Protein 2WWC (pdb70)

Secondary structure (DSSP, 8-state):
---EEETTEEE-TTSSBP-SEEEEETTTTEEEEE-TTSPBP-SEEETTEEE-GGGPBP-SEEEEETTTTEEEEE-TTSPBP-SEEEEETTEEEEE-GGGPBP-SEEETTEEE-TTSPBP-SEEEEETTTTEEEEE-TTSSBP-SEEEEETTEEEEE-GGGPBP-SEEETTEEE-TTSPBPSSEEEETTEEEEE-TTS-EEEEEE---EEEEETTEEEEE-TTS-EES-TT-EEEEEE-GGG---S-HHHHHHHHT--EEEEEEEETTEE-TTHHHHHHHHHHHT--EEEEEE----SHHHHHHHHHHHHHHHHHTT---SS-EEEE----B-TTSS-B----HHHHHHHHHHHHHHHHHTT---EEEEEEHHHHTTTT-SHHHHTTEEEEE--SS------TT--S--EEEEEEEEE-TT-SSEEEEEEE-

Foldseek 3Di:
DAWDDDDQWIQHRVRHIDEQDWDQDPVVRFIWGQYRVRGTDELQDDVQWHAHHVGGIDEQAWDQRPVVRAIWGQYHVRGTDEQDWDQHPNFIWHAYHVGGTDEQQDDVQWGAHRVRGTDEQDWDQDVVVRAIWGQHRVRGTQEQAWDQHPNFIWGAYHVGGTDEQQDDVQWGQHHVRTTDQAWDCPPQWIWGAHNVGGTDDIGHHDAAWDQPPNATFHAFLVRHTDDDSPKFKEFEDFCVLPAQPDVVQQCVQVVHQEYEYEQEEQPDGTPCVLVVQVVCVVVVRAYHYEYEYPDAALVSLLSSLVSVVVSCVVNVHDHPAAYEYEYEQDADPVRPDTHDQAQVRVLRSQVSNQVNNVVVPGNRYAYEYEQVCCVHSPVDLSRLLRHAEYEDLDRDRPDDRPNHDDKGKYFNDQAPDTPRTPGTITMIIID

Organism: Streptococcus pneumoniae (strain ATCC BAA-255 / R6) (NCBI:txid171101)

Sequence (431 aa):
AAAYWDGDYYVKDDGSKAQSEWIFDNYYKAWFYINSDGRYSQNEWHGNYYLKSGGYMAQNEWIYDSNYKSWFYLKSDGAYAHQEWQLIGNKWYYFKKWGYMAKSQWQGSYFLNGQGAMIQNEWLYDPAYSAYFYLKSDGTYANQEWQKVGGKWYYFKKWGYMARNEWQGNYYLTGSGAMATDEVIMDGARYIFAASGELKEKKDLNVGWVHRDGKRYFFNNREEQVGTEHAKKIIDISEHNGRINDWKKVIDENEVDGVIVRLGYSGKEDKELAHNIKELNRLGIPYGVYLYTYAENETDAENDAKQTIELIKKYNMNLSYPIYYDVQNWEYVNKSKRAPSDTDTWVKIINKYMDTMKQAGYQNVYVYSYRSLLQTRLKHPDILKHVNWVAAYTNALEWENPYYSGEKGWQYTSSEYMKGIQGRVDVSVWY

InterPro domains:
  IPR002053 Glycoside hydrolase, family 25 [PF01183] (305-491)
  IPR002053 Glycoside hydrolase, family 25 [PS51904] (301-501)
  IPR017853 Glycoside hydrolase superfamily [SSF51445] (303-501)
  IPR018337 Cell wall/choline-binding repeat [PF01473] (130-149)
  IPR018337 Cell wall/choline-binding repeat [PF01473] (154-171)
  IPR018337 Cell wall/choline-binding repeat [PF19085] (231-267)
  IPR018337 Cell wall/choline-binding repeat [PS51170] (152-171)
  IPR018337 Cell wall/choline-binding repeat [PS51170] (213-232)

B-factor: mean 24.59, std 8.96, range [9.37, 65.71]

Radius of gyration: 32.02 Å; Cα contacts (8 Å, |Δi|>4): 922; chains: 1; bounding box: 58×103×50 Å

Structure (mmCIF, N/CA/C/O backbone):
data_2WWC
#
_entry.id   2WWC
#
_cell.length_a   59.540
_cell.length_b   68.800
_cell.length_c   75.640
_cell.angle_alpha   90.00
_cell.angle_beta   105.45
_cell.angle_gamma   90.00
#
_symmetry.space_group_name_H-M   'P 1 21 1'
#
loop_
_entity.id
_entity.type
_entity.pdbx_description
1 polymer 1,4-BETA-N-ACETYLMURAMIDASE
2 non-polymer GLYCEROL
3 non-polymer 'CHOLINE ION'
4 water water
#
loop_
_atom_site.group_PDB
_atom_site.id
_atom_site.type_symbol
_atom_site.label_atom_id
_atom_site.label_alt_id
_atom_site.label_comp_id
_atom_site.label_asym_id
_atom_site.label_entity_id
_atom_site.label_seq_id
_atom_site.pdbx_PDB_ins_code
_atom_site.Cartn_x
_atom_site.Cartn_y
_atom_site.Cartn_z
_atom_site.occupancy
_atom_site.B_iso_or_equiv
_atom_site.auth_seq_id
_atom_site.auth_comp_id
_atom_site.auth_asym_id
_atom_site.auth_atom_id
_atom_site.pdbx_PDB_model_num
ATOM 1 N N . ALA A 1 38 ? 38.169 -58.020 -6.697 1.00 38.81 38 ALA A N 1
ATOM 2 C CA . ALA A 1 38 ? 38.731 -59.391 -6.523 1.00 38.51 38 ALA A CA 1
ATOM 3 C C . ALA A 1 38 ? 38.206 -60.137 -5.271 1.00 38.41 38 ALA A C 1
ATOM 4 O O . ALA A 1 38 ? 37.992 -61.360 -5.321 1.00 39.25 38 ALA A O 1
ATOM 6 N N . ALA A 1 39 ? 38.002 -59.422 -4.159 1.00 36.87 39 ALA A N 1
ATOM 7 C CA . ALA A 1 39 ? 37.660 -60.078 -2.887 1.00 35.33 39 ALA A CA 1
ATOM 8 C C . ALA A 1 39 ? 36.344 -59.574 -2.234 1.00 33.60 39 ALA A C 1
ATOM 9 O O . ALA A 1 39 ? 35.259 -60.076 -2.524 1.00 33.62 39 ALA A O 1
ATOM 11 N N . ALA A 1 40 ? 36.455 -58.594 -1.345 1.00 31.67 40 ALA A N 1
ATOM 12 C CA . ALA A 1 40 ? 35.292 -58.034 -0.673 1.00 28.90 40 ALA A CA 1
ATOM 13 C C . ALA A 1 40 ? 34.439 -57.221 -1.648 1.00 27.62 40 ALA A C 1
ATOM 14 O O . ALA A 1 40 ? 34.952 -56.680 -2.636 1.00 27.34 40 ALA A O 1
ATOM 16 N N . TYR A 1 41 ? 33.139 -57.129 -1.374 1.00 24.73 41 TYR A N 1
ATOM 17 C CA . TYR A 1 41 ? 32.248 -56.432 -2.279 1.00 23.59 41 TYR A CA 1
ATOM 18 C C . TYR A 1 41 ? 30.947 -56.046 -1.605 1.00 22.84 41 TYR A C 1
ATOM 19 O O . TYR A 1 41 ? 30.498 -56.711 -0.676 1.00 23.10 41 TYR A O 1
ATOM 28 N N . TRP A 1 42 ? 30.344 -54.975 -2.106 1.00 22.17 42 TRP A N 1
ATOM 29 C CA . TRP A 1 42 ? 28.997 -54.558 -1.693 1.00 22.17 42 TRP A CA 1
ATOM 30 C C . TRP A 1 42 ? 27.900 -55.415 -2.314 1.00 22.86 42 TRP A C 1
ATOM 31 O O . TRP A 1 42 ? 27.901 -55.697 -3.538 1.00 22.71 42 TRP A O 1
ATOM 42 N N . ASP A 1 43 ? 26.961 -55.819 -1.474 1.00 22.80 43 ASP A N 1
ATOM 43 C CA . ASP A 1 43 ? 25.783 -56.540 -1.937 1.00 24.43 43 ASP A CA 1
ATOM 44 C C . ASP A 1 43 ? 24.528 -55.821 -1.472 1.00 23.58 43 ASP A C 1
ATOM 45 O O . ASP A 1 43 ? 23.968 -56.159 -0.422 1.00 24.20 43 ASP A O 1
ATOM 50 N N . GLY A 1 44 ? 24.091 -54.819 -2.238 1.00 23.90 44 GLY A N 1
ATOM 51 C CA . GLY A 1 44 ? 23.023 -53.925 -1.749 1.00 22.73 44 GLY A CA 1
ATOM 52 C C . GLY A 1 44 ? 23.483 -53.207 -0.482 1.00 22.99 44 GLY A C 1
ATOM 53 O O . GLY A 1 44 ? 24.539 -52.555 -0.474 1.00 23.54 44 GLY A O 1
ATOM 54 N N . ASP A 1 45 ? 22.718 -53.361 0.596 1.00 22.33 45 ASP A N 1
ATOM 55 C CA . ASP A 1 45 ? 23.005 -52.708 1.876 1.00 21.96 45 ASP A CA 1
ATOM 56 C C . ASP A 1 45 ? 24.127 -53.410 2.649 1.00 20.73 45 ASP A C 1
ATOM 57 O O . ASP A 1 45 ? 24.627 -52.870 3.641 1.00 20.61 45 ASP A O 1
ATOM 62 N N . TYR A 1 46 ? 24.498 -54.616 2.211 1.00 19.37 46 TYR A N 1
ATOM 63 C CA . TYR A 1 46 ? 25.457 -55.472 2.921 1.00 19.43 46 TYR A CA 1
ATOM 64 C C . TYR A 1 46 ? 26.846 -55.399 2.319 1.00 19.77 46 TYR A C 1
ATOM 65 O O . TYR A 1 46 ? 27.016 -55.026 1.150 1.00 19.60 46 TYR A O 1
ATOM 74 N N . TYR A 1 47 ? 27.840 -55.757 3.122 1.00 19.40 47 TYR A N 1
ATOM 75 C CA . TYR A 1 47 ? 29.223 -55.734 2.672 1.00 20.68 47 TYR A CA 1
ATOM 76 C C . TYR A 1 47 ? 29.848 -57.109 2.930 1.00 21.22 47 TYR A C 1
ATOM 77 O O . TYR A 1 47 ? 29.847 -57.600 4.066 1.00 20.75 47 TYR A O 1
ATOM 86 N N . VAL A 1 48 ? 30.366 -57.735 1.874 1.00 22.26 48 VAL A N 1
ATOM 87 C CA . VAL A 1 48 ? 30.973 -59.049 2.003 1.00 24.16 48 VAL A CA 1
ATOM 88 C C . VAL A 1 48 ? 32.476 -58.849 2.105 1.00 24.95 48 VAL A C 1
ATOM 89 O O . VAL A 1 48 ? 33.091 -58.266 1.212 1.00 23.84 48 VAL A O 1
ATOM 93 N N . LYS A 1 49 ? 33.061 -59.319 3.203 1.00 26.74 49 LYS A N 1
ATOM 94 C CA . LYS A 1 49 ? 34.467 -59.031 3.503 1.00 29.13 49 LYS A CA 1
ATOM 95 C C . LYS A 1 49 ? 35.411 -59.976 2.747 1.00 31.00 49 LYS A C 1
ATOM 96 O O . LYS A 1 49 ? 34.948 -60.863 2.008 1.00 31.51 49 LYS A O 1
ATOM 102 N N . ASP A 1 50 ? 36.720 -59.775 2.927 1.00 33.03 50 ASP A N 1
ATOM 103 C CA . ASP A 1 50 ? 37.758 -60.659 2.350 1.00 35.13 50 ASP A CA 1
ATOM 104 C C . ASP A 1 50 ? 37.553 -62.148 2.643 1.00 35.62 50 ASP A C 1
ATOM 105 O O . ASP A 1 50 ? 37.764 -62.989 1.769 1.00 36.26 50 ASP A O 1
ATOM 110 N N . ASP A 1 51 ? 37.149 -62.474 3.868 1.00 35.55 51 ASP A N 1
ATOM 111 C CA . ASP A 1 51 ? 36.958 -63.870 4.273 1.00 35.65 51 ASP A CA 1
ATOM 112 C C . ASP A 1 51 ? 35.661 -64.498 3.740 1.00 35.13 51 ASP A C 1
ATOM 113 O O . ASP A 1 51 ? 35.375 -65.659 4.035 1.00 35.24 51 ASP A O 1
ATOM 118 N N . GLY A 1 52 ? 34.877 -63.738 2.968 1.00 34.18 52 GLY A N 1
ATOM 119 C CA . GLY A 1 52 ? 33.615 -64.240 2.416 1.00 32.73 52 GLY A CA 1
ATOM 120 C C . GLY A 1 52 ? 32.385 -64.052 3.296 1.00 31.95 52 GLY A C 1
ATOM 121 O O . GLY A 1 52 ? 31.255 -64.325 2.871 1.00 32.07 52 GLY A O 1
ATOM 122 N N . SER A 1 53 ? 32.598 -63.606 4.533 1.00 30.80 53 SER A N 1
ATOM 123 C CA . SER A 1 53 ? 31.493 -63.367 5.463 1.00 29.72 53 SER A CA 1
ATOM 124 C C . SER A 1 53 ? 30.983 -61.924 5.379 1.00 28.64 53 SER A C 1
ATOM 125 O O . SER A 1 53 ? 31.733 -61.003 5.053 1.00 28.54 53 SER A O 1
ATOM 128 N N . LYS A 1 54 ? 29.704 -61.740 5.703 1.00 27.60 54 LYS A N 1
ATOM 129 C CA . LYS A 1 54 ? 29.122 -60.406 5.756 1.00 26.05 54 LYS A CA 1
ATOM 130 C C . LYS A 1 54 ? 29.629 -59.634 6.962 1.00 24.79 54 LYS A C 1
ATOM 131 O O . LYS A 1 54 ? 29.675 -60.152 8.094 1.00 24.22 54 LYS A O 1
ATOM 137 N N . ALA A 1 55 ? 29.993 -58.376 6.725 1.00 22.27 55 ALA A N 1
ATOM 138 C CA . ALA A 1 55 ? 30.376 -57.472 7.809 1.00 21.20 55 ALA A CA 1
ATOM 139 C C . ALA A 1 55 ? 29.210 -57.279 8.767 1.00 20.60 55 ALA A C 1
ATOM 140 O O . ALA A 1 55 ? 28.055 -57.429 8.387 1.00 19.27 55 ALA A O 1
ATOM 142 N N . GLN A 1 56 ? 29.516 -56.974 10.023 1.00 20.34 56 GLN A N 1
ATOM 143 C CA . GLN A 1 56 ? 28.481 -56.765 11.030 1.00 20.59 56 GLN A CA 1
ATOM 144 C C . GLN A 1 56 ? 29.061 -55.954 12.189 1.00 19.63 56 GLN A C 1
ATOM 145 O O . GLN A 1 56 ? 30.132 -56.301 12.709 1.00 17.28 56 GLN A O 1
ATOM 151 N N . SER A 1 57 ? 28.350 -54.902 12.604 1.00 17.65 57 SER A N 1
ATOM 152 C CA . SER A 1 57 ? 28.763 -54.066 13.742 1.00 18.44 57 SER A CA 1
ATOM 153 C C . SER A 1 57 ? 30.248 -53.723 13.672 1.00 18.72 57 SER A C 1
ATOM 154 O O . SER A 1 57 ? 31.023 -54.032 14.597 1.00 18.81 57 SER A O 1
ATOM 157 N N . GLU A 1 58 ? 30.645 -53.053 12.585 1.00 18.61 58 GLU A N 1
ATOM 158 C CA . GLU A 1 58 ? 32.054 -52.730 12.385 1.00 18.03 58 GLU A CA 1
ATOM 159 C C . GLU A 1 58 ? 32.257 -51.696 11.301 1.00 18.43 58 GLU A C 1
ATOM 160 O O . GLU A 1 58 ? 31.429 -51.558 10.390 1.00 16.91 58 GLU A O 1
ATOM 166 N N . TRP A 1 59 ? 33.406 -51.023 11.379 1.00 18.45 59 TRP A N 1
ATOM 167 C CA . TRP A 1 59 ? 33.815 -50.072 10.364 1.00 18.83 59 TRP A CA 1
ATOM 168 C C . TRP A 1 59 ? 34.593 -50.814 9.300 1.00 20.36 59 TRP A C 1
ATOM 169 O O . TRP A 1 59 ? 35.428 -51.697 9.601 1.00 20.67 59 TRP A O 1
ATOM 180 N N . ILE A 1 60 ? 34.334 -50.448 8.054 1.00 19.86 60 ILE A N 1
ATOM 181 C CA . ILE A 1 60 ? 35.099 -51.004 6.955 1.00 21.45 60 ILE A CA 1
ATOM 182 C C . ILE A 1 60 ? 35.616 -49.854 6.105 1.00 22.07 60 ILE A C 1
ATOM 183 O O . ILE A 1 60 ? 34.920 -48.855 5.931 1.00 22.05 60 ILE A O 1
ATOM 188 N N . PHE A 1 61 ? 36.818 -49.999 5.555 1.00 22.40 61 PHE A N 1
ATOM 189 C CA . PHE A 1 61 ? 37.342 -48.989 4.652 1.00 23.52 61 PHE A CA 1
ATOM 190 C C . PHE A 1 61 ? 37.327 -49.576 3.261 1.00 24.45 61 PHE A C 1
ATOM 191 O O . PHE A 1 61 ? 37.916 -50.632 3.034 1.00 24.89 61 PHE A O 1
ATOM 199 N N . ASP A 1 62 ? 36.631 -48.914 2.342 1.00 24.99 62 ASP A N 1
ATOM 200 C CA . ASP A 1 62 ? 36.530 -49.389 0.973 1.00 26.21 62 ASP A CA 1
ATOM 201 C C . ASP A 1 62 ? 37.589 -48.676 0.115 1.00 27.34 62 ASP A C 1
ATOM 202 O O . ASP A 1 62 ? 37.534 -47.470 -0.050 1.00 25.91 62 ASP A O 1
ATOM 207 N N . ASN A 1 63 ? 38.540 -49.434 -0.422 1.00 29.18 63 ASN A N 1
ATOM 208 C CA . ASN A 1 63 ? 39.627 -48.826 -1.220 1.00 31.20 63 ASN A CA 1
ATOM 209 C C . ASN A 1 63 ? 39.166 -48.215 -2.538 1.00 31.27 63 ASN A C 1
ATOM 210 O O . ASN A 1 63 ? 39.801 -47.281 -3.040 1.00 31.56 63 ASN A O 1
ATOM 215 N N . TYR A 1 64 ? 38.082 -48.751 -3.106 1.00 31.06 64 TYR A N 1
ATOM 216 C CA . TYR A 1 64 ? 37.554 -48.231 -4.371 1.00 30.80 64 TYR A CA 1
ATOM 217 C C . TYR A 1 64 ? 37.043 -46.816 -4.153 1.00 30.35 64 TYR A C 1
ATOM 218 O O . TYR A 1 64 ? 37.412 -45.905 -4.882 1.00 29.78 64 TYR A O 1
ATOM 227 N N . TYR A 1 65 ? 36.215 -46.634 -3.122 1.00 29.27 65 TYR A N 1
ATOM 228 C CA . TYR A 1 65 ? 35.707 -45.318 -2.774 1.00 28.87 65 TYR A CA 1
ATOM 229 C C . TYR A 1 65 ? 36.683 -44.460 -1.972 1.00 27.78 65 TYR A C 1
ATOM 230 O O . TYR A 1 65 ? 36.495 -43.248 -1.875 1.00 27.71 65 TYR A O 1
ATOM 239 N N . LYS A 1 66 ? 37.700 -45.086 -1.384 1.00 26.82 66 LYS A N 1
ATOM 240 C CA . LYS A 1 66 ? 38.599 -44.414 -0.437 1.00 26.34 66 LYS A CA 1
ATOM 241 C C . LYS A 1 66 ? 37.833 -43.763 0.731 1.00 25.20 66 LYS A C 1
ATOM 242 O O . LYS A 1 66 ? 38.104 -42.622 1.129 1.00 24.59 66 LYS A O 1
ATOM 248 N N . ALA A 1 67 ? 36.865 -44.502 1.268 1.00 23.37 67 ALA A N 1
ATOM 249 C CA . ALA A 1 67 ? 36.018 -43.972 2.332 1.00 21.77 67 ALA A CA 1
ATOM 250 C C . ALA A 1 67 ? 35.707 -45.043 3.348 1.00 20.94 67 ALA A C 1
ATOM 251 O O . ALA A 1 67 ? 35.757 -46.247 3.056 1.00 20.05 67 ALA A O 1
ATOM 253 N N . TRP A 1 68 ? 35.379 -44.574 4.543 1.00 19.99 68 TRP A N 1
ATOM 254 C CA . TRP A 1 68 ? 34.954 -45.439 5.629 1.00 18.65 68 TRP A CA 1
ATOM 255 C C . TRP A 1 68 ? 33.434 -45.583 5.615 1.00 18.50 68 TRP A C 1
ATOM 256 O O . TRP A 1 68 ? 32.712 -44.646 5.251 1.00 18.35 68 TRP A O 1
ATOM 267 N N . PHE A 1 69 ? 32.967 -46.744 6.055 1.00 17.13 69 PHE A N 1
ATOM 268 C CA . PHE A 1 69 ? 31.532 -47.075 6.151 1.00 16.90 69 PHE A CA 1
ATOM 269 C C . PHE A 1 69 ? 31.320 -47.799 7.458 1.00 16.90 69 PHE A C 1
ATOM 270 O O . PHE A 1 69 ? 32.207 -48.543 7.906 1.00 17.91 69 PHE A O 1
ATOM 278 N N . TYR A 1 70 ? 30.178 -47.557 8.099 1.00 15.78 70 TYR A N 1
ATOM 279 C CA . TYR A 1 70 ? 29.825 -48.289 9.313 1.00 16.41 70 TYR A CA 1
ATOM 280 C C . TYR A 1 70 ? 28.733 -49.304 8.961 1.00 16.66 70 TYR A C 1
ATOM 281 O O . TYR A 1 70 ? 27.670 -48.947 8.434 1.00 16.20 70 TYR A O 1
ATOM 290 N N . ILE A 1 71 ? 29.016 -50.565 9.262 1.00 16.39 71 ILE A N 1
ATOM 291 C CA . ILE A 1 71 ? 28.064 -51.648 9.043 1.00 16.62 71 ILE A CA 1
ATOM 292 C C . ILE A 1 71 ? 27.395 -51.988 10.377 1.00 17.15 71 ILE A C 1
ATOM 293 O O . ILE A 1 71 ? 28.068 -52.292 11.377 1.00 16.98 71 ILE A O 1
ATOM 298 N N . ASN A 1 72 ? 26.067 -51.916 10.402 1.00 17.39 72 ASN A N 1
ATOM 299 C CA . ASN A 1 72 ? 25.317 -52.150 11.641 1.00 19.04 72 ASN A CA 1
ATOM 300 C C . ASN A 1 72 ? 25.143 -53.607 12.032 1.00 18.91 72 ASN A C 1
ATOM 301 O O . ASN A 1 72 ? 25.609 -54.519 11.322 1.00 18.49 72 ASN A O 1
ATOM 306 N N . SER A 1 73 ? 24.481 -53.829 13.172 1.00 19.73 73 SER A N 1
ATOM 307 C CA . SER A 1 73 ? 24.330 -55.187 13.688 1.00 20.28 73 SER A CA 1
ATOM 308 C C . SER A 1 73 ? 23.480 -56.031 12.761 1.00 20.66 73 SER A C 1
ATOM 309 O O . SER A 1 73 ? 23.540 -57.253 12.819 1.00 20.65 73 SER A O 1
ATOM 312 N N . ASP A 1 74 ? 22.672 -55.372 11.925 1.00 20.88 74 ASP A N 1
ATOM 313 C CA . ASP A 1 74 ? 21.839 -56.062 10.942 1.00 21.08 74 ASP A CA 1
ATOM 314 C C . ASP A 1 74 ? 22.580 -56.283 9.626 1.00 19.99 74 ASP A C 1
ATOM 315 O O . ASP A 1 74 ? 21.999 -56.780 8.673 1.00 19.65 74 ASP A O 1
ATOM 320 N N . GLY A 1 75 ? 23.852 -55.891 9.574 1.00 19.38 75 GLY A N 1
ATOM 321 C CA . GLY A 1 75 ? 24.675 -56.093 8.388 1.00 18.21 75 GLY A CA 1
ATOM 322 C C . GLY A 1 75 ? 24.526 -55.017 7.317 1.00 18.46 75 GLY A C 1
ATOM 323 O O . GLY A 1 75 ? 25.144 -55.106 6.258 1.00 18.14 75 GLY A O 1
ATOM 324 N N . ARG A 1 76 ? 23.713 -54.007 7.594 1.00 18.23 76 ARG A N 1
ATOM 325 C CA . ARG A 1 76 ? 23.461 -52.939 6.626 1.00 18.93 76 ARG A CA 1
ATOM 326 C C . ARG A 1 76 ? 24.245 -51.668 6.933 1.00 18.09 76 ARG A C 1
ATOM 327 O O . ARG A 1 76 ? 24.427 -51.316 8.109 1.00 17.69 76 ARG A O 1
ATOM 335 N N . TYR A 1 77 ? 24.701 -50.967 5.885 1.00 16.90 77 TYR A N 1
ATOM 336 C CA . TYR A 1 77 ? 25.494 -49.761 6.118 1.00 16.39 77 TYR A CA 1
ATOM 337 C C . TYR A 1 77 ? 24.638 -48.613 6.647 1.00 16.26 77 TYR A C 1
ATOM 338 O O . TYR A 1 77 ? 23.478 -48.443 6.227 1.00 16.38 77 TYR A O 1
ATOM 347 N N . SER A 1 78 ? 25.218 -47.830 7.545 1.00 15.73 78 SER A N 1
ATOM 348 C CA . SER A 1 78 ? 24.565 -46.626 8.057 1.00 16.11 78 SER A CA 1
ATOM 349 C C . SER A 1 78 ? 24.612 -45.544 6.980 1.00 16.28 78 SER A C 1
ATOM 350 O O . SER A 1 78 ? 25.609 -45.417 6.252 1.00 15.21 78 SER A O 1
ATOM 353 N N . GLN A 1 79 ? 23.557 -44.735 6.892 1.00 16.53 79 GLN A N 1
ATOM 354 C CA . GLN A 1 79 ? 23.643 -43.572 6.006 1.00 16.76 79 GLN A CA 1
ATOM 355 C C . GLN A 1 79 ? 22.672 -42.490 6.459 1.00 17.43 79 GLN A C 1
ATOM 356 O O . GLN A 1 79 ? 21.640 -42.810 7.043 1.00 16.99 79 GLN A O 1
ATOM 362 N N . ASN A 1 80 ? 23.010 -41.234 6.191 1.00 17.49 80 ASN A N 1
ATOM 363 C CA . ASN A 1 80 ? 22.184 -40.106 6.680 1.00 18.71 80 ASN A CA 1
ATOM 364 C C . ASN A 1 80 ? 21.890 -40.221 8.174 1.00 18.48 80 ASN A C 1
ATOM 365 O O . ASN A 1 80 ? 20.746 -40.045 8.608 1.00 18.63 80 ASN A O 1
ATOM 370 N N . GLU A 1 81 ? 22.931 -40.522 8.942 1.00 17.27 81 GLU A N 1
ATOM 371 C CA . GLU A 1 81 ? 22.808 -40.711 10.375 1.00 17.91 81 GLU A CA 1
ATOM 372 C C . GLU A 1 81 ? 24.182 -40.762 11.032 1.00 17.26 81 GLU A C 1
ATOM 373 O O . GLU A 1 81 ? 25.220 -40.895 10.356 1.00 17.03 81 GLU A O 1
ATOM 379 N N . TRP A 1 82 ? 24.164 -40.658 12.366 1.00 16.56 82 TRP A N 1
ATOM 380 C CA . TRP A 1 82 ? 25.364 -40.648 13.179 1.00 17.09 82 TRP A CA 1
ATOM 381 C C . TRP A 1 82 ? 25.646 -42.057 13.692 1.00 17.58 82 TRP A C 1
ATOM 382 O O . TRP A 1 82 ? 24.723 -42.883 13.878 1.00 17.86 82 TRP A O 1
ATOM 393 N 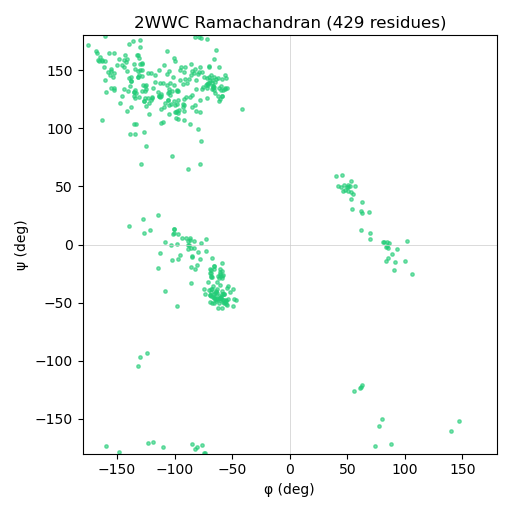N . HIS A 1 83 ? 26.932 -42.326 13.880 1.00 17.79 83 HIS A N 1
ATOM 394 C CA . HIS A 1 83 ? 27.367 -43.466 14.680 1.00 18.64 83 HIS A CA 1
ATOM 395 C C . HIS A 1 83 ? 28.452 -42.973 15.603 1.00 19.33 83 HIS A C 1
ATOM 396 O O . HIS A 1 83 ? 29.593 -42.795 15.172 1.00 19.97 83 HIS A O 1
ATOM 403 N N . GLY A 1 84 ? 28.099 -42.779 16.875 1.00 19.67 84 GLY A N 1
ATOM 404 C CA . GLY A 1 84 ? 29.060 -42.292 17.881 1.00 20.64 84 GLY A CA 1
ATOM 405 C C . GLY A 1 84 ? 29.527 -40.908 17.452 1.00 20.66 84 GLY A C 1
ATOM 406 O O . GLY A 1 84 ? 28.709 -40.021 17.223 1.00 20.57 84 GLY A O 1
ATOM 407 N N . ASN A 1 85 ? 30.837 -40.750 17.288 1.00 20.29 85 ASN A N 1
ATOM 408 C CA . ASN A 1 85 ? 31.401 -39.439 16.936 1.00 20.38 85 ASN A CA 1
ATOM 409 C C . ASN A 1 85 ? 31.431 -39.157 15.430 1.00 19.53 85 ASN A C 1
ATOM 410 O O . ASN A 1 85 ? 31.963 -38.114 15.014 1.00 19.08 85 ASN A O 1
ATOM 415 N N . TYR A 1 86 ? 30.859 -40.055 14.629 1.00 17.87 86 TYR A N 1
ATOM 416 C CA . TYR A 1 86 ? 31.007 -40.000 13.161 1.00 17.82 86 TYR A CA 1
ATOM 417 C C . TYR A 1 86 ? 29.658 -39.860 12.450 1.00 17.16 86 TYR A C 1
ATOM 418 O O . TYR A 1 86 ? 28.651 -40.352 12.934 1.00 17.58 86 TYR A O 1
ATOM 427 N N . TYR A 1 87 ? 29.652 -39.162 11.313 1.00 16.37 87 TYR A N 1
ATOM 428 C CA . TYR A 1 87 ? 28.427 -38.982 10.554 1.00 15.23 87 TYR A CA 1
ATOM 429 C C . TYR A 1 87 ? 28.579 -39.714 9.221 1.00 15.32 87 TYR A C 1
ATOM 430 O O . TYR A 1 87 ? 29.584 -39.529 8.512 1.00 14.68 87 TYR A O 1
ATOM 439 N N . LEU A 1 88 ? 27.572 -40.511 8.872 1.00 14.37 88 LEU A N 1
ATOM 440 C CA . LEU A 1 88 ? 27.575 -41.225 7.605 1.00 14.94 88 LEU A CA 1
ATOM 441 C C . LEU A 1 88 ? 26.637 -40.501 6.652 1.00 15.06 88 LEU A C 1
ATOM 442 O O . LEU A 1 88 ? 25.431 -40.369 6.934 1.00 14.77 88 LEU A O 1
ATOM 447 N N . LYS A 1 89 ? 27.200 -40.064 5.528 1.00 15.95 89 LYS A N 1
ATOM 448 C CA . LYS A 1 89 ? 26.466 -39.274 4.526 1.00 16.51 89 LYS A CA 1
ATOM 449 C C . LYS A 1 89 ? 25.542 -40.162 3.676 1.00 17.33 89 LYS A C 1
ATOM 450 O O . LYS A 1 89 ? 25.487 -41.383 3.844 1.00 17.16 89 LYS A O 1
ATOM 456 N N . SER A 1 90 ? 24.802 -39.547 2.766 1.00 17.20 90 SER A N 1
ATOM 457 C CA . SER A 1 90 ? 23.970 -40.289 1.849 1.00 18.29 90 SER A CA 1
ATOM 458 C C . SER A 1 90 ? 24.863 -41.285 1.089 1.00 17.98 90 SER A C 1
ATOM 459 O O . SER A 1 90 ? 25.972 -40.926 0.658 1.00 18.81 90 SER A O 1
ATOM 462 N N . GLY A 1 91 ? 24.415 -42.530 0.978 1.00 18.17 91 GLY A N 1
ATOM 463 C CA . GLY A 1 91 ? 25.216 -43.587 0.308 1.00 17.47 91 GLY A CA 1
ATOM 464 C C . GLY A 1 91 ? 26.257 -44.229 1.236 1.00 17.14 91 GLY A C 1
ATOM 465 O O . GLY A 1 91 ? 26.984 -45.149 0.833 1.00 17.24 91 GLY A O 1
ATOM 466 N N . GLY A 1 92 ? 26.327 -43.739 2.475 1.00 15.22 92 GLY A N 1
ATOM 467 C CA . GLY A 1 92 ? 27.130 -44.394 3.518 1.00 15.84 92 GLY A CA 1
ATOM 468 C C . GLY A 1 92 ? 28.502 -43.798 3.800 1.00 15.52 92 GLY A C 1
ATOM 469 O O . GLY A 1 92 ? 29.108 -44.122 4.824 1.00 15.60 92 GLY A O 1
ATOM 470 N N . TYR A 1 93 ? 28.999 -42.929 2.912 1.00 14.93 93 TYR A N 1
ATOM 471 C CA . TYR A 1 93 ? 30.357 -42.378 3.050 1.00 15.65 93 TYR A CA 1
ATOM 472 C C . TYR A 1 93 ? 30.540 -41.582 4.350 1.00 16.55 93 TYR A C 1
ATOM 473 O O . TYR A 1 93 ? 29.772 -40.646 4.643 1.00 16.11 93 TYR A O 1
ATOM 482 N N . MET A 1 94 ? 31.547 -41.960 5.142 1.00 16.22 94 MET A N 1
ATOM 483 C CA . MET A 1 94 ? 31.834 -41.211 6.361 1.00 17.50 94 MET A CA 1
ATOM 484 C C . MET A 1 94 ? 32.286 -39.799 6.002 1.00 16.59 94 MET A C 1
ATOM 485 O O . MET A 1 94 ? 33.194 -39.606 5.198 1.00 16.46 94 MET A O 1
ATOM 490 N N . ALA A 1 95 ? 31.664 -38.819 6.644 1.00 16.17 95 ALA A N 1
ATOM 491 C CA . ALA A 1 95 ? 32.049 -37.421 6.448 1.00 16.75 95 ALA A CA 1
ATOM 492 C C . ALA A 1 95 ? 33.434 -37.185 7.060 1.00 17.00 95 ALA A C 1
ATOM 493 O O . ALA A 1 95 ? 33.764 -37.759 8.100 1.00 15.58 95 ALA A O 1
ATOM 495 N N . GLN A 1 96 ? 34.264 -36.371 6.398 1.00 17.34 96 GLN A N 1
ATOM 496 C CA . GLN A 1 96 ? 35.618 -36.094 6.864 1.00 19.45 96 GLN A CA 1
ATOM 497 C C . GLN A 1 96 ? 36.017 -34.718 6.350 1.00 18.24 96 GLN A C 1
ATOM 498 O O . GLN A 1 96 ? 35.789 -34.421 5.174 1.00 17.56 96 GLN A O 1
ATOM 504 N N . ASN A 1 97 ? 36.612 -33.904 7.225 1.00 18.25 97 ASN A N 1
ATOM 505 C CA . ASN A 1 97 ? 37.058 -32.559 6.845 1.00 18.50 97 ASN A CA 1
ATOM 506 C C . ASN A 1 97 ? 35.936 -31.785 6.151 1.00 17.99 97 ASN A C 1
ATOM 507 O O . ASN A 1 97 ? 36.146 -31.176 5.080 1.00 17.52 97 ASN A O 1
ATOM 512 N N . GLU A 1 98 ? 34.750 -31.771 6.749 1.00 17.08 98 GLU A N 1
ATOM 513 C CA . GLU A 1 98 ? 33.650 -31.078 6.102 1.00 17.23 98 GLU A CA 1
ATOM 514 C C . GLU A 1 98 ? 32.514 -30.726 7.039 1.00 16.58 98 GLU A C 1
ATOM 515 O O . GLU A 1 98 ? 32.345 -31.342 8.099 1.00 16.85 98 GLU A O 1
ATOM 521 N N . TRP A 1 99 ? 31.742 -29.736 6.615 1.00 16.30 99 TRP A N 1
ATOM 522 C CA . TRP A 1 99 ? 30.532 -29.357 7.321 1.00 16.51 99 TRP A CA 1
ATOM 523 C C . TRP A 1 99 ? 29.390 -30.302 6.984 1.00 16.69 99 TRP A C 1
ATOM 524 O O . TRP A 1 99 ? 29.268 -30.767 5.844 1.00 16.40 99 TRP A O 1
ATOM 535 N N . ILE A 1 100 ? 28.526 -30.534 7.972 1.00 16.49 100 ILE A N 1
ATOM 536 C CA . ILE A 1 100 ? 27.272 -31.242 7.770 1.00 18.07 100 ILE A CA 1
ATOM 537 C C . ILE A 1 100 ? 26.207 -30.451 8.503 1.00 17.76 100 ILE A C 1
ATOM 538 O O . ILE A 1 100 ? 26.420 -30.059 9.652 1.00 17.84 100 ILE A O 1
ATOM 543 N N . TYR A 1 101 ? 25.090 -30.185 7.833 1.00 17.00 101 TYR A N 1
ATOM 544 C CA . TYR A 1 101 ? 23.935 -29.614 8.512 1.00 17.74 101 TYR A CA 1
ATOM 545 C C . TYR A 1 101 ? 22.971 -30.754 8.800 1.00 18.64 101 TYR A C 1
ATOM 546 O O . TYR A 1 101 ? 22.517 -31.430 7.880 1.00 18.46 101 TYR A O 1
ATOM 555 N N . ASP A 1 102 ? 22.671 -30.967 10.077 1.00 19.29 102 ASP A N 1
ATOM 556 C CA . ASP A 1 102 ? 21.737 -32.030 10.481 1.00 20.69 102 ASP A CA 1
ATOM 557 C C . ASP A 1 102 ? 20.406 -31.413 10.870 1.00 21.44 102 ASP A C 1
ATOM 558 O O . ASP A 1 102 ? 20.287 -30.700 11.873 1.00 22.08 102 ASP A O 1
ATOM 563 N N . SER A 1 103 ? 19.401 -31.702 10.054 1.00 22.63 103 SER A N 1
ATOM 564 C CA . SER A 1 103 ? 18.073 -31.133 10.216 1.00 23.99 103 SER A CA 1
ATOM 565 C C . SER A 1 103 ? 17.318 -31.648 11.455 1.00 24.36 103 SER A C 1
ATOM 566 O O . SER A 1 103 ? 16.368 -31.009 11.910 1.00 25.23 103 SER A O 1
ATOM 570 N N . ASN A 1 104 ? 17.717 -32.799 11.981 1.00 24.33 104 ASN A N 1
ATOM 571 C CA . ASN A 1 104 ? 17.109 -33.308 13.218 1.00 24.45 104 ASN A CA 1
ATOM 572 C C . ASN A 1 104 ? 17.583 -32.502 14.415 1.00 24.30 104 ASN A C 1
ATOM 573 O O . ASN A 1 104 ? 16.786 -32.145 15.282 1.00 25.05 104 ASN A O 1
ATOM 578 N N . TYR A 1 105 ? 18.883 -32.203 14.450 1.00 23.02 105 TYR A N 1
ATOM 579 C CA . TYR A 1 105 ? 19.451 -31.386 15.523 1.00 22.38 105 TYR A CA 1
ATOM 580 C C . TYR A 1 105 ? 19.315 -29.889 15.250 1.00 22.47 105 TYR A C 1
ATOM 581 O O . TYR A 1 105 ? 19.556 -29.059 16.143 1.00 22.67 105 TYR A O 1
ATOM 590 N N . LYS A 1 106 ? 18.920 -29.552 14.019 1.00 22.10 106 LYS A N 1
ATOM 591 C CA . LYS A 1 106 ? 18.847 -28.151 13.559 1.00 21.32 106 LYS A CA 1
ATOM 592 C C . LYS A 1 106 ? 20.154 -27.423 13.858 1.00 20.08 106 LYS A C 1
ATOM 593 O O . LYS A 1 106 ? 20.179 -26.344 14.454 1.00 19.21 106 LYS A O 1
ATOM 599 N N . SER A 1 107 ? 21.255 -28.039 13.446 1.00 18.35 107 SER A N 1
ATOM 600 C CA . SER A 1 107 ? 22.581 -27.493 13.732 1.00 17.39 107 SER A CA 1
ATOM 601 C C . SER A 1 107 ? 23.603 -27.920 12.682 1.00 16.93 107 SER A C 1
ATOM 602 O O . SER A 1 107 ? 23.533 -29.039 12.140 1.00 17.14 107 SER A O 1
ATOM 605 N N . TRP A 1 108 ? 24.565 -27.031 12.435 1.00 16.38 108 TRP A N 1
ATOM 606 C CA . TRP A 1 108 ? 25.784 -27.405 11.733 1.00 16.32 108 TRP A CA 1
ATOM 607 C C . TRP A 1 108 ? 26.705 -28.182 12.666 1.00 15.71 108 TRP A C 1
ATOM 608 O O . TRP A 1 108 ? 26.743 -27.936 13.880 1.00 16.21 108 TRP A O 1
ATOM 619 N N . PHE A 1 109 ? 27.463 -29.104 12.075 1.00 15.64 109 PHE A N 1
ATOM 620 C CA . PHE A 1 109 ? 28.519 -29.851 12.784 1.00 15.96 109 PHE A CA 1
ATOM 621 C C . PHE A 1 109 ? 29.723 -29.856 11.859 1.00 16.27 109 PHE A C 1
ATOM 622 O O . PHE A 1 109 ? 29.546 -29.743 10.657 1.00 16.82 109 PHE A O 1
ATOM 630 N N . TYR A 1 110 ? 30.928 -30.005 12.400 1.00 15.29 110 TYR A N 1
ATOM 631 C CA . TYR A 1 110 ? 32.094 -30.108 11.524 1.00 16.16 110 TYR A CA 1
ATOM 632 C C . TYR A 1 110 ? 32.810 -31.402 11.830 1.00 15.29 110 TYR A C 1
ATOM 633 O O . TYR A 1 110 ? 33.144 -31.655 12.974 1.00 15.60 110 TYR A O 1
ATOM 642 N N . LEU A 1 111 ? 33.034 -32.223 10.805 1.00 15.43 111 LEU A N 1
ATOM 643 C CA . LEU A 1 111 ? 33.732 -33.479 11.009 1.00 16.53 111 LEU A CA 1
ATOM 644 C C . LEU A 1 111 ? 35.202 -33.297 10.668 1.00 16.93 111 LEU A C 1
ATOM 645 O O . LEU A 1 111 ? 35.543 -32.851 9.572 1.00 17.53 111 LEU A O 1
ATOM 650 N N . LYS A 1 112 ? 36.057 -33.623 11.629 1.00 18.04 112 LYS A N 1
ATOM 651 C CA . LYS A 1 112 ? 37.499 -33.385 11.514 1.00 19.42 112 LYS A CA 1
ATOM 652 C C . LYS A 1 112 ? 38.227 -34.394 10.592 1.00 20.12 112 LYS A C 1
ATOM 653 O O . LYS A 1 112 ? 37.586 -35.216 9.898 1.00 20.76 112 LYS A O 1
ATOM 659 N N . SER A 1 113 ? 39.562 -34.330 10.558 1.00 21.73 113 SER A N 1
ATOM 660 C CA . SER A 1 113 ? 40.355 -35.167 9.626 1.00 22.34 113 SER A CA 1
ATOM 661 C C . SER A 1 113 ? 40.170 -36.680 9.830 1.00 22.81 113 SER A C 1
ATOM 662 O O . SER A 1 113 ? 40.344 -37.457 8.897 1.00 23.91 113 SER A O 1
ATOM 665 N N . ASP A 1 114 ? 39.800 -37.096 11.034 1.00 22.96 114 ASP A N 1
ATOM 666 C CA . ASP A 1 114 ? 39.542 -38.507 11.298 1.00 23.67 114 ASP A CA 1
ATOM 667 C C . ASP A 1 114 ? 38.050 -38.829 11.306 1.00 22.60 114 ASP A C 1
ATOM 668 O O . ASP A 1 114 ? 37.639 -39.900 11.755 1.00 23.33 114 ASP A O 1
ATOM 673 N N . GLY A 1 115 ? 37.246 -37.888 10.818 1.00 20.66 115 GLY A N 1
ATOM 674 C CA . GLY A 1 115 ? 35.815 -38.035 10.841 1.00 18.79 115 GLY A CA 1
ATOM 675 C C . GLY A 1 115 ? 35.107 -37.654 12.132 1.00 18.58 115 GLY A C 1
ATOM 676 O O . GLY A 1 115 ? 33.891 -37.495 12.116 1.00 19.91 115 GLY A O 1
ATOM 677 N N . ALA A 1 116 ? 35.838 -37.491 13.242 1.00 17.46 116 ALA A N 1
ATOM 678 C CA . ALA A 1 116 ? 35.196 -37.200 14.529 1.00 18.46 116 ALA A CA 1
ATOM 679 C C . ALA A 1 116 ? 34.657 -35.777 14.564 1.00 18.17 116 ALA A C 1
ATOM 680 O O . ALA A 1 116 ? 35.338 -34.846 14.101 1.00 17.36 116 ALA A O 1
ATOM 682 N N . TYR A 1 117 ? 33.455 -35.588 15.109 1.00 17.08 117 TYR A N 1
ATOM 683 C CA . TYR A 1 117 ? 32.917 -34.246 15.177 1.00 17.06 117 TYR A CA 1
ATOM 684 C C . TYR A 1 117 ? 33.707 -33.367 16.130 1.00 16.69 117 TYR A C 1
ATOM 685 O O . TYR A 1 117 ? 34.125 -33.805 17.199 1.00 16.34 117 TYR A O 1
ATOM 694 N N . ALA A 1 118 ? 33.883 -32.109 15.736 1.00 16.63 118 ALA A N 1
ATOM 695 C CA . ALA A 1 118 ? 34.579 -31.139 16.560 1.00 16.52 118 ALA A CA 1
ATOM 696 C C . ALA A 1 118 ? 33.687 -30.800 17.755 1.00 16.31 118 ALA A C 1
ATOM 697 O O . ALA A 1 118 ? 32.478 -30.686 17.610 1.00 14.95 118 ALA A O 1
ATOM 699 N N . HIS A 1 119 ? 34.270 -30.680 18.939 1.00 16.18 119 HIS A N 1
ATOM 700 C CA . HIS A 1 119 ? 33.478 -30.348 20.128 1.00 17.35 119 HIS A CA 1
ATOM 701 C C . HIS A 1 119 ? 34.343 -29.708 21.195 1.00 17.51 119 HIS A C 1
ATOM 702 O O . HIS A 1 119 ? 35.529 -30.075 21.356 1.00 17.81 119 HIS A O 1
ATOM 709 N N . GLN A 1 120 ? 33.738 -28.780 21.929 1.00 17.34 120 GLN A N 1
ATOM 710 C CA . GLN A 1 120 ? 34.418 -28.031 22.998 1.00 18.89 120 GLN A CA 1
ATOM 711 C C . GLN A 1 120 ? 35.802 -27.575 22.521 1.00 18.17 120 GLN A C 1
ATOM 712 O O . GLN A 1 120 ? 36.826 -27.796 23.199 1.00 18.10 120 GLN A O 1
ATOM 718 N N . GLU A 1 121 ? 35.826 -26.968 21.345 1.00 17.36 121 GLU A N 1
ATOM 719 C CA . GLU A 1 121 ? 37.087 -26.592 20.711 1.00 16.91 121 GLU A CA 1
ATOM 720 C C . GLU A 1 121 ? 36.881 -25.638 19.548 1.00 16.83 121 GLU A C 1
ATOM 721 O O . GLU A 1 121 ? 35.797 -25.561 18.980 1.00 16.51 121 GLU A O 1
ATOM 727 N N . TRP A 1 122 ? 37.948 -24.918 19.209 1.00 16.53 122 TRP A N 1
ATOM 728 C CA . TRP A 1 122 ? 37.960 -24.000 18.092 1.00 17.10 122 TRP A CA 1
ATOM 729 C C . TRP A 1 122 ? 38.517 -24.714 16.853 1.00 17.57 122 TRP A C 1
ATOM 730 O O . TRP A 1 122 ? 39.329 -25.640 16.983 1.00 17.13 122 TRP A O 1
ATOM 741 N N . GLN A 1 123 ? 38.099 -24.269 15.674 1.00 18.07 123 GLN A N 1
ATOM 742 C CA . GLN A 1 123 ? 38.590 -24.834 14.415 1.00 19.23 123 GLN A CA 1
ATOM 743 C C . GLN A 1 123 ? 38.694 -23.715 13.406 1.00 19.15 123 GLN A C 1
ATOM 744 O O . GLN A 1 123 ? 37.770 -22.929 13.278 1.00 19.36 123 GLN A O 1
ATOM 750 N N . LEU A 1 124 ? 39.819 -23.656 12.694 1.00 18.86 124 LEU A N 1
ATOM 751 C CA . LEU A 1 124 ? 39.973 -22.705 11.601 1.00 18.94 124 LEU A CA 1
ATOM 752 C C . LEU A 1 124 ? 39.522 -23.401 10.334 1.00 19.30 124 LEU A C 1
ATOM 753 O O . LEU A 1 124 ? 40.131 -24.379 9.916 1.00 20.46 124 LEU A O 1
ATOM 758 N N . ILE A 1 125 ? 38.445 -22.912 9.735 1.00 19.33 125 ILE A N 1
ATOM 759 C CA . ILE A 1 125 ? 37.850 -23.568 8.567 1.00 19.89 125 ILE A CA 1
ATOM 760 C C . ILE A 1 125 ? 37.537 -22.535 7.500 1.00 19.63 125 ILE A C 1
ATOM 761 O O . ILE A 1 125 ? 36.866 -21.547 7.775 1.00 20.41 125 ILE A O 1
ATOM 766 N N . GLY A 1 126 ? 38.033 -22.752 6.277 1.00 21.06 126 GLY A N 1
ATOM 767 C CA . GLY A 1 126 ? 37.833 -21.787 5.202 1.00 21.31 126 GLY A CA 1
ATOM 768 C C . GLY A 1 126 ? 38.281 -20.391 5.625 1.00 22.82 126 GLY A C 1
ATOM 769 O O . GLY A 1 126 ? 37.634 -19.392 5.299 1.00 22.97 126 GLY A O 1
ATOM 770 N N . ASN A 1 127 ? 39.388 -20.358 6.367 1.00 22.57 127 ASN A N 1
ATOM 771 C CA . ASN A 1 127 ? 40.028 -19.136 6.860 1.00 23.51 127 ASN A CA 1
ATOM 772 C C . ASN A 1 127 ? 39.169 -18.283 7.803 1.00 22.85 127 ASN A C 1
ATOM 773 O O . ASN A 1 127 ? 39.336 -17.061 7.886 1.00 23.08 127 ASN A O 1
ATOM 778 N N . LYS A 1 128 ? 38.260 -18.934 8.527 1.00 21.70 128 LYS A N 1
ATOM 779 C CA . LYS A 1 128 ? 37.479 -18.269 9.562 1.00 21.44 128 LYS A CA 1
ATOM 780 C C . LYS A 1 128 ? 37.494 -19.175 10.786 1.00 19.61 128 LYS A C 1
ATOM 781 O O . LYS A 1 128 ? 37.646 -20.388 10.652 1.00 18.07 128 LYS A O 1
ATOM 787 N N . TRP A 1 129 ? 37.389 -18.587 11.980 1.00 17.95 129 TRP A N 1
ATOM 788 C CA . TRP A 1 129 ? 37.389 -19.383 13.215 1.00 17.34 129 TRP A CA 1
ATOM 789 C C . TRP A 1 129 ? 35.976 -19.732 13.640 1.00 16.85 129 TRP A C 1
ATOM 790 O O . TRP A 1 129 ? 35.095 -18.864 13.610 1.00 16.55 129 TRP A O 1
ATOM 801 N N . TYR A 1 130 ? 35.767 -20.987 14.077 1.00 16.29 130 TYR A N 1
ATOM 802 C CA . TYR A 1 130 ? 34.457 -21.465 14.524 1.00 14.70 130 TYR A CA 1
ATOM 803 C C . TYR A 1 130 ? 34.648 -22.133 15.867 1.00 15.14 130 TYR A C 1
ATOM 804 O O . TYR A 1 130 ? 35.721 -22.664 16.149 1.00 15.85 130 TYR A O 1
ATOM 813 N N . TYR A 1 131 ? 33.619 -22.079 16.695 1.00 14.96 131 TYR A N 1
ATOM 814 C CA . TYR A 1 131 ? 33.674 -22.751 17.982 1.00 14.88 131 TYR A CA 1
ATOM 815 C C . TYR A 1 131 ? 32.580 -23.805 18.047 1.00 15.68 131 TYR A C 1
ATOM 816 O O . TYR A 1 131 ? 31.431 -23.533 17.697 1.00 15.88 131 TYR A O 1
ATOM 825 N N . PHE A 1 132 ? 32.944 -24.993 18.534 1.00 15.73 132 PHE A N 1
ATOM 826 C CA . PHE A 1 132 ? 31.993 -26.097 18.699 1.00 15.90 132 PHE A CA 1
ATOM 827 C C . PHE A 1 132 ? 31.791 -26.402 20.143 1.00 16.54 132 PHE A C 1
ATOM 828 O O . PHE A 1 132 ? 32.751 -26.577 20.900 1.00 16.76 132 PHE A O 1
ATOM 836 N N . LYS A 1 133 ? 30.523 -26.424 20.515 1.00 16.55 133 LYS A N 1
ATOM 837 C CA . LYS A 1 133 ? 30.120 -26.629 21.896 1.00 17.49 133 LYS A CA 1
ATOM 838 C C . LYS A 1 133 ? 30.095 -28.101 22.272 1.00 17.22 133 LYS A C 1
ATOM 839 O O . LYS A 1 133 ? 30.490 -28.971 21.476 1.00 16.90 133 LYS A O 1
ATOM 845 N N . LYS A 1 134 ? 29.653 -28.394 23.498 1.00 17.35 134 LYS A N 1
ATOM 846 C CA . LYS A 1 134 ? 29.516 -29.773 23.912 1.00 18.37 134 LYS A CA 1
ATOM 847 C C . LYS A 1 134 ? 28.545 -30.455 22.933 1.00 17.74 134 LYS A C 1
ATOM 848 O O . LYS A 1 134 ? 27.596 -29.820 22.449 1.00 18.45 134 LYS A O 1
ATOM 854 N N . TRP A 1 135 ? 28.836 -31.709 22.606 1.00 17.24 135 TRP A N 1
ATOM 855 C CA . TRP A 1 135 ? 28.065 -32.533 21.650 1.00 16.98 135 TRP A CA 1
ATOM 856 C C . TRP A 1 135 ? 28.212 -32.058 20.180 1.00 16.59 135 TRP A C 1
ATOM 857 O O . TRP A 1 135 ? 27.554 -32.610 19.267 1.00 17.10 135 TRP A O 1
ATOM 868 N N . GLY A 1 136 ? 29.072 -31.061 19.947 1.00 16.47 136 GLY A N 1
ATOM 869 C CA . GLY A 1 136 ? 29.465 -30.702 18.580 1.00 16.32 136 GLY A CA 1
ATOM 870 C C . GLY A 1 136 ? 28.629 -29.600 17.955 1.00 15.35 136 GLY A C 1
ATOM 871 O O . GLY A 1 136 ? 28.911 -29.162 16.841 1.00 15.80 136 GLY A O 1
ATOM 872 N N . TYR A 1 137 ? 27.598 -29.127 18.652 1.00 15.47 137 TYR A N 1
ATOM 873 C CA . TYR A 1 137 ? 26.769 -28.046 18.085 1.00 15.61 137 TYR A CA 1
ATOM 874 C C . TYR A 1 137 ? 27.596 -26.798 17.789 1.00 15.97 137 TYR A C 1
ATOM 875 O O . TYR A 1 137 ? 28.263 -26.287 18.685 1.00 15.96 137 TYR A O 1
ATOM 884 N N . MET A 1 138 ? 27.510 -26.275 16.566 1.00 15.42 138 MET A N 1
ATOM 885 C CA . MET A 1 138 ? 28.286 -25.086 16.230 1.00 16.22 138 MET A CA 1
ATOM 886 C C . MET A 1 138 ? 27.785 -23.884 17.054 1.00 15.61 138 MET A C 1
ATOM 887 O O . MET A 1 138 ? 26.572 -23.643 17.126 1.00 16.04 138 MET A O 1
ATOM 892 N N . ALA A 1 139 ? 28.699 -23.125 17.663 1.00 15.79 139 ALA A N 1
ATOM 893 C CA . ALA A 1 139 ? 28.288 -21.899 18.354 1.00 16.88 139 ALA A CA 1
ATOM 894 C C . ALA A 1 139 ? 27.859 -20.862 17.325 1.00 17.10 139 ALA A C 1
ATOM 895 O O . ALA A 1 139 ? 28.495 -20.732 16.281 1.00 17.14 139 ALA A O 1
ATOM 897 N N . LYS A 1 140 ? 26.785 -20.128 17.610 1.00 18.32 140 LYS A N 1
ATOM 898 C CA . LYS A 1 140 ? 26.318 -19.094 16.677 1.00 20.19 140 LYS A CA 1
ATOM 899 C C . LYS A 1 140 ? 25.564 -18.018 17.437 1.00 18.95 140 LYS A C 1
ATOM 900 O O . LYS A 1 140 ? 24.846 -18.317 18.410 1.00 17.90 140 LYS A O 1
ATOM 906 N N . SER A 1 141 ? 25.729 -16.784 16.980 1.00 18.73 141 SER A N 1
ATOM 907 C CA . SER A 1 141 ? 25.080 -15.613 17.589 1.00 19.53 141 SER A CA 1
ATOM 908 C C . SER A 1 141 ? 25.234 -15.592 19.117 1.00 18.63 141 SER A C 1
ATOM 909 O O . SER A 1 141 ? 24.261 -15.425 19.871 1.00 19.42 141 SER A O 1
ATOM 912 N N . GLN A 1 142 ? 26.457 -15.831 19.575 1.00 18.31 142 GLN A N 1
ATOM 913 C CA . GLN A 1 142 ? 26.706 -15.980 21.008 1.00 17.65 142 GLN A CA 1
ATOM 914 C C . GLN A 1 142 ? 28.173 -15.827 21.315 1.00 17.52 142 GLN A C 1
ATOM 915 O O . GLN A 1 142 ? 29.015 -15.964 20.432 1.00 16.87 142 GLN A O 1
ATOM 921 N N . TRP A 1 143 ? 28.474 -15.509 22.574 1.00 17.53 143 TRP A N 1
ATOM 922 C CA . TRP A 1 143 ? 29.866 -15.397 23.023 1.00 17.93 143 TRP A CA 1
ATOM 923 C C . TRP A 1 143 ? 30.494 -16.759 23.261 1.00 17.49 143 TRP A C 1
ATOM 924 O O . TRP A 1 143 ? 29.810 -17.739 23.597 1.00 17.99 143 TRP A O 1
ATOM 935 N N . GLN A 1 144 ? 31.813 -16.797 23.109 1.00 17.95 144 GLN A N 1
ATOM 936 C CA . GLN A 1 144 ? 32.631 -17.886 23.620 1.00 16.86 144 GLN A CA 1
ATOM 937 C C . GLN A 1 144 ? 33.809 -17.231 24.303 1.00 17.17 144 GLN A C 1
ATOM 938 O O . GLN A 1 144 ? 34.786 -16.867 23.636 1.00 16.42 144 GLN A O 1
ATOM 944 N N . GLY A 1 145 ? 33.693 -17.044 25.626 1.00 17.04 145 GLY A N 1
ATOM 945 C CA . GLY A 1 145 ? 34.681 -16.265 26.354 1.00 17.35 145 GLY A CA 1
ATOM 946 C C . GLY A 1 145 ? 34.690 -14.839 25.847 1.00 18.01 145 GLY A C 1
ATOM 947 O O . GLY A 1 145 ? 33.662 -14.136 25.862 1.00 18.43 145 GLY A O 1
ATOM 948 N N . SER A 1 146 ? 35.848 -14.414 25.356 1.00 16.62 146 SER A N 1
ATOM 949 C CA . SER A 1 146 ? 36.004 -13.028 24.898 1.00 17.90 146 SER A CA 1
ATOM 950 C C . SER A 1 146 ? 35.750 -12.838 23.400 1.00 17.42 146 SER A C 1
ATOM 951 O O . SER A 1 146 ? 35.959 -11.755 22.852 1.00 18.83 146 SER A O 1
ATOM 954 N N . TYR A 1 147 ? 35.311 -13.908 22.755 1.00 17.00 147 TYR A N 1
ATOM 955 C CA . TYR A 1 147 ? 35.009 -13.915 21.310 1.00 17.01 147 TYR A CA 1
ATOM 956 C C . TYR A 1 147 ? 33.530 -13.998 21.075 1.00 16.88 147 TYR A C 1
ATOM 957 O O . TYR A 1 147 ? 32.816 -14.524 21.913 1.00 17.89 147 TYR A O 1
ATOM 966 N N . PHE A 1 148 ? 33.080 -13.496 19.920 1.00 18.22 148 PHE A N 1
ATOM 967 C CA . PHE A 1 148 ? 31.672 -13.600 19.560 1.00 17.98 148 PHE A CA 1
ATOM 968 C C . PHE A 1 148 ? 31.545 -14.249 18.184 1.00 17.96 148 PHE A C 1
ATOM 969 O O . PHE A 1 148 ? 32.244 -13.868 17.258 1.00 18.63 148 PHE A O 1
ATOM 977 N N . LEU A 1 149 ? 30.658 -15.233 18.090 1.00 18.43 149 LEU A N 1
ATOM 978 C CA . LEU A 1 149 ? 30.369 -15.942 16.836 1.00 18.54 149 LEU A CA 1
ATOM 979 C C . LEU A 1 149 ? 29.121 -15.352 16.199 1.00 19.06 149 LEU A C 1
ATOM 980 O O . LEU A 1 149 ? 28.119 -15.186 16.883 1.00 19.75 149 LEU A O 1
ATOM 985 N N . ASN A 1 150 ? 29.171 -15.051 14.899 1.00 19.78 150 ASN A N 1
ATOM 986 C CA . ASN A 1 150 ? 28.013 -14.454 14.216 1.00 20.60 150 ASN A CA 1
ATOM 987 C C . ASN A 1 150 ? 26.963 -15.519 13.845 1.00 21.29 150 ASN A C 1
ATOM 988 O O . ASN A 1 150 ? 27.097 -16.691 14.221 1.00 21.18 150 ASN A O 1
ATOM 993 N N . GLY A 1 151 ? 25.916 -15.114 13.120 1.00 21.33 151 GLY A N 1
ATOM 994 C CA . GLY A 1 151 ? 24.796 -16.025 12.819 1.00 20.77 151 GLY A CA 1
ATOM 995 C C . GLY A 1 151 ? 25.193 -17.188 11.929 1.00 21.23 151 GLY A C 1
ATOM 996 O O . GLY A 1 151 ? 24.467 -18.192 11.852 1.00 22.44 151 GLY A O 1
ATOM 997 N N . GLN A 1 152 ? 26.330 -17.042 11.254 1.00 21.15 152 GLN A N 1
ATOM 998 C CA . GLN A 1 152 ? 26.888 -18.103 10.392 1.00 21.67 152 GLN A CA 1
ATOM 999 C C . GLN A 1 152 ? 28.009 -18.858 11.115 1.00 20.67 152 GLN A C 1
ATOM 1000 O O . GLN A 1 152 ? 28.722 -19.679 10.514 1.00 20.08 152 GLN A O 1
ATOM 1006 N N . GLY A 1 153 ? 28.150 -18.584 12.419 1.00 18.83 153 GLY A N 1
ATOM 1007 C CA . GLY A 1 153 ? 29.162 -19.259 13.228 1.00 17.74 153 GLY A CA 1
ATOM 1008 C C . GLY A 1 153 ? 30.571 -18.660 13.215 1.00 17.41 153 GLY A C 1
ATOM 1009 O O . GLY A 1 153 ? 31.410 -19.085 14.001 1.00 17.08 153 GLY A O 1
ATOM 1010 N N . ALA A 1 154 ? 30.872 -17.720 12.312 1.00 17.78 154 ALA A N 1
ATOM 1011 C CA . ALA A 1 154 ? 32.245 -17.185 12.222 1.00 18.10 154 ALA A CA 1
ATOM 1012 C C . ALA A 1 154 ? 32.568 -16.207 13.365 1.00 19.13 154 ALA A C 1
ATOM 1013 O O . ALA A 1 154 ? 31.750 -15.349 13.696 1.00 18.93 154 ALA A O 1
ATOM 1015 N N . MET A 1 155 ? 33.759 -16.352 13.949 1.00 19.32 155 MET A N 1
ATOM 1016 C CA . MET A 1 155 ? 34.269 -15.379 14.933 1.00 20.98 155 MET A CA 1
ATOM 1017 C C . MET A 1 155 ? 34.323 -14.018 14.244 1.00 21.17 155 MET A C 1
ATOM 1018 O O . MET A 1 155 ? 34.897 -13.886 13.155 1.00 20.01 155 MET A O 1
ATOM 1023 N N . ILE A 1 156 ? 33.724 -13.007 14.870 1.00 21.89 156 ILE A N 1
ATOM 1024 C CA . ILE A 1 156 ? 33.739 -11.670 14.270 1.00 23.89 156 ILE A CA 1
ATOM 1025 C C . ILE A 1 156 ? 35.007 -10.904 14.639 1.00 23.21 156 ILE A C 1
ATOM 1026 O O . ILE A 1 156 ? 35.566 -11.082 15.728 1.00 21.92 156 ILE A O 1
ATOM 1031 N N . GLN A 1 157 ? 35.469 -10.084 13.702 1.00 23.40 157 GLN A N 1
ATOM 1032 C CA . GLN A 1 157 ? 36.675 -9.269 13.892 1.00 24.39 157 GLN A CA 1
ATOM 1033 C C . GLN A 1 157 ? 36.424 -7.878 13.331 1.00 24.28 157 GLN A C 1
ATOM 1034 O O . GLN A 1 157 ? 35.788 -7.740 12.273 1.00 23.18 157 GLN A O 1
ATOM 1044 N N . ASN A 1 158 ? 36.925 -6.853 14.032 1.00 24.05 158 ASN A N 1
ATOM 1045 C CA . ASN A 1 158 ? 36.724 -5.457 13.643 1.00 23.92 158 ASN A CA 1
ATOM 1046 C C . ASN A 1 158 ? 35.250 -5.122 13.425 1.00 24.30 158 ASN A C 1
ATOM 1047 O O . ASN A 1 158 ? 34.870 -4.546 12.391 1.00 24.05 158 ASN A O 1
ATOM 1052 N N . GLU A 1 159 ? 34.419 -5.478 14.398 1.00 23.91 159 GLU A N 1
ATOM 1053 C CA . GLU A 1 159 ? 33.001 -5.189 14.319 1.00 25.18 159 GLU A CA 1
ATOM 1054 C C . GLU A 1 159 ? 32.418 -4.748 15.639 1.00 24.00 159 GLU A C 1
ATOM 1055 O O . GLU A 1 159 ? 32.765 -5.285 16.691 1.00 23.32 159 GLU A O 1
ATOM 1061 N N . TRP A 1 160 ? 31.486 -3.808 15.553 1.00 23.88 160 TRP A N 1
ATOM 1062 C CA . TRP A 1 160 ? 30.585 -3.479 16.648 1.00 24.38 160 TRP A CA 1
ATOM 1063 C C . TRP A 1 160 ? 29.612 -4.618 16.909 1.00 24.65 160 TRP A C 1
ATOM 1064 O O . TRP A 1 160 ? 29.151 -5.293 15.972 1.00 25.07 160 TRP A O 1
ATOM 1075 N N . LEU A 1 161 ? 29.262 -4.795 18.175 1.00 24.21 161 LEU A N 1
ATOM 1076 C CA . LEU A 1 161 ? 28.198 -5.717 18.557 1.00 24.90 161 LEU A CA 1
ATOM 1077 C C . LEU A 1 161 ? 27.325 -5.099 19.631 1.00 24.97 161 LEU A C 1
ATOM 1078 O O . LEU A 1 161 ? 27.798 -4.782 20.727 1.00 25.06 161 LEU A O 1
ATOM 1083 N N . TYR A 1 162 ? 26.046 -4.920 19.329 1.00 24.43 162 TYR A N 1
ATOM 1084 C CA . TYR A 1 162 ? 25.132 -4.599 20.399 1.00 25.13 162 TYR A CA 1
ATOM 1085 C C . TYR A 1 162 ? 24.551 -5.905 20.900 1.00 25.81 162 TYR A C 1
ATOM 1086 O O . TYR A 1 162 ? 23.908 -6.623 20.138 1.00 25.56 162 TYR A O 1
ATOM 1095 N N . ASP A 1 163 ? 24.791 -6.215 22.168 1.00 25.59 163 ASP A N 1
ATOM 1096 C CA . ASP A 1 163 ? 24.278 -7.439 22.764 1.00 26.54 163 ASP A CA 1
ATOM 1097 C C . ASP A 1 163 ? 23.192 -7.089 23.784 1.00 26.63 163 ASP A C 1
ATOM 1098 O O . ASP A 1 163 ? 23.498 -6.615 24.887 1.00 26.32 163 ASP A O 1
ATOM 1103 N N . PRO A 1 164 ? 21.910 -7.327 23.419 1.00 27.94 164 PRO A N 1
ATOM 1104 C CA . PRO A 1 164 ? 20.813 -7.028 24.350 1.00 28.14 164 PRO A CA 1
ATOM 1105 C C . PRO A 1 164 ? 20.892 -7.813 25.659 1.00 28.68 164 PRO A C 1
ATOM 1106 O O . PRO A 1 164 ? 20.349 -7.363 26.676 1.00 29.08 164 PRO A O 1
ATOM 1110 N N . ALA A 1 165 ? 21.577 -8.961 25.641 1.00 28.45 165 ALA A N 1
ATOM 1111 C CA . ALA A 1 165 ? 21.766 -9.767 26.852 1.00 28.68 165 ALA A CA 1
ATOM 1112 C C . ALA A 1 165 ? 22.532 -8.990 27.933 1.00 28.73 165 ALA A C 1
ATOM 1113 O O . ALA A 1 165 ? 22.347 -9.222 29.134 1.00 28.59 165 ALA A O 1
ATOM 1115 N N . TYR A 1 166 ? 23.383 -8.068 27.493 1.00 28.65 166 TYR A N 1
ATOM 1116 C CA . TYR A 1 166 ? 24.172 -7.235 28.394 1.00 28.67 166 TYR A CA 1
ATOM 1117 C C . TYR A 1 166 ? 23.738 -5.769 28.308 1.00 29.07 166 TYR A C 1
ATOM 1118 O O . TYR A 1 166 ? 24.207 -4.920 29.083 1.00 29.77 166 TYR A O 1
ATOM 1127 N N . SER A 1 167 ? 22.857 -5.471 27.348 1.00 29.01 167 SER A N 1
ATOM 1128 C CA . SER A 1 167 ? 22.353 -4.110 27.102 1.00 28.35 167 SER A CA 1
ATOM 1129 C C . SER A 1 167 ? 23.478 -3.088 26.922 1.00 27.58 167 SER A C 1
ATOM 1130 O O . SER A 1 167 ? 23.542 -2.083 27.624 1.00 27.68 167 SER A O 1
ATOM 1133 N N . ALA A 1 168 ? 24.382 -3.358 25.988 1.00 26.68 168 ALA A N 1
ATOM 1134 C CA . ALA A 1 168 ? 25.512 -2.461 25.758 1.00 25.15 168 ALA A CA 1
ATOM 1135 C C . ALA A 1 168 ? 26.207 -2.804 24.469 1.00 24.22 168 ALA A C 1
ATOM 1136 O O . ALA A 1 168 ? 25.996 -3.883 23.910 1.00 23.46 168 ALA A O 1
ATOM 1138 N N . TYR A 1 169 ? 27.034 -1.869 24.006 1.00 22.77 169 TYR A N 1
ATOM 1139 C CA . TYR A 1 169 ? 27.886 -2.087 22.850 1.00 22.41 169 TYR A CA 1
ATOM 1140 C C . TYR A 1 169 ? 29.240 -2.630 23.267 1.00 21.14 169 TYR A C 1
ATOM 1141 O O . TYR A 1 169 ? 29.791 -2.223 24.289 1.00 19.96 169 TYR A O 1
ATOM 1150 N N . PHE A 1 170 ? 29.754 -3.531 22.440 1.00 19.67 170 PHE A N 1
ATOM 1151 C CA . PHE A 1 170 ? 31.091 -4.106 22.573 1.00 19.66 170 PHE A CA 1
ATOM 1152 C C . PHE A 1 170 ? 31.745 -3.972 21.205 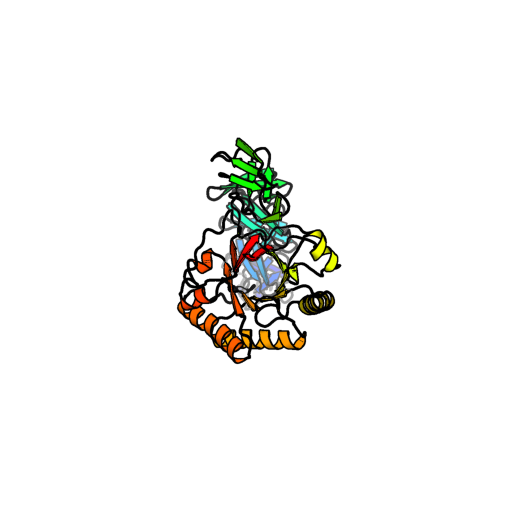1.00 19.69 170 PHE A C 1
ATOM 1153 O O . PHE A 1 170 ? 31.049 -3.876 20.182 1.00 20.41 170 PHE A O 1
ATOM 1161 N N . TYR A 1 171 ? 33.074 -3.948 21.178 1.00 19.91 171 TYR A N 1
ATOM 1162 C CA . TYR A 1 171 ? 33.782 -3.927 19.903 1.00 19.86 171 TYR A CA 1
ATOM 1163 C C . TYR A 1 171 ? 34.759 -5.081 19.865 1.00 19.60 171 TYR A C 1
ATOM 1164 O O . TYR A 1 171 ? 35.626 -5.198 20.735 1.00 19.20 171 TYR A O 1
ATOM 1173 N N . LEU A 1 172 ? 34.570 -5.977 18.891 1.00 18.86 172 LEU A N 1
ATOM 1174 C CA . LEU A 1 172 ? 35.482 -7.080 18.689 1.00 19.87 172 LEU A CA 1
ATOM 1175 C C . LEU A 1 172 ? 36.647 -6.630 17.834 1.00 20.41 172 LEU A C 1
ATOM 1176 O O . LEU A 1 172 ? 36.454 -6.215 16.672 1.00 20.96 172 LEU A O 1
ATOM 1181 N N . LYS A 1 173 ? 37.851 -6.705 18.416 1.00 19.65 173 LYS A N 1
ATOM 1182 C CA . LYS A 1 173 ? 39.061 -6.210 17.777 1.00 20.66 173 LYS A CA 1
ATOM 1183 C C . LYS A 1 173 ? 39.567 -7.093 16.629 1.00 21.91 173 LYS A C 1
ATOM 1184 O O . LYS A 1 173 ? 38.958 -8.133 16.285 1.00 20.65 173 LYS A O 1
ATOM 1190 N N . SER A 1 174 ? 40.685 -6.670 16.028 1.00 23.40 174 SER A N 1
ATOM 1191 C CA . SER A 1 174 ? 41.289 -7.419 14.912 1.00 24.70 174 SER A CA 1
ATOM 1192 C C . SER A 1 174 ? 41.554 -8.876 15.251 1.00 24.58 174 SER A C 1
ATOM 1193 O O . SER A 1 174 ? 41.409 -9.736 14.391 1.00 25.79 174 SER A O 1
ATOM 1196 N N . ASP A 1 175 ? 41.931 -9.148 16.499 1.00 24.77 175 ASP A N 1
ATOM 1197 C CA . ASP A 1 175 ? 42.195 -10.521 16.936 1.00 23.98 175 ASP A CA 1
ATOM 1198 C C . ASP A 1 175 ? 40.945 -11.275 17.422 1.00 22.72 175 ASP A C 1
ATOM 1199 O O . ASP A 1 175 ? 41.047 -12.409 17.871 1.00 23.35 175 ASP A O 1
ATOM 1204 N N . GLY A 1 176 ? 39.772 -10.646 17.322 1.00 21.53 176 GLY A N 1
ATOM 1205 C CA . GLY A 1 176 ? 38.529 -11.301 17.696 1.00 20.84 176 GLY A CA 1
ATOM 1206 C C . GLY A 1 176 ? 38.132 -11.077 19.146 1.00 20.79 176 GLY A C 1
ATOM 1207 O O . GLY A 1 176 ? 36.976 -11.321 19.506 1.00 21.67 176 GLY A O 1
ATOM 1208 N N . THR A 1 177 ? 39.063 -10.602 19.977 1.00 19.75 177 THR A N 1
ATOM 1209 C CA . THR A 1 177 ? 38.734 -10.381 21.409 1.00 19.12 177 THR A CA 1
ATOM 1210 C C . THR A 1 177 ? 38.029 -9.033 21.631 1.00 18.26 177 THR A C 1
ATOM 1211 O O . THR A 1 177 ? 38.269 -8.068 20.911 1.00 17.62 177 THR A O 1
ATOM 1215 N N . TYR A 1 178 ? 37.183 -8.954 22.653 1.00 17.79 178 TYR A N 1
ATOM 1216 C CA . TYR A 1 178 ? 36.484 -7.704 22.897 1.00 17.54 178 TYR A CA 1
ATOM 1217 C C . TYR A 1 178 ? 37.451 -6.660 23.428 1.00 17.25 178 TYR A C 1
ATOM 1218 O O . TYR A 1 178 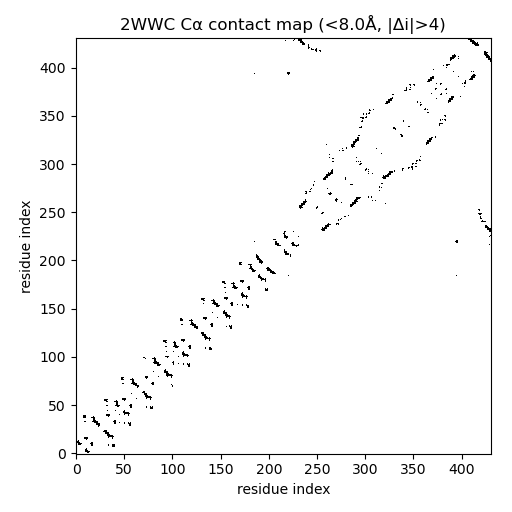? 38.335 -6.975 24.246 1.00 16.80 178 TYR A O 1
ATOM 1227 N N . ALA A 1 179 ? 37.330 -5.434 22.913 1.00 17.11 179 ALA A N 1
ATOM 1228 C CA . ALA A 1 179 ? 38.147 -4.307 23.408 1.00 17.48 179 ALA A CA 1
ATOM 1229 C C . ALA A 1 179 ? 37.849 -4.137 24.885 1.00 17.59 179 ALA A C 1
ATOM 1230 O O . ALA A 1 179 ? 36.686 -4.175 25.299 1.00 17.05 179 ALA A O 1
ATOM 1232 N N . ASN A 1 180 ? 38.902 -3.933 25.677 1.00 17.71 180 ASN A N 1
ATOM 1233 C CA . ASN A 1 180 ? 38.770 -3.992 27.118 1.00 19.08 180 ASN A CA 1
ATOM 1234 C C . ASN A 1 180 ? 39.737 -3.029 27.825 1.00 17.83 180 ASN A C 1
ATOM 1235 O O . ASN A 1 180 ? 40.956 -3.111 27.616 1.00 16.91 180 ASN A O 1
ATOM 1240 N N . GLN A 1 181 ? 39.189 -2.116 28.629 1.00 16.88 181 GLN A N 1
ATOM 1241 C CA . GLN A 1 181 ? 40.004 -1.140 29.372 1.00 16.11 181 GLN A CA 1
ATOM 1242 C C . GLN A 1 181 ? 40.988 -0.452 28.455 1.00 16.28 181 GLN A C 1
ATOM 1243 O O . GLN A 1 181 ? 42.212 -0.394 28.754 1.00 15.63 181 GLN A O 1
ATOM 1249 N N . GLU A 1 182 ? 40.481 0.039 27.329 1.00 14.87 182 GLU A N 1
ATOM 1250 C CA . GLU A 1 182 ? 41.361 0.633 26.329 1.00 16.18 182 GLU A CA 1
ATOM 1251 C C . GLU A 1 182 ? 40.584 1.452 25.330 1.00 15.93 182 GLU A C 1
ATOM 1252 O O . GLU A 1 182 ? 39.355 1.319 25.198 1.00 15.96 182 GLU A O 1
ATOM 1258 N N . TRP A 1 183 ? 41.328 2.317 24.660 1.00 16.92 183 TRP A N 1
ATOM 1259 C CA . TRP A 1 183 ? 40.805 3.100 23.550 1.00 16.80 183 TRP A CA 1
ATOM 1260 C C . TRP A 1 183 ? 40.849 2.279 22.265 1.00 18.03 183 TRP A C 1
ATOM 1261 O O . TRP A 1 183 ? 41.762 1.467 22.071 1.00 17.57 183 TRP A O 1
ATOM 1272 N N . GLN A 1 184 ? 39.875 2.517 21.382 1.00 20.24 184 GLN A N 1
ATOM 1273 C CA . GLN A 1 184 ? 39.931 2.009 20.002 1.00 19.94 184 GLN A CA 1
ATOM 1274 C C . GLN A 1 184 ? 39.440 3.088 19.068 1.00 20.13 184 GLN A C 1
ATOM 1275 O O . GLN A 1 184 ? 38.419 3.738 19.348 1.00 20.09 184 GLN A O 1
ATOM 1281 N N . LYS A 1 185 ? 40.156 3.258 17.961 1.00 20.04 185 LYS A N 1
ATOM 1282 C CA . LYS A 1 185 ? 39.702 4.141 16.893 1.00 21.27 185 LYS A CA 1
ATOM 1283 C C . LYS A 1 185 ? 38.900 3.301 15.906 1.00 20.73 185 LYS A C 1
ATOM 1284 O O . LYS A 1 185 ? 39.408 2.316 15.379 1.00 20.90 185 LYS A O 1
ATOM 1290 N N . VAL A 1 186 ? 37.630 3.652 15.719 1.00 21.70 186 VAL A N 1
ATOM 1291 C CA . VAL A 1 186 ? 36.754 2.908 14.817 1.00 22.84 186 VAL A CA 1
ATOM 1292 C C . VAL A 1 186 ? 36.049 3.908 13.900 1.00 23.77 186 VAL A C 1
ATOM 1293 O O . VAL A 1 186 ? 35.421 4.870 14.363 1.00 23.63 186 VAL A O 1
ATOM 1297 N N . GLY A 1 187 ? 36.151 3.659 12.597 1.00 25.93 187 GLY A N 1
ATOM 1298 C CA . GLY A 1 187 ? 35.568 4.560 11.588 1.00 27.17 187 GLY A CA 1
ATOM 1299 C C . GLY A 1 187 ? 35.836 6.033 11.807 1.00 27.72 187 GLY A C 1
ATOM 1300 O O . GLY A 1 187 ? 34.923 6.857 11.718 1.00 28.98 187 GLY A O 1
ATOM 1301 N N . GLY A 1 188 ? 37.088 6.375 12.112 1.00 28.18 188 GLY A N 1
ATOM 1302 C CA . GLY A 1 188 ? 37.491 7.780 12.232 1.00 27.34 188 GLY A CA 1
ATOM 1303 C C . GLY A 1 188 ? 37.193 8.490 13.546 1.00 27.06 188 GLY A C 1
ATOM 1304 O O . GLY A 1 188 ? 37.515 9.683 13.703 1.00 27.66 188 GLY A O 1
ATOM 1305 N N . LYS A 1 189 ? 36.619 7.759 14.514 1.00 25.22 189 LYS A N 1
ATOM 1306 C CA . LYS A 1 189 ? 36.250 8.332 15.795 1.00 23.42 189 LYS A CA 1
ATOM 1307 C C . LYS A 1 189 ? 36.850 7.453 16.895 1.00 22.24 189 LYS A C 1
ATOM 1308 O O . LYS A 1 189 ? 37.114 6.292 16.662 1.00 20.71 189 LYS A O 1
ATOM 1314 N N . TRP A 1 190 ? 37.039 8.043 18.067 1.00 20.80 190 TRP A N 1
ATOM 1315 C CA . TRP A 1 190 ? 37.604 7.333 19.228 1.00 19.99 190 TRP A CA 1
ATOM 1316 C C . TRP A 1 190 ? 36.549 6.897 20.209 1.00 19.69 190 TRP A C 1
ATOM 1317 O O . TRP A 1 190 ? 35.647 7.680 20.566 1.00 19.86 190 TRP A O 1
ATOM 1328 N N . TYR A 1 191 ? 36.702 5.659 20.703 1.00 19.08 191 TYR A N 1
ATOM 1329 C CA . TYR A 1 191 ? 35.795 5.067 21.658 1.00 18.49 191 TYR A CA 1
ATOM 1330 C C . TYR A 1 191 ? 36.623 4.458 22.780 1.00 18.05 191 TYR A C 1
ATOM 1331 O O . TYR A 1 191 ? 37.753 4.002 22.544 1.00 19.00 191 TYR A O 1
ATOM 1340 N N . TYR A 1 192 ? 36.058 4.452 23.978 1.00 16.92 192 TYR A N 1
ATOM 1341 C CA . 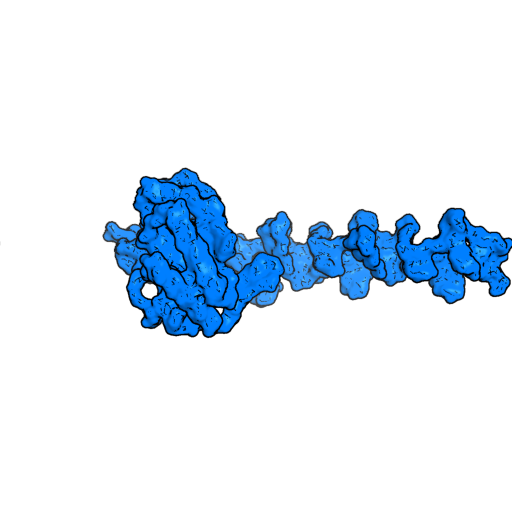TYR A 1 192 ? 36.753 3.861 25.128 1.00 15.42 192 TYR A CA 1
ATOM 1342 C C . TYR A 1 192 ? 35.929 2.680 25.627 1.00 16.24 192 TYR A C 1
ATOM 1343 O O . TYR A 1 192 ? 34.685 2.781 25.721 1.00 15.56 192 TYR A O 1
ATOM 1352 N N . PHE A 1 193 ? 36.631 1.605 25.989 1.00 16.16 193 PHE A N 1
ATOM 1353 C CA . PHE A 1 193 ? 36.002 0.388 26.478 1.00 16.99 193 PHE A CA 1
ATOM 1354 C C . PHE A 1 193 ? 36.479 0.110 27.878 1.00 16.85 193 PHE A C 1
ATOM 1355 O O . PHE A 1 193 ? 37.675 0.115 28.166 1.00 17.63 193 PHE A O 1
ATOM 1363 N N . LYS A 1 194 ? 35.507 -0.066 28.753 1.00 17.87 194 LYS A N 1
ATOM 1364 C CA . LYS A 1 194 ? 35.723 -0.242 30.169 1.00 17.44 194 LYS A CA 1
ATOM 1365 C C . LYS A 1 194 ? 36.025 -1.695 30.508 1.00 17.24 194 LYS A C 1
ATOM 1366 O O . LYS A 1 194 ? 36.226 -2.536 29.620 1.00 16.79 194 LYS A O 1
ATOM 1372 N N . LYS A 1 195 ? 36.060 -1.994 31.795 1.00 17.48 195 LYS A N 1
ATOM 1373 C CA . LYS A 1 195 ? 36.265 -3.363 32.200 1.00 18.24 195 LYS A CA 1
ATOM 1374 C C . LYS A 1 195 ? 35.082 -4.171 31.714 1.00 18.34 195 LYS A C 1
ATOM 1375 O O . LYS A 1 195 ? 33.949 -3.684 31.711 1.00 18.36 195 LYS A O 1
ATOM 1381 N N . TRP A 1 196 ? 35.368 -5.392 31.276 1.00 17.94 196 TRP A N 1
ATOM 1382 C CA . TRP A 1 196 ? 34.386 -6.309 30.688 1.00 16.68 196 TRP A CA 1
ATOM 1383 C C . TRP A 1 196 ? 33.903 -5.850 29.295 1.00 17.26 196 TRP A C 1
ATOM 1384 O O . TRP A 1 196 ? 32.981 -6.421 28.744 1.00 18.20 196 TRP A O 1
ATOM 1395 N N . GLY A 1 197 ? 34.559 -4.836 28.743 1.00 17.01 197 GLY A N 1
ATOM 1396 C CA . GLY A 1 197 ? 34.331 -4.417 27.343 1.00 16.81 197 GLY A CA 1
ATOM 1397 C C . GLY A 1 197 ? 33.204 -3.431 27.064 1.00 17.26 197 GLY A C 1
ATOM 1398 O O . GLY A 1 197 ? 32.964 -3.081 25.904 1.00 16.91 197 GLY A O 1
ATOM 1399 N N . TYR A 1 198 ? 32.509 -2.986 28.102 1.00 16.72 198 TYR A N 1
ATOM 1400 C CA . TYR A 1 198 ? 31.382 -2.053 27.924 1.00 16.97 198 TYR A CA 1
ATOM 1401 C C . TYR A 1 198 ? 31.850 -0.741 27.294 1.00 16.85 198 TYR A C 1
ATOM 1402 O O . TYR A 1 198 ? 32.747 -0.082 27.815 1.00 16.20 198 TYR A O 1
ATOM 1411 N N . MET A 1 199 ? 31.243 -0.390 26.161 1.00 17.53 199 MET A N 1
ATOM 1412 C CA . MET A 1 199 ? 31.534 0.899 25.547 1.00 18.82 199 MET A CA 1
ATOM 1413 C C . MET A 1 199 ? 31.131 2.034 26.474 1.00 18.59 199 MET A C 1
ATOM 1414 O O . MET A 1 199 ? 29.964 2.136 26.900 1.00 18.54 199 MET A O 1
ATOM 1419 N N . ALA A 1 200 ? 32.072 2.945 26.722 1.00 18.54 200 ALA A N 1
ATOM 1420 C CA . ALA A 1 200 ? 31.795 4.137 27.527 1.00 19.33 200 ALA A CA 1
ATOM 1421 C C . ALA A 1 200 ? 30.875 5.076 26.756 1.00 19.98 200 ALA A C 1
ATOM 1422 O O . ALA A 1 200 ? 30.989 5.185 25.529 1.00 19.17 200 ALA A O 1
ATOM 1424 N N . ARG A 1 201 ? 29.971 5.744 27.469 1.00 21.13 201 ARG A N 1
ATOM 1425 C CA . ARG A 1 201 ? 29.078 6.735 26.830 1.00 21.89 201 ARG A CA 1
ATOM 1426 C C . ARG A 1 201 ? 28.484 7.687 27.848 1.00 21.25 201 ARG A C 1
ATOM 1427 O O . ARG A 1 201 ? 28.174 7.278 28.960 1.00 20.04 201 ARG A O 1
ATOM 1435 N N . ASN A 1 202 ? 28.361 8.971 27.475 1.00 20.36 202 ASN A N 1
ATOM 1436 C CA . ASN A 1 202 ? 27.907 9.989 28.413 1.00 21.00 202 ASN A CA 1
ATOM 1437 C C . ASN A 1 202 ? 28.740 9.978 29.694 1.00 20.76 202 ASN A C 1
ATOM 1438 O O . ASN A 1 202 ? 28.198 10.056 30.803 1.00 20.92 202 ASN A O 1
ATOM 1443 N N . GLU A 1 203 ? 30.066 9.891 29.543 1.00 19.49 203 GLU A N 1
ATOM 1444 C CA . GLU A 1 203 ? 30.931 9.781 30.688 1.00 19.46 203 GLU A CA 1
ATOM 1445 C C . GLU A 1 203 ? 32.362 10.109 30.314 1.00 19.74 203 GLU A C 1
ATOM 1446 O O . GLU A 1 203 ? 32.733 10.032 29.140 1.00 20.06 203 GLU A O 1
ATOM 1452 N N . TRP A 1 204 ? 33.123 10.483 31.328 1.00 19.88 204 TRP A N 1
ATOM 1453 C CA . TRP A 1 204 ? 34.537 10.839 31.192 1.00 20.32 204 TRP A CA 1
ATOM 1454 C C . TRP A 1 204 ? 35.432 9.613 31.251 1.00 2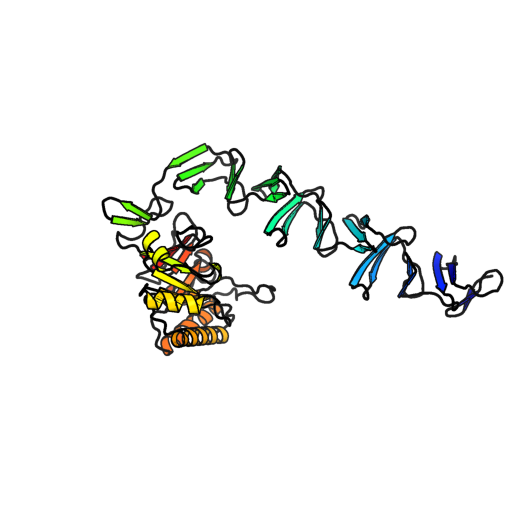0.41 204 TRP A C 1
ATOM 1455 O O . TRP A 1 204 ? 35.130 8.631 31.925 1.00 20.68 204 TRP A O 1
ATOM 1466 N N . GLN A 1 205 ? 36.550 9.694 30.539 1.00 19.45 205 GLN A N 1
ATOM 1467 C CA . GLN A 1 205 ? 37.662 8.781 30.728 1.00 18.90 205 GLN A CA 1
ATOM 1468 C C . GLN A 1 205 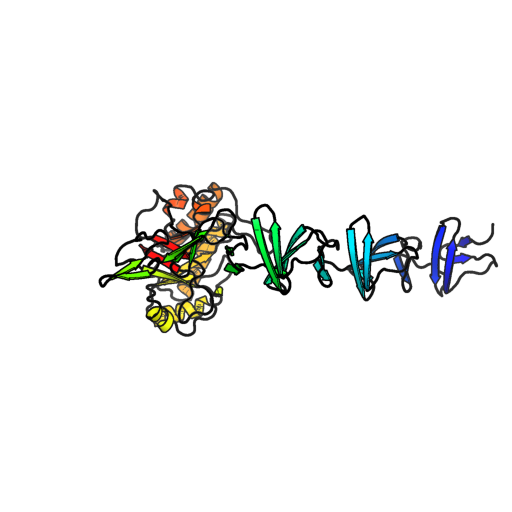? 38.897 9.662 30.738 1.00 18.68 205 GLN A C 1
ATOM 1469 O O . GLN A 1 205 ? 39.313 10.154 29.699 1.00 18.56 205 GLN A O 1
ATOM 1475 N N . GLY A 1 206 ? 39.454 9.900 31.927 1.00 18.89 206 GLY A N 1
ATOM 1476 C CA . GLY A 1 206 ? 40.532 10.897 32.064 1.00 20.17 206 GLY A CA 1
ATOM 1477 C C . GLY A 1 206 ? 40.139 12.276 31.554 1.00 20.18 206 GLY A C 1
ATOM 1478 O O . GLY A 1 206 ? 39.113 12.813 31.954 1.00 21.50 206 GLY A O 1
ATOM 1479 N N . ASN A 1 207 ? 40.947 12.830 30.658 1.00 19.96 207 ASN A N 1
ATOM 1480 C CA . ASN A 1 207 ? 40.719 14.166 30.075 1.00 20.05 207 ASN A CA 1
ATOM 1481 C C . ASN A 1 207 ? 39.750 14.172 28.891 1.00 18.76 207 ASN A C 1
ATOM 1482 O O . ASN A 1 207 ? 39.558 15.223 28.261 1.00 17.89 207 ASN A O 1
ATOM 1487 N N . TYR A 1 208 ? 39.179 13.008 28.571 1.00 17.40 208 TYR A N 1
ATOM 1488 C CA . TYR A 1 208 ? 38.297 12.853 27.401 1.00 17.28 208 TYR A CA 1
ATOM 1489 C C . TYR A 1 208 ? 36.865 12.549 27.827 1.00 17.73 208 TYR A C 1
ATOM 1490 O O . TYR A 1 208 ? 36.646 11.957 28.866 1.00 18.65 208 TYR A O 1
ATOM 1499 N N . TYR A 1 209 ? 35.905 12.985 27.011 1.00 17.56 209 TYR A N 1
ATOM 1500 C CA . TYR A 1 209 ? 34.494 12.783 27.307 1.00 18.72 209 TYR A CA 1
ATOM 1501 C C . TYR A 1 209 ? 33.890 11.978 26.169 1.00 18.57 209 TYR A C 1
ATOM 1502 O O . TYR A 1 209 ? 33.983 12.382 25.004 1.00 18.10 209 TYR A O 1
ATOM 1511 N N . LEU A 1 210 ? 33.274 10.845 26.501 1.00 18.28 210 LEU A N 1
ATOM 1512 C CA . LEU A 1 210 ? 32.589 10.045 25.511 1.00 18.47 210 LEU A CA 1
ATOM 1513 C C . LEU A 1 210 ? 31.135 10.463 25.467 1.00 18.32 210 LEU A C 1
ATOM 1514 O O . LEU A 1 210 ? 30.425 10.417 26.481 1.00 17.83 210 LEU A O 1
ATOM 1519 N N . THR A 1 211 ? 30.715 10.904 24.286 1.00 20.10 211 THR A N 1
ATOM 1520 C CA . THR A 1 211 ? 29.357 11.403 24.063 1.00 20.32 211 THR A CA 1
ATOM 1521 C C . THR A 1 211 ? 28.332 10.255 24.023 1.00 21.26 211 THR A C 1
ATOM 1522 O O . THR A 1 211 ? 28.686 9.073 24.149 1.00 21.03 211 THR A O 1
ATOM 1526 N N . GLY A 1 212 ? 27.060 10.603 23.803 1.00 22.67 212 GLY A N 1
ATOM 1527 C CA . GLY A 1 212 ? 25.968 9.613 23.797 1.00 23.68 212 GLY A CA 1
ATOM 1528 C C . GLY A 1 212 ? 26.085 8.484 22.784 1.00 24.19 212 GLY A C 1
ATOM 1529 O O . GLY A 1 212 ? 25.555 7.385 23.006 1.00 25.95 212 GLY A O 1
ATOM 1530 N N . SER A 1 213 ? 26.771 8.739 21.671 1.00 24.09 213 SER A N 1
ATOM 1531 C CA . SER A 1 213 ? 27.033 7.709 20.666 1.00 23.94 213 SER A CA 1
ATOM 1532 C C . SER A 1 213 ? 28.246 6.865 21.030 1.00 23.41 213 SER A C 1
ATOM 1533 O O . SER A 1 213 ? 28.583 5.913 20.316 1.00 24.22 213 SER A O 1
ATOM 1536 N N . GLY A 1 214 ? 28.897 7.221 22.137 1.00 22.42 214 GLY A N 1
ATOM 1537 C CA . GLY A 1 214 ? 30.179 6.629 22.489 1.00 21.10 214 GLY A CA 1
ATOM 1538 C C . GLY A 1 214 ? 31.383 7.379 21.938 1.00 21.08 214 GLY A C 1
ATOM 1539 O O . GLY A 1 214 ? 32.476 7.263 22.489 1.00 20.82 214 GLY A O 1
ATOM 1540 N N . ALA A 1 215 ? 31.185 8.164 20.870 1.00 19.73 215 ALA A N 1
ATOM 1541 C CA . ALA A 1 215 ? 32.294 8.871 20.211 1.00 19.66 215 ALA A CA 1
ATOM 1542 C C . ALA A 1 215 ? 32.896 9.934 21.107 1.00 19.19 215 ALA A C 1
ATOM 1543 O O . ALA A 1 215 ? 32.177 10.684 21.773 1.00 20.25 215 ALA A O 1
ATOM 1545 N N . MET A 1 216 ? 34.230 9.998 21.127 1.00 19.45 216 MET A N 1
ATOM 1546 C CA . MET A 1 216 ? 34.965 11.007 21.875 1.00 19.12 216 MET A CA 1
ATOM 1547 C C . MET A 1 216 ? 34.591 12.424 21.399 1.00 18.38 216 MET A C 1
ATOM 1548 O O . MET A 1 216 ? 34.524 12.692 20.181 1.00 18.35 216 MET A O 1
ATOM 1553 N N . ALA A 1 217 ? 34.328 13.316 22.341 1.00 18.19 217 ALA A N 1
ATOM 1554 C CA . ALA A 1 217 ? 33.983 14.711 21.995 1.00 19.29 217 ALA A CA 1
ATOM 1555 C C . ALA A 1 217 ? 35.181 15.412 21.357 1.00 19.99 217 ALA A C 1
ATOM 1556 O O . ALA A 1 217 ? 36.286 15.324 21.862 1.00 18.08 217 ALA A O 1
ATOM 1558 N N . THR A 1 218 ? 34.939 16.132 20.273 1.00 21.54 218 THR A N 1
ATOM 1559 C CA . THR A 1 218 ? 36.014 16.832 19.577 1.00 23.25 218 THR A CA 1
ATOM 1560 C C . THR A 1 218 ? 35.655 18.293 19.412 1.00 24.72 218 THR A C 1
ATOM 1561 O O . THR A 1 218 ? 36.351 19.024 18.708 1.00 24.95 218 THR A O 1
ATOM 1565 N N . ASP A 1 219 ? 34.582 18.710 20.075 1.00 26.57 219 ASP A N 1
ATOM 1566 C CA . ASP A 1 219 ? 33.999 20.012 19.865 1.00 29.60 219 ASP A CA 1
ATOM 1567 C C . ASP A 1 219 ? 33.724 20.737 21.175 1.00 30.18 219 ASP A C 1
ATOM 1568 O O . ASP A 1 219 ? 34.621 21.273 21.823 1.00 31.19 219 ASP A O 1
ATOM 1573 N N . GLU A 1 220 ? 32.450 20.762 21.531 1.00 30.44 220 GLU A N 1
ATOM 1574 C CA . GLU A 1 220 ? 31.978 21.350 22.769 1.00 31.25 220 GLU A CA 1
ATOM 1575 C C . GLU A 1 220 ? 30.874 20.439 23.254 1.00 31.09 220 GLU A C 1
ATOM 1576 O O . GLU A 1 220 ? 30.206 19.785 22.445 1.00 31.19 220 GLU A O 1
ATOM 1582 N N . VAL A 1 221 ? 30.707 20.361 24.565 1.00 30.24 221 VAL A N 1
ATOM 1583 C CA . VAL A 1 221 ? 29.586 19.635 25.148 1.00 29.93 221 VAL A CA 1
ATOM 1584 C C . VAL A 1 221 ? 29.013 20.523 26.248 1.00 29.94 221 VAL A C 1
ATOM 1585 O O . VAL A 1 221 ? 29.752 21.012 27.102 1.00 29.06 221 VAL A O 1
ATOM 1589 N N . ILE A 1 222 ? 27.702 20.760 26.200 1.00 29.84 222 ILE A N 1
ATOM 1590 C CA . ILE A 1 222 ? 27.024 21.512 27.249 1.00 30.28 222 ILE A CA 1
ATOM 1591 C C . ILE A 1 222 ? 26.370 20.515 28.190 1.00 30.16 222 ILE A C 1
ATOM 1592 O O . ILE A 1 222 ? 25.427 19.810 27.809 1.00 30.33 222 ILE A O 1
ATOM 1597 N N . MET A 1 223 ? 26.859 20.467 29.422 1.00 30.09 223 MET A N 1
ATOM 1598 C CA . MET A 1 223 ? 26.292 19.602 30.448 1.00 30.02 223 MET A CA 1
ATOM 1599 C C . MET A 1 223 ? 26.656 20.148 31.823 1.00 31.12 223 MET A C 1
ATOM 1600 O O . MET A 1 223 ? 27.551 20.989 31.944 1.00 30.63 223 MET A O 1
ATOM 1605 N N . ASP A 1 224 ? 25.967 19.656 32.854 1.00 31.98 224 ASP A N 1
ATOM 1606 C CA . ASP A 1 224 ? 26.187 20.095 34.244 1.00 33.46 224 ASP A CA 1
ATOM 1607 C C . ASP A 1 224 ? 26.080 21.607 34.393 1.00 33.32 224 ASP A C 1
ATOM 1608 O O . ASP A 1 224 ? 26.774 22.188 35.233 1.00 34.03 224 ASP A O 1
ATOM 1613 N N . GLY A 1 225 ? 25.253 22.245 33.562 1.00 32.91 225 GLY A N 1
ATOM 1614 C CA . GLY A 1 225 ? 25.146 23.710 33.529 1.00 32.12 225 GLY A CA 1
ATOM 1615 C C . GLY A 1 225 ? 26.423 24.435 33.118 1.00 31.40 225 GLY A C 1
ATOM 1616 O O . GLY A 1 225 ? 26.663 25.585 33.509 1.00 32.44 225 GLY A O 1
ATOM 1617 N N . ALA A 1 226 ? 27.257 23.759 32.333 1.00 29.67 226 ALA A N 1
ATOM 1618 C CA . ALA A 1 226 ? 28.511 24.323 31.887 1.00 27.78 226 ALA A CA 1
ATOM 1619 C C . ALA A 1 226 ? 28.793 23.932 30.441 1.00 26.79 226 ALA A C 1
ATOM 1620 O O . ALA A 1 226 ? 28.214 22.981 29.912 1.00 26.59 226 ALA A O 1
ATOM 1622 N N . ARG A 1 227 ? 29.668 24.701 29.798 1.00 25.98 227 ARG A N 1
ATOM 1623 C CA . ARG A 1 227 ? 30.116 24.399 28.466 1.00 25.64 227 ARG A CA 1
ATOM 1624 C C . ARG A 1 227 ? 31.530 23.867 28.596 1.00 25.32 227 ARG A C 1
ATOM 1625 O O . ARG A 1 227 ? 32.393 24.519 29.195 1.00 24.25 227 ARG A O 1
ATOM 1633 N N . TYR A 1 228 ? 31.735 22.667 28.064 1.00 24.29 228 TYR A N 1
ATOM 1634 C CA . TYR A 1 228 ? 33.059 22.060 28.036 1.00 24.33 228 TYR A CA 1
ATOM 1635 C C . TYR A 1 228 ? 33.609 22.179 26.636 1.00 24.37 228 TYR A C 1
ATOM 1636 O O . TYR A 1 228 ? 32.947 21.785 25.655 1.00 25.17 228 TYR A O 1
ATOM 1645 N N . ILE A 1 229 ? 34.827 22.706 26.542 1.00 23.92 229 ILE A N 1
ATOM 1646 C CA . ILE A 1 229 ? 35.449 22.962 25.248 1.00 23.46 229 ILE A CA 1
ATOM 1647 C C . ILE A 1 229 ? 36.632 22.023 25.143 1.00 22.97 229 ILE A C 1
ATOM 1648 O O . ILE A 1 229 ? 37.482 22.004 26.037 1.00 22.12 229 ILE A O 1
ATOM 1653 N N . PHE A 1 230 ? 36.667 21.280 24.042 1.00 22.11 230 PHE A N 1
ATOM 1654 C CA . PHE A 1 230 ? 37.618 20.186 23.807 1.00 22.02 230 PHE A CA 1
ATOM 1655 C C . PHE A 1 230 ? 38.486 20.507 22.617 1.00 22.08 230 PHE A C 1
ATOM 1656 O O . PHE A 1 230 ? 38.030 21.165 21.663 1.00 21.92 230 PHE A O 1
ATOM 1664 N N . ALA A 1 231 ? 39.746 20.069 22.667 1.00 21.98 231 ALA A N 1
ATOM 1665 C CA . ALA A 1 231 ? 40.594 20.116 21.489 1.00 21.46 231 ALA A CA 1
ATOM 1666 C C . ALA A 1 231 ? 40.046 19.168 20.418 1.00 22.05 231 ALA A C 1
ATOM 1667 O O . ALA A 1 231 ? 39.289 18.241 20.740 1.00 21.22 231 ALA A O 1
ATOM 1669 N N . ALA A 1 232 ? 40.439 19.402 19.158 1.00 21.26 232 ALA A N 1
ATOM 1670 C CA . ALA A 1 232 ? 40.042 18.530 18.040 1.00 21.69 232 ALA A CA 1
ATOM 1671 C C . ALA A 1 232 ? 40.497 17.087 18.291 1.00 21.62 232 ALA A C 1
ATOM 1672 O O . ALA A 1 232 ? 39.885 16.132 17.808 1.00 21.57 232 ALA A O 1
ATOM 1674 N N . SER A 1 233 ? 41.564 16.962 19.077 1.00 20.34 233 SER A N 1
ATOM 1675 C CA . SER A 1 233 ? 42.143 15.673 19.441 1.00 20.06 233 SER A CA 1
ATOM 1676 C C . SER A 1 233 ? 41.503 15.071 20.686 1.00 20.16 233 SER A C 1
ATOM 1677 O O . SER A 1 233 ? 41.895 13.978 21.120 1.00 21.12 233 SER A O 1
ATOM 1680 N N . GLY A 1 234 ? 40.537 15.787 21.270 1.00 20.50 234 GLY A N 1
ATOM 1681 C CA . GLY A 1 234 ? 39.712 15.242 22.355 1.00 19.40 234 GLY A CA 1
ATOM 1682 C C . GLY A 1 234 ? 39.968 15.729 23.773 1.00 18.93 234 GLY A C 1
ATOM 1683 O O . GLY A 1 234 ? 39.063 15.669 24.603 1.00 18.62 234 GLY A O 1
ATOM 1684 N N . GLU A 1 235 ? 41.178 16.191 24.086 1.00 19.33 235 GLU A N 1
ATOM 1685 C CA . GLU A 1 235 ? 41.430 16.605 25.465 1.00 20.29 235 GLU A CA 1
ATOM 1686 C C . GLU A 1 235 ? 40.644 17.861 25.875 1.00 20.23 235 GLU A C 1
ATOM 1687 O O . GLU A 1 235 ? 40.505 18.826 25.104 1.00 19.12 235 GLU A O 1
ATOM 1693 N N . LEU A 1 236 ? 40.123 17.849 27.101 1.00 20.05 236 LEU A N 1
ATOM 1694 C CA . LEU A 1 236 ? 39.415 19.015 27.624 1.00 21.07 236 LEU A CA 1
ATOM 1695 C C . LEU A 1 236 ? 40.387 20.188 27.661 1.00 21.85 236 LEU A C 1
ATOM 1696 O O . LEU A 1 236 ? 41.542 20.028 28.100 1.00 21.46 236 LEU A O 1
ATOM 1701 N N . LYS A 1 237 ? 39.921 21.341 27.194 1.00 22.67 237 LYS A N 1
ATOM 1702 C CA . LYS A 1 237 ? 40.721 22.570 27.214 1.00 24.93 237 LYS A CA 1
ATOM 1703 C C . LYS A 1 237 ? 40.203 23.559 28.241 1.00 25.36 237 LYS A C 1
ATOM 1704 O O . LYS A 1 237 ? 40.991 24.219 28.925 1.00 24.75 237 LYS A O 1
ATOM 1710 N N . GLU A 1 238 ? 38.879 23.658 28.341 1.00 26.56 238 GLU A N 1
ATOM 1711 C CA . GLU A 1 238 ? 38.251 24.665 29.180 1.00 27.88 238 GLU A CA 1
ATOM 1712 C C . GLU A 1 238 ? 36.828 24.284 29.563 1.00 28.02 238 GLU A C 1
ATOM 1713 O O . GLU A 1 238 ? 36.122 23.620 28.803 1.00 26.77 238 GLU A O 1
ATOM 1719 N N . LYS A 1 239 ? 36.421 24.724 30.745 1.00 29.16 239 LYS A N 1
ATOM 1720 C CA . LYS A 1 239 ? 35.042 24.578 31.204 1.00 29.92 239 LYS A CA 1
ATOM 1721 C C . LYS A 1 239 ? 34.540 25.973 31.606 1.00 30.92 239 LYS A C 1
ATOM 1722 O O . LYS A 1 239 ? 35.189 26.681 32.392 1.00 30.93 239 LYS A O 1
ATOM 1728 N N . LYS A 1 240 ? 33.403 26.372 31.037 1.00 31.42 240 LYS A N 1
ATOM 1729 C CA . LYS A 1 240 ? 32.832 27.698 31.285 1.00 32.70 240 LYS A CA 1
ATOM 1730 C C . LYS A 1 240 ? 31.441 27.508 31.845 1.00 33.03 240 LYS A C 1
ATOM 1731 O O . LYS A 1 240 ? 30.602 26.892 31.204 1.00 32.58 240 LYS A O 1
ATOM 1737 N N . ASP A 1 241 ? 31.199 28.046 33.033 1.00 33.94 241 ASP A N 1
ATOM 1738 C CA . ASP A 1 241 ? 29.887 27.943 33.658 1.00 35.05 241 ASP A CA 1
ATOM 1739 C C . ASP A 1 241 ? 28.855 28.701 32.862 1.00 34.45 241 ASP A C 1
ATOM 1740 O O . ASP A 1 241 ? 29.136 29.757 32.296 1.00 33.77 241 ASP A O 1
ATOM 1745 N N . LEU A 1 242 ? 27.653 28.139 32.832 1.00 34.20 242 LEU A N 1
ATOM 1746 C CA . LEU A 1 242 ? 26.520 28.720 32.135 1.00 33.98 242 LEU A CA 1
ATOM 1747 C C . LEU A 1 242 ? 25.356 28.710 33.114 1.00 33.32 242 LEU A C 1
ATOM 1748 O O . LEU A 1 242 ? 25.357 27.965 34.096 1.00 34.33 242 LEU A O 1
ATOM 1753 N N . ASN A 1 243 ? 24.365 29.529 32.845 1.00 32.49 243 ASN A N 1
ATOM 1754 C CA . ASN A 1 243 ? 23.142 29.530 33.636 1.00 32.33 243 ASN A CA 1
ATOM 1755 C C . ASN A 1 243 ? 21.948 29.437 32.684 1.00 30.73 243 ASN A C 1
ATOM 1756 O O . ASN A 1 243 ? 21.202 30.400 32.501 1.00 31.46 243 ASN A O 1
ATOM 1761 N N . VAL A 1 244 ? 21.811 28.265 32.057 1.00 27.58 244 VAL A N 1
ATOM 1762 C CA . VAL A 1 244 ? 20.794 28.005 31.030 1.00 24.69 244 VAL A CA 1
ATOM 1763 C C . VAL A 1 244 ? 19.746 27.042 31.564 1.00 22.03 244 VAL A C 1
ATOM 1764 O O . VAL A 1 244 ? 19.794 26.655 32.724 1.00 20.70 244 VAL A O 1
ATOM 1768 N N . GLY A 1 245 ? 18.827 26.637 30.694 1.00 19.32 245 GLY A N 1
ATOM 1769 C CA . GLY A 1 245 ? 17.680 25.828 31.097 1.00 18.35 245 GLY A CA 1
ATOM 1770 C C . GLY A 1 245 ? 16.591 26.678 31.722 1.00 17.47 245 GLY A C 1
ATOM 1771 O O . GLY A 1 245 ? 16.441 27.851 31.367 1.00 17.27 245 GLY A O 1
ATOM 1772 N N . TRP A 1 246 ? 15.829 26.085 32.652 1.00 17.18 246 TRP A N 1
ATOM 1773 C CA . TRP A 1 246 ? 14.765 26.835 33.357 1.00 16.94 246 TRP A CA 1
ATOM 1774 C C . TRP A 1 246 ? 15.403 27.630 34.486 1.00 18.76 246 TRP A C 1
ATOM 1775 O O . TRP A 1 246 ? 15.958 27.050 35.451 1.00 18.48 246 TRP A O 1
ATOM 1786 N N . VAL A 1 247 ? 15.339 28.953 34.367 1.00 18.24 247 VAL A N 1
ATOM 1787 C CA . VAL A 1 247 ? 16.019 29.805 35.352 1.00 19.66 247 VAL A CA 1
ATOM 1788 C C . VAL A 1 247 ? 15.026 30.829 35.927 1.00 20.23 247 VAL A C 1
ATOM 1789 O O . VAL A 1 247 ? 14.242 31.426 35.180 1.00 20.35 247 VAL A O 1
ATOM 1795 N N . HIS A 1 248 ? 15.090 31.030 37.238 1.00 20.34 248 HIS A N 1
ATOM 1796 C CA . HIS A 1 248 ? 14.313 32.075 37.889 1.00 21.94 248 HIS A CA 1
ATOM 1797 C C . HIS A 1 248 ? 15.229 33.275 38.054 1.00 23.42 248 HIS A C 1
ATOM 1798 O O . HIS A 1 248 ? 16.222 33.196 38.781 1.00 23.69 248 HIS A O 1
ATOM 1805 N N . ARG A 1 249 ? 14.919 34.349 37.336 1.00 24.77 249 ARG A N 1
ATOM 1806 C CA . ARG A 1 249 ? 15.765 35.533 37.303 1.00 27.28 249 ARG A CA 1
ATOM 1807 C C . ARG A 1 249 ? 14.923 36.784 37.458 1.00 26.97 249 ARG A C 1
ATOM 1808 O O . ARG A 1 249 ? 13.896 36.953 36.780 1.00 26.72 249 ARG A O 1
ATOM 1816 N N . ASP A 1 250 ? 15.393 37.666 38.337 1.00 27.52 250 ASP A N 1
ATOM 1817 C CA . ASP A 1 250 ? 14.704 38.913 38.645 1.00 27.73 250 ASP A CA 1
ATOM 1818 C C . ASP A 1 250 ? 13.194 38.754 38.790 1.00 26.16 250 ASP A C 1
ATOM 1819 O O . ASP A 1 250 ? 12.401 39.495 38.195 1.00 26.69 250 ASP A O 1
ATOM 1824 N N . GLY A 1 251 ? 12.821 37.769 39.600 1.00 25.93 251 GLY A N 1
ATOM 1825 C CA . GLY A 1 251 ? 11.427 37.556 39.991 1.00 23.06 251 GLY A CA 1
ATOM 1826 C C . GLY A 1 251 ? 10.549 36.821 38.997 1.00 23.01 251 GLY A C 1
ATOM 1827 O O . GLY A 1 251 ? 9.359 36.623 39.253 1.00 21.74 251 GLY A O 1
ATOM 1828 N N . LYS A 1 252 ? 11.112 36.393 37.865 1.00 21.98 252 LYS A N 1
ATOM 1829 C CA . LYS A 1 252 ? 10.317 35.669 36.884 1.00 21.81 252 LYS A CA 1
ATOM 1830 C C . LYS A 1 252 ? 11.036 34.416 36.410 1.00 20.32 252 LYS A C 1
ATOM 1831 O O . LYS A 1 252 ? 12.250 34.314 36.573 1.00 21.08 252 LYS A O 1
ATOM 1837 N N . ARG A 1 253 ? 10.295 33.493 35.796 1.00 18.27 253 ARG A N 1
ATOM 1838 C CA . ARG A 1 253 ? 10.913 32.278 35.255 1.00 16.67 253 ARG A CA 1
ATOM 1839 C C . ARG A 1 253 ? 11.024 32.325 33.730 1.00 17.23 253 ARG A C 1
ATOM 1840 O O . ARG A 1 253 ? 10.064 32.667 33.035 1.00 16.52 253 ARG A O 1
ATOM 1848 N N . TYR A 1 254 ? 12.197 31.952 33.222 1.00 17.32 254 TYR A N 1
ATOM 1849 C CA . TYR A 1 254 ? 12.436 31.901 31.783 1.00 17.13 254 TYR A CA 1
ATOM 1850 C C . TYR A 1 254 ? 13.069 30.588 31.395 1.00 16.70 254 TYR A C 1
ATOM 1851 O O . TYR A 1 254 ? 13.614 29.887 32.250 1.00 16.79 254 TYR A O 1
ATOM 1860 N N . PHE A 1 255 ? 13.015 30.262 30.106 1.00 16.09 255 PHE A N 1
ATOM 1861 C CA . PHE A 1 255 ? 13.810 29.148 29.601 1.00 15.65 255 PHE A CA 1
ATOM 1862 C C . PHE A 1 255 ? 14.906 29.692 28.681 1.00 16.01 255 PHE A C 1
ATOM 1863 O O . PHE A 1 255 ? 14.622 30.459 27.757 1.00 16.58 255 PHE A O 1
ATOM 1871 N N . PHE A 1 256 ? 16.143 29.259 28.937 1.00 15.64 256 PHE A N 1
ATOM 1872 C CA . PHE A 1 256 ? 17.298 29.580 28.098 1.00 16.74 256 PHE A CA 1
ATOM 1873 C C . PHE A 1 256 ? 17.810 28.324 27.419 1.00 16.38 256 PHE A C 1
ATOM 1874 O O . PHE A 1 256 ? 18.066 27.288 28.081 1.00 15.35 256 PHE A O 1
ATOM 1882 N N . ASN A 1 257 ? 17.951 28.376 26.097 1.00 17.16 257 ASN A N 1
ATOM 1883 C CA . ASN A 1 257 ? 18.565 27.234 25.414 1.00 15.80 257 ASN A CA 1
ATOM 1884 C C . ASN A 1 257 ? 20.064 27.174 25.700 1.00 17.45 257 ASN A C 1
ATOM 1885 O O . ASN A 1 257 ? 20.608 28.055 26.376 1.00 15.94 257 ASN A O 1
ATOM 1890 N N . ASN A 1 258 ? 20.734 26.141 25.191 1.00 17.02 258 ASN A N 1
ATOM 1891 C CA . ASN A 1 258 ? 22.159 25.965 25.512 1.00 18.40 258 ASN A CA 1
ATOM 1892 C C . ASN A 1 258 ? 23.066 26.966 24.834 1.00 18.05 258 ASN A C 1
ATOM 1893 O O . ASN A 1 258 ? 24.259 26.976 25.105 1.00 18.96 258 ASN A O 1
ATOM 1898 N N . ARG A 1 259 ? 22.504 27.806 23.958 1.00 17.43 259 ARG A N 1
ATOM 1899 C CA . ARG A 1 259 ? 23.244 28.949 23.405 1.00 16.84 259 ARG A CA 1
ATOM 1900 C C . ARG A 1 259 ? 23.063 30.195 24.283 1.00 17.98 259 ARG A C 1
ATOM 1901 O O . ARG A 1 259 ? 23.533 31.295 23.932 1.00 17.23 259 ARG A O 1
ATOM 1909 N N . GLU A 1 260 ? 22.393 29.997 25.429 1.00 17.23 260 GLU A N 1
ATOM 1910 C CA . GLU A 1 260 ? 22.120 31.042 26.392 1.00 17.21 260 GLU A CA 1
ATOM 1911 C C . GLU A 1 260 ? 21.131 32.059 25.851 1.00 17.12 260 GLU A C 1
ATOM 1912 O O . GLU A 1 260 ? 21.144 33.221 26.265 1.00 17.35 260 GLU A O 1
ATOM 1918 N N . GLU A 1 261 ? 20.259 31.613 24.951 1.00 16.63 261 GLU A N 1
ATOM 1919 C CA . GLU A 1 261 ? 19.238 32.461 24.341 1.00 17.25 261 GLU A CA 1
ATOM 1920 C C . GLU A 1 261 ? 17.883 32.197 24.998 1.00 17.52 261 GLU A C 1
ATOM 1921 O O . GLU A 1 261 ? 17.482 31.053 25.147 1.00 16.88 261 GLU A O 1
ATOM 1927 N N . GLN A 1 262 ? 17.183 33.262 25.364 1.00 17.81 262 GLN A N 1
ATOM 1928 C CA . GLN A 1 262 ? 15.852 33.141 25.964 1.00 18.26 262 GLN A CA 1
ATOM 1929 C C . GLN A 1 262 ? 14.884 32.614 24.915 1.00 18.31 262 GLN A C 1
ATOM 1930 O O . GLN A 1 262 ? 14.873 33.098 23.750 1.00 18.40 262 GLN A O 1
ATOM 1936 N N . VAL A 1 263 ? 14.089 31.624 25.312 1.00 17.20 263 VAL A N 1
ATOM 1937 C CA . VAL A 1 263 ? 13.091 31.074 24.420 1.00 18.04 263 VAL A CA 1
ATOM 1938 C C . VAL A 1 263 ? 11.736 31.466 24.975 1.00 18.23 263 VAL A C 1
ATOM 1939 O O . VAL A 1 263 ? 11.384 31.057 26.088 1.00 18.81 263 VAL A O 1
ATOM 1943 N N . GLY A 1 264 ? 10.986 32.259 24.211 1.00 18.42 264 GLY A N 1
ATOM 1944 C CA . GLY A 1 264 ? 9.660 32.695 24.697 1.00 18.68 264 GLY A CA 1
ATOM 1945 C C . GLY A 1 264 ? 9.809 33.804 25.723 1.00 18.87 264 GLY A C 1
ATOM 1946 O O . GLY A 1 264 ? 10.803 34.530 25.721 1.00 19.01 264 GLY A O 1
ATOM 1947 N N . THR A 1 265 ? 8.792 33.949 26.573 1.00 18.82 265 THR A N 1
ATOM 1948 C CA . THR A 1 265 ? 8.716 35.048 27.514 1.00 18.26 265 THR A CA 1
ATOM 1949 C C . THR A 1 265 ? 8.699 34.510 28.946 1.00 18.71 265 THR A C 1
ATOM 1950 O O . THR A 1 265 ? 8.882 33.307 29.161 1.00 16.98 265 THR A O 1
ATOM 1954 N N . GLU A 1 266 ? 8.423 35.394 29.913 1.00 18.19 266 GLU A N 1
ATOM 1955 C CA . GLU A 1 266 ? 8.245 34.957 31.314 1.00 19.41 266 GLU A CA 1
ATOM 1956 C C . GLU A 1 266 ? 7.099 33.929 31.458 1.00 17.82 266 GLU A C 1
ATOM 1957 O O . GLU A 1 266 ? 6.980 33.241 32.488 1.00 18.41 266 GLU A O 1
ATOM 1963 N N . HIS A 1 267 ? 6.250 33.830 30.439 1.00 16.80 267 HIS A N 1
ATOM 1964 C CA . HIS A 1 267 ? 5.124 32.895 30.475 1.00 16.80 267 HIS A CA 1
ATOM 1965 C C . HIS A 1 267 ? 5.415 31.573 29.760 1.00 15.80 267 HIS A C 1
ATOM 1966 O O . HIS A 1 267 ? 4.515 30.756 29.576 1.00 15.12 267 HIS A O 1
ATOM 1973 N N . ALA A 1 268 ? 6.675 31.362 29.378 1.00 14.89 268 ALA A N 1
ATOM 1974 C CA . ALA A 1 268 ? 7.072 30.110 28.711 1.00 14.43 268 ALA A CA 1
ATOM 1975 C C . ALA A 1 268 ? 6.677 28.933 29.637 1.00 14.38 268 ALA A C 1
ATOM 1976 O O . ALA A 1 268 ? 6.889 29.004 30.858 1.00 14.06 268 ALA A O 1
ATOM 1978 N N . LYS A 1 269 ? 6.071 27.883 29.070 1.00 13.35 269 LYS A N 1
ATOM 1979 C CA . LYS A 1 269 ? 5.603 26.762 29.897 1.00 14.21 269 LYS A CA 1
ATOM 1980 C C . LYS A 1 269 ? 6.471 25.530 29.755 1.00 13.96 269 LYS A C 1
ATOM 1981 O O . LYS A 1 269 ? 6.995 25.246 28.672 1.00 13.81 269 LYS A O 1
ATOM 1987 N N . LYS A 1 270 ? 6.580 24.783 30.852 1.00 12.17 270 LYS A N 1
ATOM 1988 C CA . LYS A 1 270 ? 7.365 23.559 30.906 1.00 12.27 270 LYS A CA 1
ATOM 1989 C C . LYS A 1 270 ? 6.399 22.400 30.751 1.00 13.11 270 LYS A C 1
ATOM 1990 O O . LYS A 1 270 ? 5.518 22.188 31.592 1.00 12.81 270 LYS A O 1
ATOM 1996 N N . ILE A 1 271 ? 6.525 21.690 29.649 1.00 13.68 271 ILE A N 1
ATOM 1997 C CA . ILE A 1 271 ? 5.609 20.591 29.337 1.00 13.77 271 ILE A CA 1
ATOM 1998 C C . ILE A 1 271 ? 6.387 19.288 29.230 1.00 14.37 271 ILE A C 1
ATOM 1999 O O . ILE A 1 271 ? 7.361 19.205 28.451 1.00 14.56 271 ILE A O 1
ATOM 2004 N N . ILE A 1 272 ? 5.972 18.261 29.981 1.00 13.59 272 ILE A N 1
ATOM 2005 C CA . ILE A 1 272 ? 6.612 16.953 29.841 1.00 13.74 272 ILE A CA 1
ATOM 2006 C C . ILE A 1 272 ? 5.717 16.077 28.981 1.00 13.87 272 ILE A C 1
ATOM 2007 O O . ILE A 1 272 ? 4.511 16.348 28.868 1.00 12.91 272 ILE A O 1
ATOM 2012 N N . ASP A 1 273 ? 6.271 15.004 28.398 1.00 13.99 273 ASP A N 1
ATOM 2013 C CA . ASP A 1 273 ? 5.406 14.022 27.745 1.00 15.05 273 ASP A CA 1
ATOM 2014 C C . ASP A 1 273 ? 5.736 12.660 28.358 1.00 15.96 273 ASP A C 1
ATOM 2015 O O . ASP A 1 273 ? 6.902 12.361 28.610 1.00 15.61 273 ASP A O 1
ATOM 2020 N N . ILE A 1 274 ? 4.686 11.895 28.650 1.00 17.23 274 ILE A N 1
ATOM 2021 C CA . ILE A 1 274 ? 4.825 10.677 29.442 1.00 19.86 274 ILE A CA 1
ATOM 2022 C C . ILE A 1 274 ? 4.156 9.526 28.706 1.00 19.74 274 ILE A C 1
ATOM 2023 O O . ILE A 1 274 ? 3.185 9.729 27.941 1.00 19.59 274 ILE A O 1
ATOM 2028 N N . SER A 1 275 ? 4.678 8.319 28.928 1.00 19.19 275 SER A N 1
ATOM 2029 C CA . SER A 1 275 ? 4.106 7.113 28.338 1.00 20.15 275 SER A CA 1
ATOM 2030 C C . SER A 1 275 ? 4.343 5.980 29.321 1.00 19.86 275 SER A C 1
ATOM 2031 O O . SER A 1 275 ? 4.937 6.202 30.392 1.00 19.55 275 SER A O 1
ATOM 2034 N N . GLU A 1 276 ? 3.921 4.775 28.952 1.00 20.41 276 GLU A N 1
ATOM 2035 C CA . GLU A 1 276 ? 4.163 3.607 29.798 1.00 21.89 276 GLU A CA 1
ATOM 2036 C C . GLU A 1 276 ? 5.656 3.402 30.033 1.00 22.89 276 GLU A C 1
ATOM 2037 O O . GLU A 1 276 ? 6.059 2.767 31.026 1.00 23.11 276 GLU A O 1
ATOM 2043 N N . HIS A 1 277 ? 6.463 3.936 29.121 1.00 22.89 277 HIS A N 1
ATOM 2044 C CA . HIS A 1 277 ? 7.925 3.810 29.212 1.00 24.55 277 HIS A CA 1
ATOM 2045 C C . HIS A 1 277 ? 8.519 4.534 30.413 1.00 24.29 277 HIS A C 1
ATOM 2046 O O . HIS A 1 277 ? 9.654 4.244 30.822 1.00 23.37 277 HIS A O 1
ATOM 2053 N N . ASN A 1 278 ? 7.756 5.461 30.988 1.00 23.01 278 ASN A N 1
ATOM 2054 C CA . ASN A 1 278 ? 8.158 6.137 32.230 1.00 23.13 278 ASN A CA 1
ATOM 2055 C C . ASN A 1 278 ? 7.757 5.356 33.467 1.00 23.92 278 ASN A C 1
ATOM 2056 O O . ASN A 1 278 ? 8.032 5.784 34.576 1.00 24.92 278 ASN A O 1
ATOM 2061 N N . GLY A 1 279 ? 7.072 4.233 33.263 1.00 24.62 279 GLY A N 1
ATOM 2062 C CA . GLY A 1 279 ? 6.505 3.463 34.371 1.00 25.71 279 GLY A CA 1
ATOM 2063 C C . GLY A 1 279 ? 5.273 4.113 34.974 1.00 26.19 279 GLY A C 1
ATOM 2064 O O . GLY A 1 279 ? 4.773 5.121 34.453 1.00 25.63 279 GLY A O 1
ATOM 2065 N N . ARG A 1 280 ? 4.781 3.542 36.072 1.00 25.52 280 ARG A N 1
ATOM 2066 C CA . ARG A 1 280 ? 3.641 4.111 36.785 1.00 26.14 280 ARG A CA 1
ATOM 2067 C C . ARG A 1 280 ? 4.068 5.316 37.638 1.00 25.98 280 ARG A C 1
ATOM 2068 O O . ARG A 1 280 ? 4.978 5.214 38.475 1.00 26.47 280 ARG A O 1
ATOM 2076 N N . ILE A 1 281 ? 3.429 6.463 37.416 1.00 25.24 281 ILE A N 1
ATOM 2077 C CA . ILE A 1 281 ? 3.737 7.658 38.201 1.00 25.23 281 ILE A CA 1
ATOM 2078 C C . ILE A 1 281 ? 3.073 7.557 39.584 1.00 25.35 281 ILE A C 1
ATOM 2079 O O . ILE A 1 281 ? 1.854 7.521 39.683 1.00 26.40 281 ILE A O 1
ATOM 2084 N N . ASN A 1 282 ? 3.873 7.462 40.646 1.00 25.64 282 ASN A N 1
ATOM 2085 C CA . ASN A 1 282 ? 3.316 7.240 41.998 1.00 25.57 282 ASN A CA 1
ATOM 2086 C C . ASN A 1 282 ? 2.542 8.464 42.527 1.00 24.74 282 ASN A C 1
ATOM 2087 O O . ASN A 1 282 ? 1.437 8.329 43.085 1.00 24.88 282 ASN A O 1
ATOM 2092 N N . ASP A 1 283 ? 3.114 9.654 42.328 1.00 22.12 283 ASP A N 1
ATOM 2093 C CA . ASP A 1 283 ? 2.541 10.863 42.931 1.00 19.91 283 ASP A CA 1
ATOM 2094 C C . ASP A 1 283 ? 2.607 11.981 41.894 1.00 18.23 283 ASP A C 1
ATOM 2095 O O . ASP A 1 283 ? 3.635 12.628 41.756 1.00 17.26 283 ASP A O 1
ATOM 2100 N N . TRP A 1 284 ? 1.514 12.178 41.164 1.00 17.26 284 TRP A N 1
ATOM 2101 C CA . TRP A 1 284 ? 1.464 13.213 40.118 1.00 18.16 284 TRP A CA 1
ATOM 2102 C C . TRP A 1 284 ? 1.589 14.611 40.677 1.00 19.31 284 TRP A C 1
ATOM 2103 O O . TRP A 1 284 ? 2.252 15.476 40.093 1.00 18.55 284 TRP A O 1
ATOM 2114 N N . LYS A 1 285 ? 0.916 14.852 41.800 1.00 20.19 285 LYS A N 1
ATOM 2115 C CA . LYS A 1 285 ? 0.964 16.188 42.422 1.00 22.10 285 LYS A CA 1
ATOM 2116 C C . LYS A 1 285 ? 2.421 16.573 42.752 1.00 21.29 285 LYS A C 1
ATOM 2117 O O . LYS A 1 285 ? 2.854 17.703 42.483 1.00 21.75 285 LYS A O 1
ATOM 2123 N N . LYS A 1 286 ? 3.184 15.619 43.273 1.00 19.88 286 LYS A N 1
ATOM 2124 C CA . LYS A 1 286 ? 4.606 15.818 43.544 1.00 18.29 286 LYS A CA 1
ATOM 2125 C C . LYS A 1 286 ? 5.361 16.226 42.270 1.00 17.36 286 LYS A C 1
ATOM 2126 O O . LYS A 1 286 ? 6.123 17.201 42.264 1.00 15.93 286 LYS A O 1
ATOM 2132 N N . VAL A 1 287 ? 5.150 15.465 41.195 1.00 16.41 287 VAL A N 1
ATOM 2133 C CA . VAL A 1 287 ? 5.811 15.738 39.897 1.00 15.79 287 VAL A CA 1
ATOM 2134 C C . VAL A 1 287 ? 5.529 17.172 39.428 1.00 14.35 287 VAL A C 1
ATOM 2135 O O . VAL A 1 287 ? 6.428 17.911 39.024 1.00 13.49 287 VAL A O 1
ATOM 2139 N N . ILE A 1 288 ? 4.265 17.550 39.470 1.00 14.04 288 ILE A N 1
ATOM 2140 C CA . ILE A 1 288 ? 3.885 18.896 39.034 1.00 13.80 288 ILE A CA 1
ATOM 2141 C C . ILE A 1 288 ? 4.519 19.986 39.888 1.00 14.14 288 ILE A C 1
ATOM 2142 O O . ILE A 1 288 ? 5.170 20.879 39.341 1.00 14.26 288 ILE A O 1
ATOM 2147 N N . ASP A 1 289 ? 4.329 19.924 41.212 1.00 14.33 289 ASP A N 1
ATOM 2148 C CA . ASP A 1 289 ? 4.836 21.011 42.083 1.00 14.87 289 ASP A CA 1
ATOM 2149 C C . ASP A 1 289 ? 6.347 21.073 42.124 1.00 14.65 289 ASP A C 1
ATOM 2150 O O . ASP A 1 289 ? 6.941 22.152 41.938 1.00 15.20 289 ASP A O 1
ATOM 2155 N N . GLU A 1 290 ? 6.987 19.928 42.375 1.00 13.13 290 GLU A N 1
ATOM 2156 C CA . GLU A 1 290 ? 8.429 19.971 42.612 1.00 14.35 290 GLU A CA 1
ATOM 2157 C C . GLU A 1 290 ? 9.223 20.324 41.360 1.00 14.21 290 GLU A C 1
ATOM 2158 O O . GLU A 1 290 ? 10.322 20.887 41.461 1.00 14.84 290 GLU A O 1
ATOM 2164 N N . ASN A 1 291 ? 8.654 20.052 40.179 1.00 14.11 291 ASN A N 1
ATOM 2165 C CA . ASN A 1 291 ? 9.366 20.342 38.933 1.00 13.79 291 ASN A CA 1
ATOM 2166 C C . ASN A 1 291 ? 8.768 21.531 38.190 1.00 13.38 291 ASN A C 1
ATOM 2167 O O . ASN A 1 291 ? 9.222 21.864 37.096 1.00 14.66 291 ASN A O 1
ATOM 2172 N N . GLU A 1 292 ? 7.755 22.149 38.776 1.00 13.23 292 GLU A N 1
ATOM 2173 C CA . GLU A 1 292 ? 7.132 23.329 38.187 1.00 12.92 292 GLU A CA 1
ATOM 2174 C C . GLU A 1 292 ? 6.647 23.008 36.780 1.00 13.30 292 GLU A C 1
ATOM 2175 O O . GLU A 1 292 ? 6.916 23.764 35.831 1.00 13.22 292 GLU A O 1
ATOM 2181 N N . VAL A 1 293 ? 5.903 21.902 36.648 1.00 12.20 293 VAL A N 1
ATOM 2182 C CA . VAL A 1 293 ? 5.417 21.489 35.320 1.00 13.07 293 VAL A CA 1
ATOM 2183 C C . VAL A 1 293 ? 4.038 22.068 35.037 1.00 13.60 293 VAL A C 1
ATOM 2184 O O . VAL A 1 293 ? 3.095 21.861 35.807 1.00 13.90 293 VAL A O 1
ATOM 2188 N N . ASP A 1 294 ? 3.913 22.776 33.913 1.00 12.78 294 ASP A N 1
ATOM 2189 C CA . ASP A 1 294 ? 2.653 23.411 33.544 1.00 13.83 294 ASP A CA 1
ATOM 2190 C C . ASP A 1 294 ? 1.637 22.503 32.857 1.00 13.81 294 ASP A C 1
ATOM 2191 O O . ASP A 1 294 ? 0.445 22.819 32.812 1.00 15.55 294 ASP A O 1
ATOM 2196 N N . GLY A 1 295 ? 2.102 21.401 32.279 1.00 13.14 295 GLY A N 1
ATOM 2197 C CA . GLY A 1 295 ? 1.177 20.527 31.564 1.00 13.12 295 GLY A CA 1
ATOM 2198 C C . GLY A 1 295 ? 1.883 19.278 31.079 1.00 13.37 295 GLY A C 1
ATOM 2199 O O . GLY A 1 295 ? 3.127 19.178 31.163 1.00 13.70 295 GLY A O 1
ATOM 2200 N N . VAL A 1 296 ? 1.094 18.337 30.562 1.00 12.38 296 VAL A N 1
ATOM 2201 C CA . VAL A 1 296 ? 1.609 17.021 30.183 1.00 13.38 296 VAL A CA 1
ATOM 2202 C C . VAL A 1 296 ? 1.004 16.601 28.844 1.00 14.58 296 VAL A C 1
ATOM 2203 O O . VAL A 1 296 ? -0.192 16.823 28.594 1.00 15.24 296 VAL A O 1
ATOM 2207 N N . ILE A 1 297 ? 1.801 15.971 27.980 1.00 13.65 297 ILE A N 1
ATOM 2208 C CA . ILE A 1 297 ? 1.236 15.329 26.795 1.00 14.37 297 ILE A CA 1
ATOM 2209 C C . ILE A 1 297 ? 1.360 13.835 27.049 1.00 14.55 297 ILE A C 1
ATOM 2210 O O . ILE A 1 297 ? 2.452 13.309 27.205 1.00 15.56 297 ILE A O 1
ATOM 2215 N N . VAL A 1 298 ? 0.209 13.169 27.098 1.00 15.51 298 VAL A N 1
ATOM 2216 C CA . VAL A 1 298 ? 0.144 11.753 27.464 1.00 15.33 298 VAL A CA 1
ATOM 2217 C C . VAL A 1 298 ? 0.064 10.869 26.221 1.00 15.94 298 VAL A C 1
ATOM 2218 O O . VAL A 1 298 ? -0.765 11.094 25.309 1.00 16.19 298 VAL A O 1
ATOM 2222 N N . ARG A 1 299 ? 0.879 9.824 26.204 1.00 16.03 299 ARG A N 1
ATOM 2223 C CA . ARG A 1 299 ? 0.820 8.885 25.102 1.00 16.77 299 ARG A CA 1
ATOM 2224 C C . ARG A 1 299 ? -0.442 8.044 25.185 1.00 17.31 299 ARG A C 1
ATOM 2225 O O . ARG A 1 299 ? -0.723 7.410 26.206 1.00 16.19 299 ARG A O 1
ATOM 2233 N N . LEU A 1 300 ? -1.187 8.057 24.085 1.00 16.96 300 LEU A N 1
ATOM 2234 C CA . LEU A 1 300 ? -2.371 7.220 23.931 1.00 17.91 300 LEU A CA 1
ATOM 2235 C C . LEU A 1 300 ? -1.945 5.770 23.684 1.00 18.69 300 LEU A C 1
ATOM 2236 O O . LEU A 1 300 ? -2.585 4.818 24.162 1.00 19.85 300 LEU A O 1
ATOM 2241 N N . GLY A 1 301 ? -0.878 5.625 22.914 1.00 18.98 301 GLY A N 1
ATOM 2242 C CA . GLY A 1 301 ? -0.366 4.331 22.489 1.00 19.99 301 GLY A CA 1
ATOM 2243 C C . GLY A 1 301 ? 0.223 4.528 21.116 1.00 21.30 301 GLY A C 1
ATOM 2244 O O . GLY A 1 301 ? 0.685 5.636 20.777 1.00 20.69 301 GLY A O 1
ATOM 2245 N N . TYR A 1 302 ? 0.221 3.452 20.321 1.00 22.09 302 TYR A N 1
ATOM 2246 C CA . TYR A 1 302 ? 0.633 3.545 18.927 1.00 23.11 302 TYR A CA 1
ATOM 2247 C C . TYR A 1 302 ? -0.448 2.881 18.077 1.00 23.01 302 TYR A C 1
ATOM 2248 O O . TYR A 1 302 ? -1.377 2.300 18.632 1.00 22.09 302 TYR A O 1
ATOM 2257 N N . SER A 1 303 ? -0.370 3.028 16.751 1.00 23.39 303 SER A N 1
ATOM 2258 C CA . SER A 1 303 ? -1.359 2.415 15.852 1.00 24.16 303 SER A CA 1
ATOM 2259 C C . SER A 1 303 ? -1.701 0.994 16.315 1.00 24.77 303 SER A C 1
ATOM 2260 O O . SER A 1 303 ? -0.821 0.133 16.380 1.00 25.07 303 SER A O 1
ATOM 2263 N N . GLY A 1 304 ? -2.962 0.778 16.697 1.00 25.30 304 GLY A N 1
ATOM 2264 C CA . GLY A 1 304 ? -3.454 -0.555 17.054 1.00 25.95 304 GLY A CA 1
ATOM 2265 C C . GLY A 1 304 ? -3.244 -1.033 18.480 1.00 26.43 304 GLY A C 1
ATOM 2266 O O . GLY A 1 304 ? -3.709 -2.120 18.853 1.00 26.46 304 GLY A O 1
ATOM 2267 N N . LYS A 1 305 ? -2.570 -0.236 19.302 1.00 25.80 305 LYS A N 1
ATOM 2268 C CA . LYS A 1 305 ? -2.308 -0.634 20.683 1.00 26.37 305 LYS A CA 1
ATOM 2269 C C . LYS A 1 305 ? -2.439 0.540 21.651 1.00 26.30 305 LYS A C 1
ATOM 2270 O O . LYS A 1 305 ? -1.867 1.599 21.399 1.00 26.40 305 LYS A O 1
ATOM 2276 N N . GLU A 1 306 ? -3.167 0.327 22.752 1.00 24.96 306 GLU A N 1
ATOM 2277 C CA . GLU A 1 306 ? -3.303 1.328 23.811 1.00 23.45 306 GLU A CA 1
ATOM 2278 C C . GLU A 1 306 ? -2.086 1.300 24.748 1.00 23.06 306 GLU A C 1
ATOM 2279 O O . GLU A 1 306 ? -1.558 0.227 25.080 1.00 22.32 306 GLU A O 1
ATOM 2285 N N . ASP A 1 307 ? -1.657 2.484 25.182 1.00 21.63 307 ASP A N 1
ATOM 2286 C CA . ASP A 1 307 ? -0.564 2.613 26.143 1.00 21.43 307 ASP A CA 1
ATOM 2287 C C . ASP A 1 307 ? -1.010 2.036 27.486 1.00 21.29 307 ASP A C 1
ATOM 2288 O O . ASP A 1 307 ? -2.115 2.306 27.945 1.00 19.68 307 ASP A O 1
ATOM 2293 N N . LYS A 1 308 ? -0.127 1.259 28.115 1.00 22.12 308 LYS A N 1
ATOM 2294 C CA . LYS A 1 308 ? -0.436 0.559 29.380 1.00 22.95 308 LYS A CA 1
ATOM 2295 C C . LYS A 1 308 ? -0.756 1.468 30.553 1.00 22.22 308 LYS A C 1
ATOM 2296 O O . LYS A 1 308 ? -1.475 1.063 31.478 1.00 22.13 308 LYS A O 1
ATOM 2302 N N . GLU A 1 309 ? -0.208 2.685 30.533 1.00 20.72 309 GLU A N 1
ATOM 2303 C CA . GLU A 1 309 ? -0.388 3.619 31.635 1.00 19.57 309 GLU A CA 1
ATOM 2304 C C . GLU A 1 309 ? -1.415 4.707 31.330 1.00 19.52 309 GLU A C 1
ATOM 2305 O O . GLU A 1 309 ? -1.699 5.555 32.193 1.00 18.73 309 GLU A O 1
ATOM 2311 N N . LEU A 1 310 ? -1.997 4.667 30.134 1.00 19.24 310 LEU A N 1
ATOM 2312 C CA . LEU A 1 310 ? -2.980 5.683 29.740 1.00 18.46 310 LEU A CA 1
ATOM 2313 C C . LEU A 1 310 ? -4.137 5.806 30.739 1.00 18.49 310 LEU A C 1
ATOM 2314 O O . LEU A 1 310 ? -4.446 6.911 31.205 1.00 17.52 310 LEU A O 1
ATOM 2319 N N . ALA A 1 311 ? -4.777 4.682 31.072 1.00 18.41 311 ALA A N 1
ATOM 2320 C CA . ALA A 1 311 ? -5.923 4.713 31.976 1.00 18.91 311 ALA A CA 1
ATOM 2321 C C . ALA A 1 311 ? -5.575 5.388 33.307 1.00 19.08 311 ALA A C 1
ATOM 2322 O O . ALA A 1 311 ? -6.296 6.270 33.767 1.00 18.49 311 ALA A O 1
ATOM 2324 N N . HIS A 1 312 ? -4.452 4.988 33.907 1.00 19.41 312 HIS A N 1
ATOM 2325 C CA . HIS A 1 312 ? -4.047 5.539 35.205 1.00 20.05 312 HIS A CA 1
ATOM 2326 C C . HIS A 1 312 ? -3.704 7.036 35.071 1.00 19.58 312 HIS A C 1
ATOM 2327 O O . HIS A 1 312 ? -4.140 7.865 35.882 1.00 19.48 312 HIS A O 1
ATOM 2334 N N . ASN A 1 313 ? -2.933 7.361 34.036 1.00 18.74 313 ASN A N 1
ATOM 2335 C CA . ASN A 1 313 ? -2.516 8.743 33.781 1.00 18.40 313 ASN A CA 1
ATOM 2336 C C . ASN A 1 313 ? -3.710 9.688 33.611 1.00 18.05 313 ASN A C 1
ATOM 2337 O O . ASN A 1 313 ? -3.774 10.726 34.258 1.00 18.08 313 ASN A O 1
ATOM 2342 N N . ILE A 1 314 ? -4.664 9.308 32.761 1.00 17.76 314 ILE A N 1
ATOM 2343 C CA . ILE A 1 314 ? -5.871 10.149 32.564 1.00 18.24 314 ILE A CA 1
ATOM 2344 C C . ILE A 1 314 ? -6.668 10.304 33.873 1.00 18.51 314 ILE A C 1
ATOM 2345 O O . ILE A 1 314 ? -7.072 11.408 34.233 1.00 18.72 314 ILE A O 1
ATOM 2350 N N . LYS A 1 315 ? -6.842 9.204 34.593 1.00 19.60 315 LYS A N 1
ATOM 2351 C CA . LYS A 1 315 ? -7.570 9.221 35.854 1.00 21.11 315 LYS A CA 1
ATOM 2352 C C . LYS A 1 315 ? -6.984 10.238 36.827 1.00 20.53 315 LYS A C 1
ATOM 2353 O O . LYS A 1 315 ? -7.710 11.063 37.401 1.00 19.87 315 LYS A O 1
ATOM 2359 N N . GLU A 1 316 ? -5.666 10.153 37.020 1.00 19.35 316 GLU A N 1
ATOM 2360 C CA . GLU A 1 316 ? -4.962 11.056 37.932 1.00 18.87 316 GLU A CA 1
ATOM 2361 C C . GLU A 1 316 ? -4.926 12.490 37.435 1.00 17.99 316 GLU A C 1
ATOM 2362 O O . GLU A 1 316 ? -5.172 13.425 38.204 1.00 18.54 316 GLU A O 1
ATOM 2368 N N . LEU A 1 317 ? -4.639 12.690 36.153 1.00 16.84 317 LEU A N 1
ATOM 2369 C CA . LEU A 1 317 ? -4.567 14.065 35.631 1.00 16.77 317 LEU A CA 1
ATOM 2370 C C . LEU A 1 317 ? -5.945 14.759 35.713 1.00 17.40 317 LEU A C 1
ATOM 2371 O O . LEU A 1 317 ? -6.038 15.933 36.091 1.00 18.27 317 LEU A O 1
ATOM 2376 N N . ASN A 1 318 ? -7.012 14.015 35.407 1.00 18.40 318 ASN A N 1
ATOM 2377 C CA . ASN A 1 318 ? -8.379 14.558 35.567 1.00 19.27 318 ASN A CA 1
ATOM 2378 C C . ASN A 1 318 ? -8.702 14.882 37.019 1.00 19.67 318 ASN A C 1
ATOM 2379 O O . ASN A 1 318 ? -9.219 15.963 37.323 1.00 21.62 318 ASN A O 1
ATOM 2384 N N . ARG A 1 319 ? -8.396 13.950 37.911 1.00 20.86 319 ARG A N 1
ATOM 2385 C CA . ARG A 1 319 ? -8.671 14.150 39.334 1.00 21.40 319 ARG A CA 1
ATOM 2386 C C . ARG A 1 319 ? -8.001 15.403 39.903 1.00 21.55 319 ARG A C 1
ATOM 2387 O O . ARG A 1 319 ? -8.619 16.190 40.659 1.00 21.40 319 ARG A O 1
ATOM 2395 N N . LEU A 1 320 ? -6.743 15.614 39.513 1.00 21.39 320 LEU A N 1
ATOM 2396 C CA . LEU A 1 320 ? -5.956 16.732 40.014 1.00 20.51 320 LEU A CA 1
ATOM 2397 C C . LEU A 1 320 ? -6.105 18.012 39.192 1.00 20.13 320 LEU A C 1
ATOM 2398 O O . LEU A 1 320 ? -5.558 19.045 39.566 1.00 19.93 320 LEU A O 1
ATOM 2403 N N . GLY A 1 321 ? -6.847 17.961 38.081 1.00 18.69 321 GLY A N 1
ATOM 2404 C CA . GLY A 1 321 ? -7.028 19.135 37.234 1.00 19.15 321 GLY A CA 1
ATOM 2405 C C . GLY A 1 321 ? -5.722 19.644 36.627 1.00 18.54 321 GLY A C 1
ATOM 2406 O O . GLY A 1 321 ? -5.522 20.844 36.467 1.00 19.24 321 GLY A O 1
ATOM 2407 N N . ILE A 1 322 ? -4.843 18.715 36.276 1.00 17.80 322 ILE A N 1
ATOM 2408 C CA . ILE A 1 322 ? -3.570 19.057 35.636 1.00 18.09 322 ILE A CA 1
ATOM 2409 C C . ILE A 1 322 ? -3.798 19.155 34.115 1.00 16.82 322 ILE A C 1
ATOM 2410 O O . ILE A 1 322 ? -4.320 18.217 33.530 1.00 18.65 322 ILE A O 1
ATOM 2415 N N . PRO A 1 323 ? -3.404 20.273 33.476 1.00 17.29 323 PRO A N 1
ATOM 2416 C CA . PRO A 1 323 ? -3.678 20.425 32.040 1.00 17.31 323 PRO A CA 1
ATOM 2417 C C . PRO A 1 323 ? -2.911 19.399 31.220 1.00 16.20 323 PRO A C 1
ATOM 2418 O O . PRO A 1 323 ? -1.723 19.159 31.481 1.00 18.04 323 PRO A O 1
ATOM 2422 N N . TYR A 1 324 ? -3.577 18.775 30.250 1.00 15.38 324 TYR A N 1
ATOM 2423 C CA . TYR A 1 324 ? -2.870 17.827 29.391 1.00 14.79 324 TYR A CA 1
ATOM 2424 C C . TYR A 1 324 ? -3.404 17.750 27.958 1.00 15.34 324 TYR A C 1
ATOM 2425 O O . TYR A 1 324 ? -4.553 18.133 27.668 1.00 14.74 324 TYR A O 1
ATOM 2434 N N . GLY A 1 325 ? -2.547 17.245 27.078 1.00 15.30 325 GLY A N 1
ATOM 2435 C CA . GLY A 1 325 ? -2.925 16.866 25.716 1.00 15.29 325 GLY A CA 1
ATOM 2436 C C . GLY A 1 325 ? -2.543 15.398 25.564 1.00 15.60 325 GLY A C 1
ATOM 2437 O O . GLY A 1 325 ? -2.171 14.724 26.549 1.00 16.44 325 GLY A O 1
ATOM 2438 N N . VAL A 1 326 ? -2.617 14.895 24.344 1.00 15.29 326 VAL A N 1
ATOM 2439 C CA . VAL A 1 326 ? -2.290 13.494 24.088 1.00 15.69 326 VAL A CA 1
ATOM 2440 C C . VAL A 1 326 ? -1.592 13.311 22.759 1.00 15.93 326 VAL A C 1
ATOM 2441 O O . VAL A 1 326 ? -1.680 14.185 21.893 1.00 15.67 326 VAL A O 1
ATOM 2445 N N . TYR A 1 327 ? -0.948 12.152 22.584 1.00 15.82 327 TYR A N 1
ATOM 2446 C CA . TYR A 1 327 ? -0.303 11.851 21.297 1.00 16.27 327 TYR A CA 1
ATOM 2447 C C . TYR A 1 327 ? -0.394 10.384 20.922 1.00 16.84 327 TYR A C 1
ATOM 2448 O O . TYR A 1 327 ? -0.472 9.504 21.789 1.00 16.14 327 TYR A O 1
ATOM 2457 N N . LEU A 1 328 ? -0.369 10.141 19.618 1.00 17.24 328 LEU A N 1
ATOM 2458 C CA . LEU A 1 328 ? -0.426 8.786 19.068 1.00 17.81 328 LEU A CA 1
ATOM 2459 C C . LEU A 1 328 ? 0.743 8.590 18.122 1.00 17.54 328 LEU A C 1
ATOM 2460 O O . LEU A 1 328 ? 0.896 9.342 17.160 1.00 18.09 328 LEU A O 1
ATOM 2465 N N . TYR A 1 329 ? 1.548 7.573 18.382 1.00 18.95 329 TYR A N 1
ATOM 2466 C CA . TYR A 1 329 ? 2.691 7.258 17.537 1.00 20.06 329 TYR A CA 1
ATOM 2467 C C . TYR A 1 329 ? 2.144 6.446 16.363 1.00 21.02 329 TYR A C 1
ATOM 2468 O O . TYR A 1 329 ? 1.522 5.399 16.562 1.00 20.97 329 TYR A O 1
ATOM 2477 N N . THR A 1 330 ? 2.317 6.946 15.151 1.00 21.59 330 THR A N 1
ATOM 2478 C CA . THR A 1 330 ? 1.692 6.273 14.015 1.00 22.88 330 THR A CA 1
ATOM 2479 C C . THR A 1 330 ? 2.623 5.295 13.296 1.00 23.74 330 THR A C 1
ATOM 2480 O O . THR A 1 330 ? 3.821 5.574 13.129 1.00 22.98 330 THR A O 1
ATOM 2484 N N . TYR A 1 331 ? 2.041 4.170 12.867 1.00 24.14 331 TYR A N 1
ATOM 2485 C CA . TYR A 1 331 ? 2.709 3.209 11.974 1.00 25.80 331 TYR A CA 1
ATOM 2486 C C . TYR A 1 331 ? 1.983 3.153 10.619 1.00 26.57 331 TYR A C 1
ATOM 2487 O O . TYR A 1 331 ? 2.043 2.141 9.924 1.00 26.93 331 TYR A O 1
ATOM 2496 N N . ALA A 1 332 ? 1.292 4.243 10.266 1.00 27.17 332 ALA A N 1
ATOM 2497 C CA . ALA A 1 332 ? 0.513 4.336 9.037 1.00 26.96 332 ALA A CA 1
ATOM 2498 C C . ALA A 1 332 ? 1.379 4.212 7.790 1.00 27.72 332 ALA A C 1
ATOM 2499 O O . ALA A 1 332 ? 2.503 4.711 7.763 1.00 27.32 332 ALA A O 1
ATOM 2501 N N . GLU A 1 333 ? 0.829 3.541 6.767 1.00 27.88 333 GLU A N 1
ATOM 2502 C CA . GLU A 1 333 ? 1.457 3.392 5.446 1.00 28.85 333 GLU A CA 1
ATOM 2503 C C . GLU A 1 333 ? 0.656 4.112 4.377 1.00 28.66 333 GLU A C 1
ATOM 2504 O O 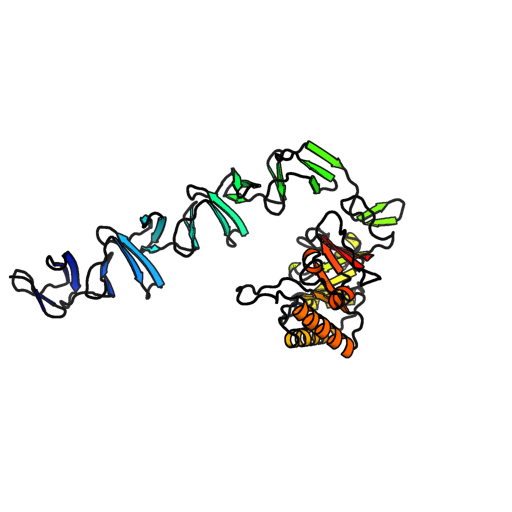. GLU A 1 333 ? 1.177 4.431 3.297 1.00 28.30 333 GLU A O 1
ATOM 2510 N N . ASN A 1 334 ? -0.611 4.367 4.690 1.00 28.91 334 ASN A N 1
ATOM 2511 C CA . ASN A 1 334 ? -1.565 4.893 3.727 1.00 29.52 334 ASN A CA 1
ATOM 2512 C C . ASN A 1 334 ? -2.770 5.528 4.409 1.00 29.91 334 ASN A C 1
ATOM 2513 O O . ASN A 1 334 ? -2.875 5.522 5.647 1.00 29.42 334 ASN A O 1
ATOM 2518 N N . GLU A 1 335 ? -3.682 6.052 3.589 1.00 29.91 335 GLU A N 1
ATOM 2519 C CA . GLU A 1 335 ? -4.857 6.781 4.061 1.00 30.28 335 GLU A CA 1
ATOM 2520 C C . GLU A 1 335 ? -5.813 5.943 4.893 1.00 29.93 335 GLU A C 1
ATOM 2521 O O . GLU A 1 335 ? -6.483 6.466 5.797 1.00 29.45 335 GLU A O 1
ATOM 2527 N N . THR A 1 336 ? -5.892 4.652 4.581 1.00 29.82 336 THR A N 1
ATOM 2528 C CA . THR A 1 336 ? -6.720 3.746 5.366 1.00 29.54 336 THR A CA 1
ATOM 2529 C C . THR A 1 336 ? -6.181 3.657 6.792 1.00 29.07 336 THR A C 1
ATOM 2530 O O . THR A 1 336 ? -6.945 3.809 7.750 1.00 29.02 336 THR A O 1
ATOM 2534 N N . ASP A 1 337 ? -4.869 3.438 6.923 1.00 28.25 337 ASP A N 1
ATOM 2535 C CA . ASP A 1 337 ? -4.223 3.389 8.235 1.00 27.41 337 ASP A CA 1
ATOM 2536 C C . ASP A 1 337 ? -4.471 4.696 8.996 1.00 26.69 337 ASP A C 1
ATOM 2537 O O . ASP A 1 337 ? -4.774 4.667 10.187 1.00 25.98 337 ASP A O 1
ATOM 2542 N N . ALA A 1 338 ? -4.356 5.827 8.296 1.00 25.98 338 ALA A N 1
ATOM 2543 C CA . ALA A 1 338 ? -4.541 7.157 8.922 1.00 25.65 338 ALA A CA 1
ATOM 2544 C C . ALA A 1 338 ? -5.968 7.330 9.453 1.00 25.40 338 ALA A C 1
ATOM 2545 O O . ALA A 1 338 ? -6.177 7.842 10.559 1.00 24.24 338 ALA A O 1
ATOM 2547 N N . GLU A 1 339 ? -6.961 6.875 8.691 1.00 24.53 339 GLU A N 1
ATOM 2548 C CA . GLU A 1 339 ? -8.331 6.991 9.167 1.00 24.18 339 GLU A CA 1
ATOM 2549 C C . GLU A 1 339 ? -8.540 6.073 10.378 1.00 23.48 339 GLU A C 1
ATOM 2550 O O . GLU A 1 339 ? -9.230 6.430 11.332 1.00 23.69 339 GLU A O 1
ATOM 2556 N N . ASN A 1 340 ? -7.940 4.892 10.338 1.00 23.59 340 ASN A N 1
ATOM 2557 C CA . ASN A 1 340 ? -7.965 3.995 11.492 1.00 23.61 340 ASN A CA 1
ATOM 2558 C C . ASN A 1 340 ? -7.255 4.587 12.727 1.00 23.23 340 ASN A C 1
ATOM 2559 O O . ASN A 1 340 ? -7.689 4.366 13.855 1.00 21.91 340 ASN A O 1
ATOM 2564 N N . ASP A 1 341 ? -6.143 5.299 12.500 1.00 22.68 341 ASP A N 1
ATOM 2565 C CA . ASP A 1 341 ? -5.445 6.015 13.589 1.00 22.00 341 ASP A CA 1
ATOM 2566 C C . ASP A 1 341 ? -6.382 7.043 14.222 1.00 21.63 341 ASP A C 1
ATOM 2567 O O . ASP A 1 341 ? -6.455 7.154 15.458 1.00 22.35 341 ASP A O 1
ATOM 2572 N N . ALA A 1 342 ? -7.078 7.804 13.376 1.00 21.48 342 ALA A N 1
ATOM 2573 C CA . ALA A 1 342 ? -8.078 8.775 13.847 1.00 22.29 342 ALA A CA 1
ATOM 2574 C C . ALA A 1 342 ? -9.205 8.106 14.621 1.00 22.36 342 ALA A C 1
ATOM 2575 O O . ALA A 1 342 ? -9.578 8.561 15.702 1.00 22.58 342 ALA A O 1
ATOM 2577 N N . LYS A 1 343 ? -9.740 7.005 14.094 1.00 22.51 343 LYS A N 1
ATOM 2578 C CA . LYS A 1 343 ? -10.786 6.273 14.827 1.00 22.39 343 LYS A CA 1
ATOM 2579 C C . LYS A 1 343 ? -10.313 5.792 16.198 1.00 21.68 343 LYS A C 1
ATOM 2580 O O . LYS A 1 343 ? -11.061 5.860 17.169 1.00 21.20 343 LYS A O 1
ATOM 2586 N N . GLN A 1 344 ? -9.074 5.313 16.273 1.00 20.25 344 GLN A N 1
ATOM 2587 C CA . GLN A 1 344 ? -8.534 4.797 17.526 1.00 19.51 344 GLN A CA 1
ATOM 2588 C C . GLN A 1 344 ? -8.420 5.959 18.530 1.00 18.38 344 GLN A C 1
ATOM 2589 O O . GLN A 1 344 ? -8.714 5.807 19.721 1.00 17.67 344 GLN A O 1
ATOM 2595 N N . THR A 1 345 ? -7.942 7.091 18.031 1.00 18.09 345 THR A N 1
ATOM 2596 C CA . THR A 1 345 ? -7.747 8.292 18.852 1.00 17.15 345 THR A CA 1
ATOM 2597 C C . THR A 1 345 ? -9.070 8.715 19.483 1.00 17.37 345 THR A C 1
ATOM 2598 O O . THR A 1 345 ? -9.138 8.993 20.688 1.00 16.36 345 THR A O 1
ATOM 2602 N N . ILE A 1 346 ? -10.120 8.769 18.654 1.00 17.00 346 ILE A N 1
ATOM 2603 C CA . ILE A 1 346 ? -11.448 9.202 19.090 1.00 18.16 346 ILE A CA 1
ATOM 2604 C C . ILE A 1 346 ? -12.009 8.213 20.117 1.00 18.53 346 ILE A C 1
ATOM 2605 O O . ILE A 1 346 ? -12.517 8.610 21.169 1.00 17.87 346 ILE A O 1
ATOM 2610 N N . GLU A 1 347 ? -11.883 6.921 19.821 1.00 19.12 347 GLU A N 1
ATOM 2611 C CA . GLU A 1 347 ? -12.337 5.876 20.726 1.00 19.53 347 GLU A CA 1
ATOM 2612 C C . GLU A 1 347 ? -11.750 6.042 22.114 1.00 19.03 347 GLU A C 1
ATOM 2613 O O . GLU A 1 347 ? -12.457 5.971 23.106 1.00 18.99 347 GLU A O 1
ATOM 2619 N N . LEU A 1 348 ? -10.437 6.276 22.180 1.00 18.26 348 LEU A N 1
ATOM 2620 C CA . LEU A 1 348 ? -9.765 6.388 23.472 1.00 17.86 348 LEU A CA 1
ATOM 2621 C C . LEU A 1 348 ? -10.200 7.654 24.240 1.00 16.64 348 LEU A C 1
ATOM 2622 O O . LEU A 1 348 ? -10.375 7.616 25.457 1.00 16.66 348 LEU A O 1
ATOM 2627 N N . ILE A 1 349 ? -10.349 8.768 23.523 1.00 16.67 349 ILE A N 1
ATOM 2628 C CA . ILE A 1 349 ? -10.744 10.036 24.150 1.00 16.48 349 ILE A CA 1
ATOM 2629 C C . ILE A 1 349 ? -12.066 9.883 24.916 1.00 16.70 349 ILE A C 1
ATOM 2630 O O . ILE A 1 349 ? -12.173 10.281 26.081 1.00 17.81 349 ILE A O 1
ATOM 2635 N N . LYS A 1 350 ? -13.071 9.311 24.258 1.00 17.01 350 LYS A N 1
ATOM 2636 C CA . LYS A 1 350 ? -14.366 9.118 24.906 1.00 17.11 350 LYS A CA 1
ATOM 2637 C C . LYS A 1 350 ? -14.300 8.061 26.002 1.00 17.28 350 LYS A C 1
ATOM 2638 O O . LYS A 1 350 ? -14.835 8.280 27.101 1.00 17.82 350 LYS A O 1
ATOM 2644 N N . LYS A 1 351 ? -13.620 6.953 25.716 1.00 18.49 351 LYS A N 1
ATOM 2645 C CA . LYS A 1 351 ? -13.463 5.864 26.689 1.00 19.76 351 LYS A CA 1
ATOM 2646 C C . LYS A 1 351 ? -13.014 6.380 28.052 1.00 20.39 351 LYS A C 1
ATOM 2647 O O . LYS A 1 351 ? -13.567 5.965 29.086 1.00 19.82 351 LYS A O 1
ATOM 2653 N N . TYR A 1 352 ? -11.995 7.259 28.050 1.00 20.04 352 TYR A N 1
ATOM 2654 C CA . TYR A 1 352 ? -11.404 7.774 29.298 1.00 19.48 352 TYR A CA 1
ATOM 2655 C C . TYR A 1 352 ? -11.855 9.164 29.730 1.00 19.74 352 TYR A C 1
ATOM 2656 O O . TYR A 1 352 ? -11.232 9.772 30.611 1.00 19.34 352 TYR A O 1
ATOM 2665 N N . ASN A 1 353 ? -12.926 9.673 29.117 1.00 19.48 353 ASN A N 1
ATOM 2666 C CA . ASN A 1 353 ? -13.442 11.004 29.434 1.00 20.28 353 ASN A CA 1
ATOM 2667 C C . ASN A 1 353 ? -12.357 12.058 29.481 1.00 19.71 353 ASN A C 1
ATOM 2668 O O . ASN A 1 353 ? -12.252 12.795 30.465 1.00 19.13 353 ASN A O 1
ATOM 2673 N N . MET A 1 354 ? -11.553 12.109 28.434 1.00 19.21 354 MET A N 1
ATOM 2674 C CA . MET A 1 354 ? -10.388 13.014 28.424 1.00 18.91 354 MET A CA 1
ATOM 2675 C C . MET A 1 354 ? -10.844 14.460 28.256 1.00 19.59 354 MET A C 1
ATOM 2676 O O . MET A 1 354 ? -11.761 14.744 27.487 1.00 19.25 354 MET A O 1
ATOM 2681 N N . ASN A 1 355 ? -10.228 15.350 29.032 1.00 19.29 355 ASN A N 1
ATOM 2682 C CA . ASN A 1 355 ? -10.465 16.778 29.012 1.00 20.45 355 ASN A CA 1
ATOM 2683 C C . ASN A 1 355 ? -9.189 17.390 28.464 1.00 19.58 355 ASN A C 1
ATOM 2684 O O . ASN A 1 355 ? -8.189 17.439 29.162 1.00 19.90 355 ASN A O 1
ATOM 2689 N N . LEU A 1 356 ? -9.216 17.823 27.208 1.00 19.61 356 LEU A N 1
ATOM 2690 C CA . LEU A 1 356 ? -7.962 18.141 26.527 1.00 19.57 356 LEU A CA 1
ATOM 2691 C C . LEU A 1 356 ? -7.659 19.624 26.584 1.00 20.17 356 LEU A C 1
ATOM 2692 O O . LEU A 1 356 ? -8.364 20.436 25.951 1.00 21.73 356 LEU A O 1
ATOM 2697 N N . SER A 1 357 ? -6.664 20.000 27.380 1.00 18.70 357 SER A N 1
ATOM 2698 C CA . SER A 1 357 ? -6.227 21.385 27.444 1.00 18.23 357 SER A CA 1
ATOM 2699 C C . SER A 1 357 ? -5.209 21.707 26.372 1.00 19.04 357 SER A C 1
ATOM 2700 O O . SER A 1 357 ? -5.165 22.844 25.891 1.00 21.12 357 SER A O 1
ATOM 2703 N N . TYR A 1 358 ? -4.389 20.720 26.039 1.00 17.75 358 TYR A N 1
ATOM 2704 C CA . TYR A 1 358 ? -3.390 20.801 24.981 1.00 17.49 358 TYR A CA 1
ATOM 2705 C C . TYR A 1 358 ? -3.892 19.978 23.810 1.00 17.28 358 TYR A C 1
ATOM 2706 O O . TYR A 1 358 ? -4.887 19.262 23.954 1.00 17.36 358 TYR A O 1
ATOM 2715 N N . PRO A 1 359 ? -3.259 20.131 22.633 1.00 17.91 359 PRO A N 1
ATOM 2716 C CA . PRO A 1 359 ? -3.708 19.422 21.436 1.00 17.34 359 PRO A CA 1
ATOM 2717 C C . PRO A 1 359 ? -3.618 17.913 21.459 1.00 16.07 359 PRO A C 1
ATOM 2718 O O . PRO A 1 359 ? -3.001 17.296 22.344 1.00 15.20 359 PRO A O 1
ATOM 2722 N N . ILE A 1 360 ? -4.273 17.334 20.459 1.00 15.15 360 ILE A N 1
ATOM 2723 C CA . ILE A 1 360 ? -4.106 15.939 20.094 1.00 15.90 360 ILE A CA 1
ATOM 2724 C C . ILE A 1 360 ? -2.986 15.925 19.062 1.00 15.14 360 ILE A C 1
ATOM 2725 O O . ILE A 1 360 ? -3.034 16.689 18.070 1.00 16.91 360 ILE A O 1
ATOM 2730 N N . TYR A 1 361 ? -1.968 15.103 19.311 1.00 15.07 361 TYR A N 1
ATOM 2731 C CA . TYR A 1 361 ? -0.769 15.033 18.460 1.00 16.05 361 TYR A CA 1
ATOM 2732 C C . TYR A 1 361 ? -0.611 13.737 17.674 1.00 16.77 361 TYR A C 1
ATOM 2733 O O . TYR A 1 361 ? -0.643 12.629 18.239 1.00 16.12 361 TYR A O 1
ATOM 2742 N N . TYR A 1 362 ? -0.408 13.900 16.367 1.00 16.35 362 TYR A N 1
ATOM 2743 C CA . TYR A 1 362 ? -0.058 12.786 15.502 1.00 16.96 362 TYR A CA 1
ATOM 2744 C C . TYR A 1 362 ? 1.472 12.738 15.465 1.00 16.97 362 TYR A C 1
ATOM 2745 O O . TYR A 1 362 ? 2.113 13.604 14.872 1.00 17.11 362 TYR A O 1
ATOM 2754 N N . ASP A 1 363 ? 2.047 11.745 16.141 1.00 17.06 363 ASP A N 1
ATOM 2755 C CA . ASP A 1 363 ? 3.501 11.635 16.299 1.00 18.07 363 ASP A CA 1
ATOM 2756 C C . ASP A 1 363 ? 4.056 10.873 15.089 1.00 18.14 363 ASP A C 1
ATOM 2757 O O . ASP A 1 363 ? 3.973 9.649 15.030 1.00 18.88 363 ASP A O 1
ATOM 2762 N N . VAL A 1 364 ? 4.658 11.617 14.165 1.00 18.61 364 VAL A N 1
ATOM 2763 C CA . VAL A 1 364 ? 5.120 11.064 12.894 1.00 20.14 364 VAL A CA 1
ATOM 2764 C C . VAL A 1 364 ? 6.634 10.910 12.878 1.00 21.71 364 VAL A C 1
ATOM 2765 O O . VAL A 1 364 ? 7.377 11.893 12.985 1.00 21.43 364 VAL A O 1
ATOM 2769 N N . GLN A 1 365 ? 7.080 9.670 12.705 1.00 22.90 365 GLN A N 1
ATOM 2770 C CA . GLN A 1 365 ? 8.506 9.402 12.697 1.00 25.62 365 GLN A CA 1
ATOM 2771 C C . GLN A 1 365 ? 8.901 8.456 11.585 1.00 26.03 365 GLN A C 1
ATOM 2772 O O . GLN A 1 365 ? 8.051 7.999 10.848 1.00 25.88 365 GLN A O 1
ATOM 2778 N N . ASN A 1 366 ? 10.207 8.223 11.434 1.00 28.51 366 ASN A N 1
ATOM 2779 C CA . ASN A 1 366 ? 10.677 7.263 10.434 1.00 29.13 366 ASN A CA 1
ATOM 2780 C C . ASN A 1 366 ? 10.471 5.857 11.001 1.00 29.76 366 ASN A C 1
ATOM 2781 O O . ASN A 1 366 ? 11.426 5.181 11.376 1.00 30.09 366 ASN A O 1
ATOM 2786 N N . TRP A 1 367 ? 9.213 5.444 11.125 1.00 30.48 367 TRP A N 1
ATOM 2787 C CA . TRP A 1 367 ? 8.899 4.222 11.854 1.00 31.35 367 TRP A CA 1
ATOM 2788 C C . TRP A 1 367 ? 9.362 2.967 11.122 1.00 32.56 367 TRP A C 1
ATOM 2789 O O . TRP A 1 367 ? 9.481 2.956 9.900 1.00 32.89 367 TRP A O 1
ATOM 2800 N N . GLU A 1 368 ? 9.611 1.926 11.900 1.00 34.27 368 GLU A N 1
ATOM 2801 C CA . GLU A 1 368 ? 9.954 0.620 11.369 1.00 36.39 368 GLU A CA 1
ATOM 2802 C C . GLU A 1 368 ? 9.514 -0.421 12.385 1.00 37.17 368 GLU A C 1
ATOM 2803 O O . GLU A 1 368 ? 9.771 -0.270 13.577 1.00 37.01 368 GLU A O 1
ATOM 2809 N N . TYR A 1 369 ? 8.844 -1.472 11.911 1.00 38.48 369 TYR A N 1
ATOM 2810 C CA . TYR A 1 369 ? 8.431 -2.583 12.770 1.00 39.85 369 TYR A CA 1
ATOM 2811 C C . TYR A 1 369 ? 9.637 -3.182 13.492 1.00 40.86 369 TYR A C 1
ATOM 2812 O O . TYR A 1 369 ? 10.735 -3.216 12.933 1.00 40.97 369 TYR A O 1
ATOM 2821 N N . VAL A 1 370 ? 9.429 -3.642 14.727 1.00 42.10 370 VAL A N 1
ATOM 2822 C CA . VAL A 1 370 ? 10.469 -4.335 15.505 1.00 43.44 370 VAL A CA 1
ATOM 2823 C C . VAL A 1 370 ? 11.122 -5.453 14.674 1.00 44.23 370 VAL A C 1
ATOM 2824 O O . VAL A 1 370 ? 12.350 -5.491 14.529 1.00 44.70 370 VAL A O 1
ATOM 2828 N N . ASN A 1 371 ? 10.300 -6.339 14.113 1.00 45.05 371 ASN A N 1
ATOM 2829 C CA . ASN A 1 371 ? 10.800 -7.439 13.274 1.00 45.67 371 ASN A CA 1
ATOM 2830 C C . ASN A 1 371 ? 11.297 -6.984 11.896 1.00 45.82 371 ASN A C 1
ATOM 2831 O O . ASN A 1 371 ? 11.654 -7.811 11.059 1.00 46.07 371 ASN A O 1
ATOM 2836 N N . LYS A 1 372 ? 11.303 -5.669 11.674 1.00 45.84 372 LYS A N 1
ATOM 2837 C CA . LYS A 1 372 ? 11.792 -5.050 10.428 1.00 45.94 372 LYS A CA 1
ATOM 2838 C C . LYS A 1 372 ? 11.024 -5.451 9.159 1.00 45.58 372 LYS A C 1
ATOM 2839 O O . LYS A 1 372 ? 11.471 -5.170 8.039 1.00 45.70 372 LYS A O 1
ATOM 2845 N N . SER A 1 373 ? 9.865 -6.085 9.334 1.00 45.20 373 SER A N 1
ATOM 2846 C CA . SER A 1 373 ? 9.060 -6.544 8.198 1.00 44.84 373 SER A CA 1
ATOM 2847 C C . SER A 1 373 ? 8.452 -5.404 7.385 1.00 44.27 373 SER A C 1
ATOM 2848 O O . SER A 1 373 ? 8.108 -5.595 6.219 1.00 44.40 373 SER A O 1
ATOM 2851 N N . LYS A 1 374 ? 8.314 -4.229 8.007 1.00 43.42 374 LYS A N 1
ATOM 2852 C CA . LYS A 1 374 ? 7.810 -3.028 7.325 1.00 42.50 374 LYS A CA 1
ATOM 2853 C C . LYS A 1 374 ? 8.478 -1.751 7.851 1.00 41.49 374 LYS A C 1
ATOM 2854 O O . LYS A 1 374 ? 8.965 -1.709 8.986 1.00 41.17 374 LYS A O 1
ATOM 2860 N N . ARG A 1 375 ? 8.509 -0.726 7.002 1.00 40.75 375 ARG A N 1
ATOM 2861 C CA . ARG A 1 375 ? 9.047 0.587 7.371 1.00 39.99 375 ARG A CA 1
ATOM 2862 C C . ARG A 1 375 ? 8.249 1.702 6.699 1.00 38.55 375 ARG A C 1
ATOM 2863 O O . ARG A 1 375 ? 7.566 1.470 5.692 1.00 38.24 375 ARG A O 1
ATOM 2871 N N . ALA A 1 376 ? 8.330 2.903 7.272 1.00 36.73 376 ALA A N 1
ATOM 2872 C CA . ALA A 1 376 ? 7.563 4.058 6.807 1.00 35.26 376 ALA A CA 1
ATOM 2873 C C . ALA A 1 376 ? 7.774 4.365 5.326 1.00 34.48 376 ALA A C 1
ATOM 2874 O O . ALA A 1 376 ? 8.884 4.211 4.821 1.00 33.41 376 ALA A O 1
ATOM 2876 N N . PRO A 1 377 ? 6.708 4.797 4.625 1.00 33.82 377 PRO A N 1
ATOM 2877 C CA . PRO A 1 377 ? 6.862 5.322 3.262 1.00 33.60 377 PRO A CA 1
ATOM 2878 C C . PRO A 1 377 ? 7.889 6.457 3.212 1.00 33.63 377 PRO A C 1
ATOM 2879 O O . PRO A 1 377 ? 7.872 7.348 4.066 1.00 32.70 377 PRO A O 1
ATOM 2883 N N . SER A 1 378 ? 8.784 6.421 2.234 1.00 33.33 378 SER A N 1
ATOM 2884 C CA . SER A 1 378 ? 9.847 7.420 2.142 1.00 33.90 378 SER A CA 1
ATOM 2885 C C . SER A 1 378 ? 9.422 8.694 1.403 1.00 34.32 378 SER A C 1
ATOM 2886 O O . SER A 1 378 ? 10.059 9.734 1.540 1.00 35.04 378 SER A O 1
ATOM 2889 N N . ASP A 1 379 ? 8.357 8.624 0.610 1.00 34.78 379 ASP A N 1
ATOM 2890 C CA . ASP A 1 379 ? 7.998 9.774 -0.213 1.00 35.06 379 ASP A CA 1
ATOM 2891 C C . ASP A 1 379 ? 7.090 10.762 0.515 1.00 34.72 379 ASP A C 1
ATOM 2892 O O . ASP A 1 379 ? 6.214 10.372 1.296 1.00 34.85 379 ASP A O 1
ATOM 2897 N N . THR A 1 380 ? 7.326 12.044 0.248 1.00 33.93 380 THR A N 1
ATOM 2898 C CA . THR A 1 380 ? 6.577 13.144 0.859 1.00 32.60 380 THR A CA 1
ATOM 2899 C C . THR A 1 380 ? 5.077 13.079 0.522 1.00 32.14 380 THR A C 1
ATOM 2900 O O . THR A 1 380 ? 4.233 13.221 1.409 1.00 31.72 380 THR A O 1
ATOM 2904 N N . ASP A 1 381 ? 4.743 12.844 -0.746 1.00 30.83 381 ASP A N 1
ATOM 2905 C CA . ASP A 1 381 ? 3.337 12.879 -1.152 1.00 30.41 381 ASP A CA 1
ATOM 2906 C C . ASP A 1 381 ? 2.488 11.847 -0.421 1.00 28.79 381 ASP A C 1
ATOM 2907 O O . ASP A 1 381 ? 1.343 12.125 -0.096 1.00 28.66 381 ASP A O 1
ATOM 2912 N N . THR A 1 382 ? 3.049 10.676 -0.130 1.00 27.94 382 THR A N 1
ATOM 2913 C CA . THR A 1 382 ? 2.307 9.660 0.637 1.00 27.80 382 THR A CA 1
ATOM 2914 C C . THR A 1 382 ? 2.021 10.186 2.049 1.00 27.08 382 THR A C 1
ATOM 2915 O O . THR A 1 382 ? 0.929 9.986 2.572 1.00 27.64 382 THR A O 1
ATOM 2919 N N . TRP A 1 383 ? 2.997 10.864 2.652 1.00 26.42 383 TRP A N 1
ATOM 2920 C CA . TRP A 1 383 ? 2.805 11.406 4.005 1.00 25.86 383 TRP A CA 1
ATOM 2921 C C . TRP A 1 383 ? 1.848 12.582 4.013 1.00 26.23 383 TRP A C 1
ATOM 2922 O O . TRP A 1 383 ? 1.125 12.775 4.986 1.00 26.10 383 TRP A O 1
ATOM 2933 N N . VAL A 1 384 ? 1.845 13.361 2.927 1.00 26.25 384 VAL A N 1
ATOM 2934 C CA . VAL A 1 384 ? 0.861 14.429 2.744 1.00 26.66 384 VAL A CA 1
ATOM 2935 C C . VAL A 1 384 ? -0.543 13.830 2.822 1.00 26.85 384 VAL A C 1
ATOM 2936 O O . VAL A 1 384 ? -1.402 14.356 3.528 1.00 26.76 384 VAL A O 1
ATOM 2940 N N . LYS A 1 385 ? -0.767 12.723 2.105 1.00 27.05 385 LYS A N 1
ATOM 2941 C CA . LYS A 1 385 ? -2.068 12.041 2.134 1.00 27.66 385 LYS A CA 1
ATOM 2942 C C . LYS A 1 385 ? -2.388 11.417 3.499 1.00 27.34 385 LYS A C 1
ATOM 2943 O O . LYS A 1 385 ? -3.499 11.569 3.993 1.00 27.40 385 LYS A O 1
ATOM 2949 N N . ILE A 1 386 ? -1.410 10.732 4.094 1.00 26.85 386 ILE A N 1
ATOM 2950 C CA . ILE A 1 386 ? -1.580 10.108 5.417 1.00 25.98 386 ILE A CA 1
ATOM 2951 C C . ILE A 1 386 ? -1.949 11.156 6.474 1.00 25.62 386 ILE A C 1
ATOM 2952 O O . ILE A 1 386 ? -2.976 11.036 7.157 1.00 24.38 386 ILE A O 1
ATOM 2957 N N . ILE A 1 387 ? -1.123 12.194 6.577 1.00 25.18 387 ILE A N 1
ATOM 2958 C CA . ILE A 1 387 ? -1.326 13.249 7.577 1.00 25.03 387 ILE A CA 1
ATOM 2959 C C . ILE A 1 387 ? -2.669 13.978 7.390 1.00 25.57 387 ILE A C 1
ATOM 2960 O O . ILE A 1 387 ? -3.432 14.144 8.345 1.00 24.79 387 ILE A O 1
ATOM 2965 N N . ASN A 1 388 ? -2.973 14.382 6.159 1.00 25.69 388 ASN A N 1
ATOM 2966 C CA . ASN A 1 388 ? -4.216 15.116 5.925 1.00 26.35 388 ASN A CA 1
ATOM 2967 C C . ASN A 1 388 ? -5.495 14.293 6.115 1.00 25.60 388 ASN A C 1
ATOM 2968 O O . ASN A 1 388 ? -6.544 14.845 6.452 1.00 25.31 388 ASN A O 1
ATOM 2973 N N . LYS A 1 389 ? -5.398 12.983 5.916 1.00 25.09 389 LYS A N 1
ATOM 2974 C CA . LYS A 1 389 ? -6.524 12.081 6.178 1.00 24.57 389 LYS A CA 1
ATOM 2975 C C . LYS A 1 389 ? -6.754 11.983 7.676 1.00 23.84 389 LYS A C 1
ATOM 2976 O O . LYS A 1 389 ? -7.898 11.913 8.139 1.00 23.91 389 LYS A O 1
ATOM 2982 N N . TYR A 1 390 ? -5.664 11.949 8.439 1.00 22.79 390 TYR A N 1
ATOM 2983 C CA . TYR A 1 390 ? -5.804 11.913 9.893 1.00 22.21 390 TYR A CA 1
ATOM 2984 C C . TYR A 1 390 ? -6.469 13.205 10.371 1.00 22.33 390 TYR A C 1
ATOM 2985 O O . TYR A 1 390 ? -7.409 13.169 11.155 1.00 22.34 390 TYR A O 1
ATOM 2994 N N . MET A 1 391 ? -5.988 14.339 9.865 1.00 22.53 391 MET A N 1
ATOM 2995 C CA . MET A 1 391 ? -6.502 15.645 10.239 1.00 23.17 391 MET A CA 1
ATOM 2996 C C . MET A 1 391 ? -7.971 15.801 9.870 1.00 23.65 391 MET A C 1
ATOM 2997 O O . MET A 1 391 ? -8.778 16.227 10.693 1.00 22.81 391 MET A O 1
ATOM 3002 N N . ASP A 1 392 ? -8.292 15.482 8.613 1.00 24.88 392 ASP A N 1
ATOM 3003 C CA . ASP A 1 392 ? -9.673 15.586 8.105 1.00 25.26 392 ASP A CA 1
ATOM 3004 C C . ASP A 1 392 ? -10.640 14.728 8.908 1.00 25.08 392 ASP A C 1
ATOM 3005 O O . ASP A 1 392 ? -11.738 15.171 9.229 1.00 25.05 392 ASP A O 1
ATOM 3010 N N . THR A 1 393 ? -10.225 13.508 9.231 1.00 24.98 393 THR A N 1
ATOM 3011 C CA . THR A 1 393 ? -11.063 12.579 10.001 1.00 24.92 393 THR A CA 1
ATOM 3012 C C . THR A 1 393 ? -11.305 13.119 11.410 1.00 24.73 393 THR A C 1
ATOM 3013 O O . THR A 1 393 ? -12.453 13.139 11.885 1.00 23.79 393 THR A O 1
ATOM 3017 N N . MET A 1 394 ? -10.231 13.573 12.071 1.00 24.08 394 MET A N 1
ATOM 3018 C CA . MET A 1 394 ? -10.367 14.150 13.413 1.00 24.07 394 MET A CA 1
ATOM 3019 C C . MET A 1 394 ? -11.289 15.366 13.394 1.00 25.00 394 MET A C 1
ATOM 3020 O O . MET A 1 394 ? -12.150 15.520 14.272 1.00 24.55 394 MET A O 1
ATOM 3025 N N . LYS A 1 395 ? -11.080 16.236 12.401 1.00 25.71 395 LYS A N 1
ATOM 3026 C CA . LYS A 1 395 ? -11.873 17.455 12.245 1.00 28.19 395 LYS A CA 1
ATOM 3027 C C . LYS A 1 395 ? -13.350 17.141 12.039 1.00 27.48 395 LYS A C 1
ATOM 3028 O O . LYS A 1 395 ? -14.211 17.769 12.663 1.00 27.12 395 LYS A O 1
ATOM 3034 N N . GLN A 1 396 ? -13.626 16.176 11.159 1.00 27.73 396 GLN A N 1
ATOM 3035 C CA . GLN A 1 396 ? -14.997 15.756 10.867 1.00 28.71 396 GLN A CA 1
ATOM 3036 C C . GLN A 1 396 ? -15.692 15.218 12.121 1.00 27.64 396 GLN A C 1
ATOM 3037 O O . GLN A 1 396 ? -16.913 15.273 12.230 1.00 27.61 396 GLN A O 1
ATOM 3043 N N . ALA A 1 397 ? -14.903 14.696 13.061 1.00 25.91 397 ALA A N 1
ATOM 3044 C CA . ALA A 1 397 ? -15.434 14.121 14.294 1.00 24.51 397 ALA A CA 1
ATOM 3045 C C . ALA A 1 397 ? -15.602 15.162 15.412 1.00 23.59 397 ALA A C 1
ATOM 3046 O O . ALA A 1 397 ? -16.036 14.838 16.525 1.00 22.71 397 ALA A O 1
ATOM 3048 N N . GLY A 1 398 ? -15.249 16.413 15.115 1.00 22.69 398 GLY A N 1
ATOM 3049 C CA . GLY A 1 398 ? -15.471 17.499 16.061 1.00 22.86 398 GLY A CA 1
ATOM 3050 C C . GLY A 1 398 ? -14.252 17.952 16.832 1.00 23.06 398 GLY A C 1
ATOM 3051 O O . GLY A 1 398 ? -14.349 18.829 17.689 1.00 23.17 398 GLY A O 1
ATOM 3052 N N . TYR A 1 399 ? -13.107 17.354 16.519 1.00 24.14 399 TYR A N 1
ATOM 3053 C CA . TYR A 1 399 ? -11.839 17.707 17.140 1.00 24.74 399 TYR A CA 1
ATOM 3054 C C . TYR A 1 399 ? -11.042 18.652 16.237 1.00 26.12 399 TYR A C 1
ATOM 3055 O O . TYR A 1 399 ? -10.528 18.255 15.205 1.00 26.29 399 TYR A O 1
ATOM 3064 N N . GLN A 1 400 ? -10.945 19.903 16.664 1.00 27.97 400 GLN A N 1
ATOM 3065 C CA . GLN A 1 400 ? -10.309 20.946 15.861 1.00 30.32 400 GLN A CA 1
ATOM 3066 C C . GLN A 1 400 ? -8.895 21.280 16.335 1.00 29.27 400 GLN A C 1
ATOM 3067 O O . GLN A 1 400 ? -8.134 21.933 15.613 1.00 30.79 400 GLN A O 1
ATOM 3073 N N . ASN A 1 401 ? -8.525 20.813 17.526 1.00 26.84 401 ASN A N 1
ATOM 3074 C CA . ASN A 1 401 ? -7.206 21.110 18.060 1.00 25.87 401 ASN A CA 1
ATOM 3075 C C . ASN A 1 401 ? -6.286 19.906 17.888 1.00 23.83 401 ASN A C 1
ATOM 3076 O O . ASN A 1 401 ? -6.028 19.155 18.844 1.00 22.89 401 ASN A O 1
ATOM 3081 N N . VAL A 1 402 ? -5.821 19.722 16.652 1.00 21.93 402 VAL A N 1
ATOM 3082 C CA . VAL A 1 402 ? -5.037 18.553 16.255 1.00 20.40 402 VAL A CA 1
ATOM 3083 C C . VAL A 1 402 ? -3.830 18.990 15.455 1.00 20.20 402 VAL A C 1
ATOM 3084 O O . VAL A 1 402 ? -3.954 19.796 14.524 1.00 20.03 402 VAL A O 1
ATOM 3088 N N . TYR A 1 403 ? -2.656 18.481 15.833 1.00 19.40 403 TYR A N 1
ATOM 3089 C CA . TYR A 1 403 ? -1.396 18.882 15.197 1.00 19.37 403 TYR A CA 1
ATOM 3090 C C . TYR A 1 403 ? -0.456 17.706 14.991 1.00 19.49 403 TYR A C 1
ATOM 3091 O O . TYR A 1 403 ? -0.716 16.589 15.469 1.00 19.10 403 TYR A O 1
ATOM 3100 N N . VAL A 1 404 ? 0.642 17.962 14.278 1.00 18.57 404 VAL A N 1
ATOM 3101 C CA . VAL A 1 404 ? 1.685 16.970 14.045 1.00 18.51 404 VAL A CA 1
ATOM 3102 C C . VAL A 1 404 ? 2.893 17.276 14.930 1.00 18.32 404 VAL A C 1
ATOM 3103 O O . VAL A 1 404 ? 3.269 18.444 15.095 1.00 19.77 404 VAL A O 1
ATOM 3107 N N . TYR A 1 405 ? 3.480 16.227 15.498 1.00 17.49 405 TYR A N 1
ATOM 3108 C CA . TYR A 1 405 ? 4.786 16.296 16.152 1.00 17.16 405 TYR A CA 1
ATOM 3109 C C . TYR A 1 405 ? 5.761 15.490 15.327 1.00 17.64 405 TYR A C 1
ATOM 3110 O O . TYR A 1 405 ? 5.425 14.409 14.880 1.00 18.67 405 TYR A O 1
ATOM 3119 N N . SER A 1 406 ? 6.981 15.999 15.164 1.00 18.66 406 SER A N 1
ATOM 3120 C CA . SER A 1 406 ? 8.043 15.218 14.558 1.00 18.92 406 SER A CA 1
ATOM 3121 C C . SER A 1 406 ? 9.375 15.821 14.952 1.00 19.58 406 SER A C 1
ATOM 3122 O O . SER A 1 406 ? 9.430 16.756 15.773 1.00 19.93 406 SER A O 1
ATOM 3125 N N . TYR A 1 407 ? 10.447 15.292 14.369 1.00 19.64 407 TYR A N 1
ATOM 3126 C CA . TYR A 1 407 ? 11.790 15.777 14.650 1.00 20.58 407 TYR A CA 1
ATOM 3127 C C . TYR A 1 407 ? 12.332 16.632 13.499 1.00 19.91 407 TYR A C 1
ATOM 3128 O O . TYR A 1 407 ? 11.964 16.420 12.338 1.00 19.52 407 TYR A O 1
ATOM 3137 N N . ARG A 1 408 ? 13.174 17.604 13.849 1.00 19.25 408 ARG A N 1
ATOM 3138 C CA . ARG A 1 408 ? 13.670 18.630 12.933 1.00 19.60 408 ARG A CA 1
ATOM 3139 C C . ARG A 1 408 ? 14.160 18.055 11.575 1.00 19.73 408 ARG A C 1
ATOM 3140 O O . ARG A 1 408 ? 13.814 18.567 10.500 1.00 19.28 408 ARG A O 1
ATOM 3148 N N . SER A 1 409 ? 14.962 17.000 11.623 1.00 20.65 409 SER A N 1
ATOM 3149 C CA . SER A 1 409 ? 15.563 16.496 10.382 1.00 22.77 409 SER A CA 1
ATOM 3150 C C . SER A 1 409 ? 14.501 15.909 9.441 1.00 21.94 409 SER A C 1
ATOM 3151 O O . SER A 1 409 ? 14.597 16.048 8.205 1.00 21.69 409 SER A O 1
ATOM 3154 N N . LEU A 1 410 ? 13.487 15.262 10.019 1.00 21.28 410 LEU A N 1
ATOM 3155 C CA . LEU A 1 410 ? 12.400 14.728 9.197 1.00 21.70 410 LEU A CA 1
ATOM 3156 C C . LEU A 1 410 ? 11.595 15.884 8.591 1.00 21.60 410 LEU A C 1
ATOM 3157 O O . LEU A 1 410 ? 11.174 15.835 7.428 1.00 21.73 410 LEU A O 1
ATOM 3162 N N . LEU A 1 411 ? 11.408 16.940 9.383 1.00 19.75 411 LEU A N 1
ATOM 3163 C CA . LEU A 1 411 ? 10.679 18.129 8.947 1.00 19.40 411 LEU A CA 1
ATOM 3164 C C . LEU A 1 411 ? 11.436 18.915 7.869 1.00 20.26 411 LEU A C 1
ATOM 3165 O O . LEU A 1 411 ? 10.829 19.682 7.095 1.00 21.49 411 LEU A O 1
ATOM 3170 N N . GLN A 1 412 ? 12.758 18.747 7.842 1.00 20.71 412 GLN A N 1
ATOM 3171 C CA . GLN A 1 412 ? 13.608 19.379 6.823 1.00 20.60 412 GLN A CA 1
ATOM 3172 C C . GLN A 1 412 ? 13.691 18.558 5.538 1.00 21.75 412 GLN A C 1
ATOM 3173 O O . GLN A 1 412 ? 14.250 19.032 4.527 1.00 20.90 412 GLN A O 1
ATOM 3179 N N . THR A 1 413 ? 13.175 17.330 5.583 1.00 22.20 413 THR A N 1
ATOM 3180 C CA . THR A 1 413 ? 13.340 16.387 4.463 1.00 23.28 413 THR A CA 1
ATOM 3181 C C . THR A 1 413 ? 11.994 15.773 4.060 1.00 23.71 413 THR A C 1
ATOM 3182 O O . THR A 1 413 ? 11.227 16.407 3.325 1.00 23.59 413 THR A O 1
ATOM 3186 N N . ARG A 1 414 ? 11.701 14.574 4.574 1.00 24.13 414 ARG A N 1
ATOM 3187 C CA . ARG A 1 414 ? 10.498 13.810 4.212 1.00 24.41 414 ARG A CA 1
ATOM 3188 C C . ARG A 1 414 ? 9.202 14.586 4.402 1.00 24.40 414 ARG A C 1
ATOM 3189 O O . ARG A 1 414 ? 8.268 14.430 3.620 1.00 24.71 414 ARG A O 1
ATOM 3197 N N . LEU A 1 415 ? 9.130 15.396 5.458 1.00 24.05 415 LEU A N 1
ATOM 3198 C CA . LEU A 1 415 ? 7.884 16.072 5.809 1.00 23.91 415 LEU A CA 1
ATOM 3199 C C . LEU A 1 415 ? 7.877 17.533 5.378 1.00 24.24 415 LEU A C 1
ATOM 3200 O O . LEU A 1 415 ? 6.970 18.296 5.738 1.00 24.17 415 LEU A O 1
ATOM 3205 N N . LYS A 1 416 ? 8.878 17.925 4.598 1.00 24.58 416 LYS A N 1
ATOM 3206 C CA . LYS A 1 416 ? 8.947 19.303 4.134 1.00 25.04 416 LYS A CA 1
ATOM 3207 C C . LYS A 1 416 ? 7.955 19.516 2.987 1.00 26.06 416 LYS A C 1
ATOM 3208 O O . LYS A 1 416 ? 8.295 19.347 1.799 1.00 25.87 416 LYS A O 1
ATOM 3214 N N . HIS A 1 417 ? 6.729 19.878 3.356 1.00 25.95 417 HIS A N 1
ATOM 3215 C CA . HIS A 1 417 ? 5.663 20.153 2.398 1.00 26.95 417 HIS A CA 1
ATOM 3216 C C . HIS A 1 417 ? 4.682 21.098 3.077 1.00 26.79 417 HIS A C 1
ATOM 3217 O O . HIS A 1 417 ? 4.345 20.883 4.251 1.00 27.25 417 HIS A O 1
ATOM 3224 N N . PRO A 1 418 ? 4.245 22.163 2.368 1.00 26.83 418 PRO A N 1
ATOM 3225 C CA . PRO A 1 418 ? 3.318 23.136 2.950 1.00 26.65 418 PRO A CA 1
ATOM 3226 C C . PRO A 1 418 ? 2.089 22.506 3.631 1.00 26.64 418 PRO A C 1
ATOM 3227 O O . PRO A 1 418 ? 1.652 22.985 4.691 1.00 25.96 418 PRO A O 1
ATOM 3231 N N . ASP A 1 419 ? 1.540 21.443 3.046 1.00 26.43 419 ASP A N 1
ATOM 3232 C CA . ASP A 1 419 ? 0.342 20.819 3.607 1.00 26.55 419 ASP A CA 1
ATOM 3233 C C . ASP A 1 419 ? 0.618 19.899 4.789 1.00 26.34 419 ASP A C 1
ATOM 3234 O O . ASP A 1 419 ? -0.323 19.400 5.424 1.00 26.39 419 ASP A O 1
ATOM 3239 N N . ILE A 1 420 ? 1.896 19.664 5.075 1.00 24.99 420 ILE A N 1
ATOM 3240 C CA . ILE A 1 420 ? 2.275 18.945 6.294 1.00 24.49 420 ILE A CA 1
ATOM 3241 C C . ILE A 1 420 ? 2.660 19.975 7.348 1.00 23.49 420 ILE A C 1
ATOM 3242 O O . ILE A 1 420 ? 2.136 19.967 8.473 1.00 23.36 420 ILE A O 1
ATOM 3247 N N . LEU A 1 421 ? 3.581 20.857 6.969 1.00 22.78 421 LEU A N 1
ATOM 3248 C CA . LEU A 1 421 ? 4.124 21.860 7.876 1.00 21.97 421 LEU A CA 1
ATOM 3249 C C . LEU A 1 421 ? 3.082 22.811 8.492 1.00 21.66 421 LEU A C 1
ATOM 3250 O O . LEU A 1 421 ? 3.267 23.314 9.614 1.00 21.13 421 LEU A O 1
ATOM 3255 N N . LYS A 1 422 ? 1.989 23.057 7.775 1.00 21.20 422 LYS A N 1
ATOM 3256 C CA . LYS A 1 422 ? 0.917 23.872 8.321 1.00 21.28 422 LYS A CA 1
ATOM 3257 C C . LYS A 1 422 ? 0.299 23.270 9.612 1.00 20.94 422 LYS A C 1
ATOM 3258 O O . LYS A 1 422 ? -0.338 23.982 10.392 1.00 20.34 422 LYS A O 1
ATOM 3264 N N . HIS A 1 423 ? 0.483 21.968 9.815 1.00 20.53 423 HIS A N 1
ATOM 3265 C CA . HIS A 1 423 ? -0.032 21.274 11.014 1.00 20.01 423 HIS A CA 1
ATOM 3266 C C . HIS A 1 423 ? 1.015 21.077 12.122 1.00 19.58 423 HIS A C 1
ATOM 3267 O O . HIS A 1 423 ? 0.695 20.503 13.172 1.00 19.36 423 HIS A O 1
ATOM 3274 N N . VAL A 1 424 ? 2.243 21.539 11.895 1.00 19.14 424 VAL A N 1
ATOM 3275 C CA . VAL A 1 424 ? 3.366 21.231 12.796 1.00 18.36 424 VAL A CA 1
ATOM 3276 C C . VAL A 1 424 ? 3.613 22.367 13.788 1.00 17.67 424 VAL A C 1
ATOM 3277 O O . VAL A 1 424 ? 4.011 23.480 13.407 1.00 17.51 424 VAL A O 1
ATOM 3281 N N . ASN A 1 425 ? 3.398 22.075 15.073 1.00 18.20 425 ASN A N 1
ATOM 3282 C CA . ASN A 1 425 ? 3.711 23.062 16.114 1.00 17.40 425 ASN A CA 1
ATOM 3283 C C . ASN A 1 425 ? 4.367 22.480 17.381 1.00 17.43 425 ASN A C 1
ATOM 3284 O O . ASN A 1 425 ? 4.405 23.131 18.438 1.00 16.44 425 ASN A O 1
ATOM 3289 N N . TRP A 1 426 ? 4.872 21.256 17.250 1.00 15.97 426 TRP A N 1
ATOM 3290 C CA . TRP A 1 426 ? 5.644 20.620 18.313 1.00 15.91 426 TRP A CA 1
ATOM 3291 C C . TRP A 1 426 ? 6.784 19.849 17.667 1.00 15.98 426 TRP A C 1
ATOM 3292 O O . TRP A 1 426 ? 6.560 18.900 16.921 1.00 16.58 426 TRP A O 1
ATOM 3303 N N . VAL A 1 427 ? 8.000 20.286 17.941 1.00 15.46 427 VAL A N 1
ATOM 3304 C CA . VAL A 1 427 ? 9.187 19.839 17.187 1.00 15.49 427 VAL A CA 1
ATOM 3305 C C . VAL A 1 427 ? 10.278 19.351 18.127 1.00 15.27 427 VAL A C 1
ATOM 3306 O O . VAL A 1 427 ? 10.621 20.041 19.127 1.00 16.11 427 VAL A O 1
ATOM 3310 N N . ALA A 1 428 ? 10.837 18.177 17.815 1.00 15.20 428 ALA A N 1
ATOM 3311 C CA . ALA A 1 428 ? 11.917 17.600 18.620 1.00 14.79 428 ALA A CA 1
ATOM 3312 C C . ALA A 1 428 ? 13.265 17.928 17.995 1.00 15.05 428 ALA A C 1
ATOM 3313 O O . ALA A 1 428 ? 13.448 17.804 16.771 1.00 15.23 428 ALA A O 1
ATOM 3315 N N . ALA A 1 429 ? 14.185 18.393 18.840 1.00 14.98 429 ALA A N 1
ATOM 3316 C CA . ALA A 1 429 ? 15.586 18.613 18.462 1.00 15.44 429 ALA A CA 1
ATOM 3317 C C . ALA A 1 429 ? 16.357 18.715 19.759 1.00 15.57 429 ALA A C 1
ATOM 3318 O O . ALA A 1 429 ? 16.246 19.720 20.462 1.00 15.47 429 ALA A O 1
ATOM 3320 N N . TYR A 1 430 ? 17.139 17.671 20.073 1.00 15.56 430 TYR A N 1
ATOM 3321 C CA . TYR A 1 430 ? 17.901 17.635 21.324 1.00 16.75 430 TYR A CA 1
ATOM 3322 C C . TYR A 1 430 ? 19.244 18.285 21.092 1.00 17.88 430 TYR A C 1
ATOM 3323 O O . TYR A 1 430 ? 20.305 17.651 21.178 1.00 18.12 430 TYR A O 1
ATOM 3332 N N . THR A 1 431 ? 19.170 19.581 20.801 1.00 17.89 431 THR A N 1
ATOM 3333 C CA . THR A 1 431 ? 20.313 20.360 20.333 1.00 18.34 431 THR A CA 1
ATOM 3334 C C . THR A 1 431 ? 20.451 21.634 21.155 1.00 18.69 431 THR A C 1
ATOM 3335 O O . THR A 1 431 ? 19.604 21.947 21.996 1.00 16.97 431 THR A O 1
ATOM 3339 N N . ASN A 1 432 ? 21.514 22.397 20.891 1.00 17.87 432 ASN A N 1
ATOM 3340 C CA . ASN A 1 432 ? 21.731 23.626 21.652 1.00 18.37 432 ASN A CA 1
ATOM 3341 C C . ASN A 1 432 ? 20.718 24.732 21.394 1.00 18.54 432 ASN A C 1
ATOM 3342 O O . ASN A 1 432 ? 20.499 25.589 22.267 1.00 19.35 432 ASN A O 1
ATOM 3347 N N . ALA A 1 433 ? 20.144 24.731 20.184 1.00 18.15 433 ALA A N 1
ATOM 3348 C CA . ALA A 1 433 ? 19.066 25.635 19.787 1.00 18.45 433 ALA A CA 1
ATOM 3349 C C . ALA A 1 433 ? 18.220 24.907 18.751 1.00 19.06 433 ALA A C 1
ATOM 3350 O O . ALA A 1 433 ? 18.706 24.002 18.051 1.00 19.11 433 ALA A O 1
ATOM 3352 N N . LEU A 1 434 ? 16.956 25.296 18.644 1.00 17.12 434 LEU A N 1
ATOM 3353 C CA . LEU A 1 434 ? 16.105 24.705 17.625 1.00 17.35 434 LEU A CA 1
ATOM 3354 C C . LEU A 1 434 ? 16.544 25.150 16.222 1.00 18.26 434 LEU A C 1
ATOM 3355 O O . LEU A 1 434 ? 16.695 24.318 15.317 1.00 19.17 434 LEU A O 1
ATOM 3360 N N . GLU A 1 435 ? 16.724 26.462 16.063 1.00 19.23 435 GLU A N 1
ATOM 3361 C CA . GLU A 1 435 ? 17.158 27.070 14.793 1.00 20.50 435 GLU A CA 1
ATOM 3362 C C . GLU A 1 435 ? 16.464 26.387 13.621 1.00 20.04 435 GLU A C 1
ATOM 3363 O O . GLU A 1 435 ? 17.107 25.827 12.747 1.00 19.83 435 GLU A O 1
ATOM 3369 N N . TRP A 1 436 ? 15.124 26.425 13.630 1.00 20.56 436 TRP A N 1
ATOM 3370 C CA . TRP A 1 436 ? 14.323 25.856 12.561 1.00 21.65 436 TRP A CA 1
ATOM 3371 C C . TRP A 1 436 ? 13.082 26.728 12.392 1.00 22.52 436 TRP A C 1
ATOM 3372 O O . TRP A 1 436 ? 12.389 27.023 13.367 1.00 21.92 436 TRP A O 1
ATOM 3383 N N . GLU A 1 437 ? 12.836 27.160 11.152 1.00 23.20 437 GLU A N 1
ATOM 3384 C CA . GLU A 1 437 ? 11.706 28.037 10.859 1.00 25.20 437 GLU A CA 1
ATOM 3385 C C . GLU A 1 437 ? 10.615 27.331 10.054 1.00 24.39 437 GLU A C 1
ATOM 3386 O O . GLU A 1 437 ? 10.910 26.573 9.126 1.00 24.56 437 GLU A O 1
ATOM 3392 N N . ASN A 1 438 ? 9.365 27.601 10.417 1.00 24.04 438 ASN A N 1
ATOM 3393 C CA . ASN A 1 438 ? 8.197 27.020 9.758 1.00 24.35 438 ASN A CA 1
ATOM 3394 C C . ASN A 1 438 ? 7.271 28.158 9.322 1.00 24.74 438 ASN A C 1
ATOM 3395 O O . ASN A 1 438 ? 6.487 28.674 10.132 1.00 25.03 438 ASN A O 1
ATOM 3400 N N . PRO A 1 439 ? 7.377 28.576 8.043 1.00 25.54 439 PRO A N 1
ATOM 3401 C CA . PRO A 1 439 ? 6.593 29.696 7.531 1.00 26.36 439 PRO A CA 1
ATOM 3402 C C . PRO A 1 439 ? 5.110 29.368 7.466 1.00 26.54 439 PRO A C 1
ATOM 3403 O O . PRO A 1 439 ? 4.303 30.274 7.260 1.00 27.40 439 PRO A O 1
ATOM 3407 N N . TYR A 1 440 ? 4.759 28.088 7.636 1.00 26.20 440 TYR A N 1
ATOM 3408 C CA . TYR A 1 440 ? 3.392 27.603 7.368 1.00 26.49 440 TYR A CA 1
ATOM 3409 C C . TYR A 1 440 ? 2.519 27.514 8.607 1.00 25.85 440 TYR A C 1
ATOM 3410 O O . TYR A 1 440 ? 1.291 27.343 8.516 1.00 25.37 440 TYR A O 1
ATOM 3419 N N . TYR A 1 441 ? 3.153 27.633 9.764 1.00 24.51 441 TYR A N 1
ATOM 3420 C CA . TYR A 1 441 ? 2.428 27.667 11.029 1.00 23.73 441 TYR A CA 1
ATOM 3421 C C . TYR A 1 441 ? 2.798 28.913 11.808 1.00 24.00 441 TYR A C 1
ATOM 3422 O O . TYR A 1 441 ? 3.973 29.272 11.891 1.00 23.58 441 TYR A O 1
ATOM 3431 N N . SER A 1 442 ? 1.796 29.562 12.391 1.00 23.97 442 SER A N 1
ATOM 3432 C CA . SER A 1 442 ? 2.021 30.718 13.251 1.00 24.07 442 SER A CA 1
ATOM 3433 C C . SER A 1 442 ? 1.154 30.572 14.488 1.00 23.82 442 SER A C 1
ATOM 3434 O O . SER A 1 442 ? -0.032 30.253 14.375 1.00 24.36 442 SER A O 1
ATOM 3438 N N . GLY A 1 443 ? 1.749 30.761 15.670 1.00 22.67 443 GLY A N 1
ATOM 3439 C CA . GLY A 1 443 ? 0.992 30.662 16.918 1.00 21.66 443 GLY A CA 1
ATOM 3440 C C . GLY A 1 443 ? 1.782 29.969 18.014 1.00 21.00 443 GLY A C 1
ATOM 3441 O O . GLY A 1 443 ? 3.002 29.882 17.944 1.00 20.02 443 GLY A O 1
ATOM 3442 N N . GLU A 1 444 ? 1.067 29.485 19.019 1.00 20.83 444 GLU A N 1
ATOM 3443 C CA . GLU A 1 444 ? 1.704 28.821 20.164 1.00 21.01 444 GLU A CA 1
ATOM 3444 C C . GLU A 1 444 ? 2.379 27.538 19.691 1.00 19.30 444 GLU A C 1
ATOM 3445 O O . GLU A 1 444 ? 1.829 26.812 18.859 1.00 19.05 444 GLU A O 1
ATOM 3451 N N . LYS A 1 445 ? 3.573 27.240 20.204 1.00 18.11 445 LYS A N 1
ATOM 3452 C CA . LYS A 1 445 ? 4.260 26.026 19.737 1.00 17.40 445 LYS A CA 1
ATOM 3453 C C . LYS A 1 445 ? 5.177 25.494 20.805 1.00 15.55 445 LYS A C 1
ATOM 3454 O O . LYS A 1 445 ? 5.511 26.222 21.742 1.00 15.42 445 LYS A O 1
ATOM 3460 N N . GLY A 1 446 ? 5.610 24.244 20.643 1.00 15.24 446 GLY A N 1
ATOM 3461 C CA . GLY A 1 446 ? 6.525 23.604 21.611 1.00 13.50 446 GLY A CA 1
ATOM 3462 C C . GLY A 1 446 ? 7.805 23.100 20.967 1.00 14.29 446 GLY A C 1
ATOM 3463 O O . GLY A 1 446 ? 7.811 22.704 19.794 1.00 14.49 446 GLY A O 1
ATOM 3464 N N . TRP A 1 447 ? 8.892 23.146 21.735 1.00 13.73 447 TRP A N 1
ATOM 3465 C CA . TRP A 1 447 ? 10.184 22.575 21.318 1.00 14.05 447 TRP A CA 1
ATOM 3466 C C . TRP A 1 447 ? 10.583 21.550 22.374 1.00 13.94 447 TRP A C 1
ATOM 3467 O O . TRP A 1 447 ? 10.805 21.877 23.532 1.00 14.07 447 TRP A O 1
ATOM 3478 N N . GLN A 1 448 ? 10.574 20.293 21.965 1.00 14.14 448 GLN A N 1
ATOM 3479 C CA . GLN A 1 448 ? 11.048 19.198 22.804 1.00 13.65 448 GLN A CA 1
ATOM 3480 C C . GLN A 1 448 ? 12.545 19.206 22.707 1.00 14.55 448 GLN A C 1
ATOM 3481 O O . GLN A 1 448 ? 13.131 18.746 21.718 1.00 15.82 448 GLN A O 1
ATOM 3487 N N . TYR A 1 449 ? 13.167 19.785 23.726 1.00 13.16 449 TYR A N 1
ATOM 3488 C CA . TYR A 1 449 ? 14.610 20.058 23.672 1.00 13.38 449 TYR A CA 1
ATOM 3489 C C . TYR A 1 449 ? 15.444 18.953 24.324 1.00 13.76 449 TYR A C 1
ATOM 3490 O O . TYR A 1 449 ? 16.690 18.964 24.255 1.00 14.69 449 TYR A O 1
ATOM 3499 N N . THR A 1 450 ? 14.785 18.013 24.993 1.00 15.24 450 THR A N 1
ATOM 3500 C CA . THR A 1 450 ? 15.526 16.936 25.701 1.00 15.24 450 THR A CA 1
ATOM 3501 C C . THR A 1 450 ? 14.696 15.696 25.888 1.00 15.38 450 THR A C 1
ATOM 3502 O O . THR A 1 450 ? 13.466 15.776 26.020 1.00 14.88 450 THR A O 1
ATOM 3506 N N . SER A 1 451 ? 15.378 14.551 25.898 1.00 15.41 451 SER A N 1
ATOM 3507 C CA . SER A 1 451 ? 14.752 13.281 26.257 1.00 16.73 451 SER A CA 1
ATOM 3508 C C . SER A 1 451 ? 15.494 12.683 27.452 1.00 17.09 451 SER A C 1
ATOM 3509 O O . SER A 1 451 ? 15.304 11.505 27.797 1.00 18.05 451 SER A O 1
ATOM 3512 N N . SER A 1 452 ? 16.339 13.499 28.077 1.00 18.21 452 SER A N 1
ATOM 3513 C CA . SER A 1 452 ? 17.226 12.997 29.113 1.00 19.40 452 SER A CA 1
ATOM 3514 C C . SER A 1 452 ? 17.175 13.744 30.446 1.00 18.97 452 SER A C 1
ATOM 3515 O O . SER A 1 452 ? 18.113 13.685 31.231 1.00 18.83 452 SER A O 1
ATOM 3518 N N . GLU A 1 453 ? 16.076 14.452 30.708 1.00 18.37 453 GLU A N 1
ATOM 3519 C CA . GLU A 1 453 ? 15.946 15.201 31.957 1.00 20.06 453 GLU A CA 1
ATOM 3520 C C . GLU A 1 453 ? 15.577 14.246 33.099 1.00 20.11 453 GLU A C 1
ATOM 3521 O O . GLU A 1 453 ? 14.885 13.248 32.883 1.00 19.72 453 GLU A O 1
ATOM 3527 N N . TYR A 1 454 ? 16.026 14.556 34.310 1.00 20.38 454 TYR A N 1
ATOM 3528 C CA . TYR A 1 454 ? 15.577 13.821 35.482 1.00 21.67 454 TYR A CA 1
ATOM 3529 C C . TYR A 1 454 ? 14.630 14.737 36.247 1.00 21.56 454 TYR A C 1
ATOM 3530 O O . TYR A 1 454 ? 14.893 15.934 36.384 1.00 21.50 454 TYR A O 1
ATOM 3539 N N . MET A 1 455 ? 13.532 14.170 36.723 1.00 21.00 455 MET A N 1
ATOM 3540 C CA . MET A 1 455 ? 12.572 14.955 37.485 1.00 20.98 455 MET A CA 1
ATOM 3541 C C . MET A 1 455 ? 12.180 14.267 38.776 1.00 20.75 455 MET A C 1
ATOM 3542 O O . MET A 1 455 ? 12.128 13.045 38.830 1.00 20.37 455 MET A O 1
ATOM 3547 N N . LYS A 1 456 ? 11.933 15.082 39.802 1.00 20.70 456 LYS A N 1
ATOM 3548 C CA . LYS A 1 456 ? 11.460 14.614 41.104 1.00 20.53 456 LYS A CA 1
ATOM 3549 C C . LYS A 1 456 ? 10.150 13.852 40.903 1.00 20.23 456 LYS A C 1
ATOM 3550 O O . LYS A 1 456 ? 9.248 14.321 40.199 1.00 19.47 456 LYS A O 1
ATOM 3556 N N .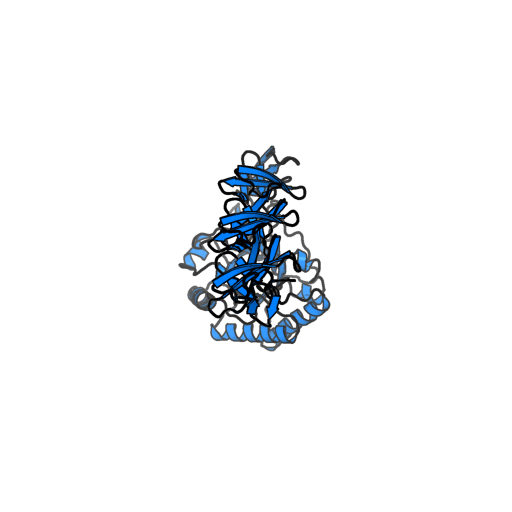 GLY A 1 457 ? 10.041 12.675 41.517 1.00 19.87 457 GLY A N 1
ATOM 3557 C CA . GLY A 1 457 ? 8.815 11.917 41.412 1.00 21.07 457 GLY A CA 1
ATOM 3558 C C . GLY A 1 457 ? 8.687 11.039 40.190 1.00 21.53 457 GLY A C 1
ATOM 3559 O O . GLY A 1 457 ? 7.664 10.377 40.024 1.00 23.05 457 GLY A O 1
ATOM 3560 N N . ILE A 1 458 ? 9.691 11.047 39.307 1.00 22.12 458 ILE A N 1
ATOM 3561 C CA . ILE A 1 458 ? 9.680 10.163 38.136 1.00 22.31 458 ILE A CA 1
ATOM 3562 C C . ILE A 1 458 ? 10.967 9.340 38.124 1.00 23.32 458 ILE A C 1
ATOM 3563 O O . ILE A 1 458 ? 12.049 9.885 38.353 1.00 22.87 458 ILE A O 1
ATOM 3568 N N . GLN A 1 459 ? 10.835 8.027 37.897 1.00 24.54 459 GLN A N 1
ATOM 3569 C CA . GLN A 1 459 ? 12.006 7.149 37.729 1.00 26.44 459 GLN A CA 1
ATOM 3570 C C . GLN A 1 459 ? 12.513 7.167 36.283 1.00 24.84 459 GLN A C 1
ATOM 3571 O O . GLN A 1 459 ? 11.739 6.973 35.350 1.00 25.56 459 GLN A O 1
ATOM 3577 N N . GLY A 1 460 ? 13.810 7.406 36.103 1.00 24.39 460 GLY A N 1
ATOM 3578 C CA . GLY A 1 460 ? 14.394 7.393 34.770 1.00 23.56 460 GLY A CA 1
ATOM 3579 C C . GLY A 1 460 ? 14.316 8.747 34.087 1.00 23.45 460 GLY A C 1
ATOM 3580 O O . GLY A 1 460 ? 13.938 9.740 34.704 1.00 24.19 460 GLY A O 1
ATOM 3581 N N . ARG A 1 461 ? 14.673 8.790 32.809 1.00 21.89 461 ARG A N 1
ATOM 3582 C CA . ARG A 1 461 ? 14.769 10.065 32.105 1.00 22.18 461 ARG A CA 1
ATOM 3583 C C . ARG A 1 461 ? 13.430 10.483 31.539 1.00 20.13 461 ARG A C 1
ATOM 3584 O O . ARG A 1 461 ? 12.579 9.638 31.305 1.00 20.69 461 ARG A O 1
ATOM 3592 N N . VAL A 1 462 ? 13.247 11.788 31.339 1.00 19.18 462 VAL A N 1
ATOM 3593 C CA . VAL A 1 462 ? 11.937 12.338 30.929 1.00 18.12 462 VAL A CA 1
ATOM 3594 C C . VAL A 1 462 ? 12.119 13.290 29.744 1.00 16.42 462 VAL A C 1
ATOM 3595 O O . VAL A 1 462 ? 13.128 14.015 29.690 1.00 15.69 462 VAL A O 1
ATOM 3601 N N . ASP A 1 463 ? 11.148 13.285 28.831 1.00 15.10 463 ASP A N 1
ATOM 3602 C CA . ASP A 1 463 ? 11.131 14.219 27.682 1.00 14.88 463 ASP A CA 1
ATOM 3603 C C . ASP A 1 463 ? 10.556 15.541 28.215 1.00 14.84 463 ASP A C 1
ATOM 3604 O O . ASP A 1 463 ? 9.498 15.533 28.874 1.00 14.79 463 ASP A O 1
ATOM 3609 N N . VAL A 1 464 ? 11.198 16.665 27.880 1.00 14.17 464 VAL A N 1
ATOM 3610 C CA . VAL A 1 464 ? 10.690 17.965 28.302 1.00 13.38 464 VAL A CA 1
ATOM 3611 C C . VAL A 1 464 ? 10.674 18.915 27.105 1.00 13.47 464 VAL A C 1
ATOM 3612 O O . VAL A 1 464 ? 11.565 18.853 26.239 1.00 14.50 464 VAL A O 1
ATOM 3616 N N . SER A 1 465 ? 9.666 19.770 27.071 1.00 12.71 465 SER A N 1
ATOM 3617 C CA . SER A 1 465 ? 9.512 20.791 26.025 1.00 12.63 465 SER A CA 1
ATOM 3618 C C . SER A 1 465 ? 9.304 22.161 26.667 1.00 13.33 465 SER A C 1
ATOM 3619 O O . SER A 1 465 ? 8.805 22.271 27.795 1.00 11.97 465 SER A O 1
ATOM 3622 N N . VAL A 1 466 ? 9.659 23.202 25.917 1.00 12.94 466 VAL A N 1
ATOM 3623 C CA . VAL A 1 466 ? 9.295 24.575 26.291 1.00 13.47 466 VAL A CA 1
ATOM 3624 C C . VAL A 1 466 ? 8.180 24.962 25.330 1.00 14.53 466 VAL A C 1
ATOM 3625 O O . VAL A 1 466 ? 8.311 24.730 24.126 1.00 15.48 466 VAL A O 1
ATOM 3629 N N . TRP A 1 467 ? 7.081 25.486 25.868 1.00 14.99 467 TRP A N 1
ATOM 3630 C CA . TRP A 1 467 ? 5.965 25.929 25.058 1.00 15.09 467 TRP A CA 1
ATOM 3631 C C . TRP A 1 467 ? 6.036 27.458 25.061 1.00 16.64 467 TRP A C 1
ATOM 3632 O O . TRP A 1 467 ? 6.194 28.092 26.128 1.00 15.74 467 TRP A O 1
ATOM 3643 N N . TYR A 1 468 ? 5.947 28.046 23.868 1.00 16.93 468 TYR A N 1
ATOM 3644 C CA . TYR A 1 468 ? 6.117 29.482 23.719 1.00 18.42 468 TYR A CA 1
ATOM 3645 C C . TYR A 1 468 ? 5.259 29.996 22.571 1.00 19.98 468 TYR A C 1
ATOM 3646 O O . TYR A 1 468 ? 4.498 29.243 21.956 1.00 21.75 468 TYR A O 1
#

CATH classification: 3.20.20.80

Solvent-accessible surface area: 22931 Å² total; per-residue (Å²): 169,60,34,120,64,75,66,53,70,21,13,56,120,109,56,54,112,1,110,62,50,73,14,77,13,105,187,97,144,10,98,4,24,0,44,79,77,6,106,44,2,66,90,76,55,65,63,71,60,25,0,60,79,27,0,78,13,0,59,88,48,70,25,106,11,79,130,110,146,11,102,5,24,0,47,83,86,0,15,36,0,76,110,46,72,39,98,25,75,134,120,102,25,24,0,70,112,160,0,71,11,1,106,72,57,50,58,65,35,65,20,0,51,47,135,0,6,21,8,89,80,82,85,28,102,15,100,91,116,81,16,96,6,16,0,43,81,90,0,30,42,0,44,103,50,72,38,124,24,76,60,114,99,25,26,0,69,110,161,0,69,11,1,114,80,53,91,62,65,96,68,18,0,37,33,80,0,10,21,5,73,100,86,29,34,35,116,39,0,60,14,29,7,14,89,73,0,63,65,133,76,113,88,124,26,101,29,19,53,13,118,110,135,82,90,32,37,5,14,7,47,113,87,82,86,18,29,80,64,137,4,61,21,1,0,6,0,8,33,147,22,32,153,3,147,63,4,107,84,0,28,82,90,17,80,7,53,0,0,0,0,24,0,0,80,28,74,89,43,3,146,26,0,40,32,1,2,138,30,0,56,163,50,63,12,56,4,0,0,26,0,47,0,54,0,52,64,69,95,44,0,62,79,4,0,101,26,0,25,114,10,8,127,128,46,121,20,105,48,67,16,12,2,0,0,6,1,46,80,1,86,81,150,108,154,78,88,166,7,24,88,70,38,95,28,1,23,110,0,0,30,68,0,13,70,26,0,129,143,48,60,41,159,66,12,50,0,17,0,65,72,58,12,1,73,89,43,0,138,46,65,54,0,7,91,28,3,7,4,6,6,9,116,71,64,11,22,117,35,152,24,110,104,32,105,45,90,67,2,4,3,30,18,35,62,69,148,14,127,32,17,161,42,125,2,39,0,0,0,3,80

Nearest PDB structures (foldseek):
  2wwc-assembly1_A  TM=1.002E+00  e=6.655E-91  Streptococcus pneumoniae R6
  2ww5-assembly1_A  TM=1.001E+00  e=4.019E-89  Streptococcus pneumoniae R6
  7pl5-assembly1_AAA  TM=7.229E-01  e=6.041E-20  Streptococcus pneumoniae R6
  7pl2-assembly1_A  TM=5.878E-01  e=6.382E-23  Streptococcus pneumoniae R6
  4cnl-assembly1_A  TM=5.324E-01  e=4.064E-18  Streptococcus pneumoniae